Protein AF-A0A6A3B240-F1 (afdb_monomer)

Radius of gyration: 35.64 Å; Cα contacts (8 Å, |Δi|>4): 657; chains: 1; bounding box: 98×72×96 Å

Sequence (527 aa):
MLYPPFNYHYQYHILLKAARLKHVQNEPLLTSPSTPGPLNLHNKIFAMDNTDVDNVKPTEECHEVHNVDESDRLVGQLFCSRDQAWYFYKGFAREHGFSARKGTTRLDVEGNVKTQEFCCSKEGFRVSKVNTVDRQRAHTPVTRTGCKARVVVTATNTNNQWVISKSDQKHNHALCTPAMTPFMRSNRAVSKADIDEVTTLKEVGVGTSQVMNYLTQQAGGYHNVGFTHKDLYNALQRGKAKEIVDGDVNALIAYFDYKKHDDPEFFMTYSVDESGALYNLIWSDSTSRSDYTCFGDVITFDTTYKDNLYGRPIMPIVGVNHHHNTIVFATAIIADETSQSFEWVLQNFLEAMMNKSPISVVTDGDRAMQRAIKSVIPYAKHILCSWHLSRNAQANIGDPKFTAAFSKCMASWWTTKEFDIQWRSVVSEFNVQKHPWVIEKGNTRHLWAQAYLTGHFFANIRSTQRCESMNASLAIALKQKKTYLDVVRAIEDGISRMRMNELKADYLSSHTKPFQITKLVDLESHM

Secondary structure (DSSP, 8-state):
--PPP--HHHHHHHHHHHHHHHHHT-S--PPPP----PPPP----------------------------GGGSSTT-EESSHHHHHHHHHHHHHHTT--EEEEEEEE-TTS-EEEEEEEETTBS-PPP----S---SPPPPP----B--EEEEEE-TTTS-EEEEEEE---SSPPPPGGGGGG-TTT----HHHHHHHHHHHHTT--HHHHHHHHHHHTTSTTTS-S-HHHHHHHHHHHHHHHTTTHHHHHHHHHHHHHHHH-TT-EEEEEE-TTS-EEEEEEE-HHHHHHHHHHTTEEEE------STT-PPEEEEEEE-TTS-EEEEEEEE-S-S-HHHHHHHHHHHHHHTTT---SEEEE---HHHHHHHHHH-TTSEEEE-HHHHHHHHHHHH--HHHHHHHHHHHH----HHHHHHHHHHHHHHTT-TT-HHHHHHHHTGGGT-HHHHTT---TT--STHHHHHHHHHHHHHT-S---HHHHHHHHHHHHHHHHHHHHHHHHHHHHSPPPP-SS-HHHHTT-

Mean predicted aligned error: 17.96 Å

pLDDT: mean 77.8, std 21.38, range [23.55, 98.56]

Structure (mmCIF, N/CA/C/O backbone):
data_AF-A0A6A3B240-F1
#
_entry.id   AF-A0A6A3B240-F1
#
loop_
_atom_site.group_PDB
_atom_site.id
_atom_site.type_symbol
_atom_site.label_atom_id
_atom_site.label_alt_id
_atom_site.label_comp_id
_atom_site.label_asym_id
_atom_site.label_entity_id
_atom_site.label_seq_id
_atom_site.pdbx_PDB_ins_code
_atom_site.Cartn_x
_atom_site.Cartn_y
_atom_site.Cartn_z
_atom_site.occupancy
_atom_site.B_iso_or_equiv
_atom_site.auth_seq_id
_atom_site.auth_comp_id
_atom_site.auth_asym_id
_atom_site.auth_atom_id
_atom_site.pdbx_PDB_model_num
ATOM 1 N N . MET A 1 1 ? -22.091 -9.473 39.371 1.00 27.27 1 MET A N 1
ATOM 2 C CA . MET A 1 1 ? -22.867 -9.979 38.220 1.00 27.27 1 MET A CA 1
ATOM 3 C C . MET A 1 1 ? -22.125 -9.591 36.953 1.00 27.27 1 MET A C 1
ATOM 5 O O . MET A 1 1 ? -22.152 -8.427 36.582 1.00 27.27 1 MET A O 1
ATOM 9 N N . LEU A 1 2 ? -21.384 -10.531 36.368 1.00 26.84 2 LEU A N 1
ATOM 10 C CA . LEU A 1 2 ? -20.673 -10.372 35.099 1.00 26.84 2 LEU A CA 1
ATOM 11 C C . LEU A 1 2 ? -21.400 -11.255 34.080 1.00 26.84 2 LEU A C 1
ATOM 13 O O . LEU A 1 2 ? -21.400 -12.471 34.234 1.00 26.84 2 LEU A O 1
ATOM 17 N N . TYR A 1 3 ? -22.049 -10.650 33.090 1.00 24.14 3 TYR A N 1
ATOM 18 C CA . TYR A 1 3 ? -22.490 -11.350 31.882 1.00 24.14 3 TYR A CA 1
ATOM 19 C C . TYR A 1 3 ? -21.404 -11.158 30.813 1.00 24.14 3 TYR A C 1
ATOM 21 O O . TYR A 1 3 ? -21.113 -10.006 30.485 1.00 24.14 3 TYR A O 1
ATOM 29 N N . PRO A 1 4 ? -20.805 -12.221 30.251 1.00 31.23 4 PRO A N 1
ATOM 30 C CA . PRO A 1 4 ? -20.067 -12.120 29.000 1.00 31.23 4 PRO A CA 1
ATOM 31 C C . PRO A 1 4 ? -21.036 -12.284 27.810 1.00 31.23 4 PRO A C 1
ATOM 33 O O . PRO A 1 4 ? -21.970 -13.087 27.892 1.00 31.23 4 PRO A O 1
ATOM 36 N N . PRO A 1 5 ? -20.854 -11.555 26.693 1.00 37.38 5 PRO A N 1
ATOM 37 C CA . PRO A 1 5 ? -21.649 -11.778 25.497 1.00 37.38 5 PRO A CA 1
ATOM 38 C C . PRO A 1 5 ? -21.128 -13.009 24.735 1.00 37.38 5 PRO A C 1
ATOM 40 O O . PRO A 1 5 ? -19.963 -13.084 24.364 1.00 37.38 5 PRO A O 1
ATOM 43 N N . PHE A 1 6 ? -22.031 -13.974 24.559 1.00 32.56 6 PHE A N 1
ATOM 44 C CA . PHE A 1 6 ? -22.170 -14.960 23.480 1.00 32.56 6 PHE A CA 1
ATOM 45 C C . PHE A 1 6 ? -20.933 -15.320 22.625 1.00 32.56 6 PHE A C 1
ATOM 47 O O . PHE A 1 6 ? -20.550 -14.599 21.709 1.00 32.56 6 PHE A O 1
ATOM 54 N N . ASN A 1 7 ? -20.430 -16.543 22.838 1.00 36.38 7 ASN A N 1
ATOM 55 C CA . ASN A 1 7 ? -19.325 -17.187 22.112 1.00 36.38 7 ASN A CA 1
ATOM 56 C C . ASN A 1 7 ? -19.795 -18.158 20.994 1.00 36.38 7 ASN A C 1
ATOM 58 O O . ASN A 1 7 ? -19.055 -19.033 20.559 1.00 36.38 7 ASN A O 1
ATOM 62 N N . TYR A 1 8 ? -21.043 -18.043 20.522 1.00 30.16 8 TYR A N 1
ATOM 63 C CA . TYR A 1 8 ? -21.620 -18.995 19.553 1.00 30.16 8 TYR A CA 1
ATOM 64 C C . TYR A 1 8 ? -21.180 -18.762 18.096 1.00 30.16 8 TYR A C 1
ATOM 66 O O . TYR A 1 8 ? -21.314 -19.658 17.267 1.00 30.16 8 TYR A O 1
ATOM 74 N N . HIS A 1 9 ? -20.625 -17.591 17.763 1.00 38.31 9 HIS A N 1
ATOM 75 C CA . HIS A 1 9 ? -20.162 -17.297 16.398 1.00 38.31 9 HIS A CA 1
ATOM 76 C C . HIS A 1 9 ? -18.826 -17.987 16.063 1.00 38.31 9 HIS A C 1
ATOM 78 O O . HIS A 1 9 ? -18.600 -18.380 14.923 1.00 38.31 9 HIS A O 1
ATOM 84 N N . TYR A 1 10 ? -17.962 -18.216 17.058 1.00 39.19 10 TYR A N 1
ATOM 85 C CA . TYR A 1 10 ? -16.587 -18.680 16.841 1.00 39.19 10 TYR A CA 1
ATOM 86 C C . TYR A 1 10 ? -16.507 -20.135 16.333 1.00 39.19 10 TYR A C 1
ATOM 88 O O . TYR A 1 10 ? -15.757 -20.433 15.405 1.00 39.19 10 TYR A O 1
ATOM 96 N N . GLN A 1 11 ? -17.348 -21.037 16.857 1.00 33.97 11 GLN A N 1
ATOM 97 C CA . GLN A 1 11 ? -17.412 -22.435 16.398 1.00 33.97 11 GLN A CA 1
ATOM 98 C C . GLN A 1 11 ? -18.051 -22.587 15.006 1.00 33.97 11 GLN A C 1
ATOM 100 O O . GLN A 1 11 ? -17.671 -23.482 14.253 1.00 33.97 11 GLN A O 1
ATOM 105 N N . TYR A 1 12 ? -18.979 -21.702 14.626 1.00 34.56 12 TYR A N 1
ATOM 106 C CA . TYR A 1 12 ? -19.683 -21.784 13.341 1.00 34.56 12 TYR A CA 1
ATOM 107 C C . TYR A 1 12 ? -18.756 -21.492 12.145 1.00 34.56 12 TYR A C 1
ATOM 109 O O . TYR A 1 12 ? -18.836 -22.158 11.113 1.00 34.56 12 TYR A O 1
ATOM 117 N N . HIS A 1 13 ? -17.809 -20.559 12.295 1.00 44.19 13 HIS A N 1
ATOM 118 C CA . HIS A 1 13 ? -16.885 -20.176 11.218 1.00 44.19 13 HIS A CA 1
ATOM 119 C C . HIS A 1 13 ? -15.760 -21.193 10.971 1.00 44.19 13 HIS A C 1
ATOM 121 O O . HIS A 1 13 ? -15.394 -21.427 9.817 1.00 44.19 13 HIS A O 1
ATOM 127 N N . ILE A 1 14 ? -15.268 -21.865 12.019 1.00 41.34 14 ILE A N 1
ATOM 128 C CA . ILE A 1 14 ? -14.308 -22.977 11.883 1.00 41.34 14 ILE A CA 1
ATOM 129 C C . ILE A 1 14 ? -14.961 -24.151 11.133 1.00 41.34 14 ILE A C 1
ATOM 131 O O . ILE A 1 14 ? -14.352 -24.739 10.237 1.00 41.34 14 ILE A O 1
ATOM 135 N N . LEU A 1 15 ? -16.231 -24.448 11.433 1.00 34.47 15 LEU A N 1
ATOM 136 C CA . LEU A 1 15 ? -16.996 -25.503 10.762 1.00 34.47 15 LEU A CA 1
ATOM 137 C C . LEU A 1 15 ? -17.264 -25.193 9.279 1.00 34.47 15 LEU A C 1
ATOM 139 O O . LEU A 1 15 ? -17.179 -26.100 8.452 1.00 34.47 15 LEU A O 1
ATOM 143 N N . LEU A 1 16 ? -17.511 -23.929 8.914 1.00 39.34 16 LEU A N 1
ATOM 144 C CA . LEU A 1 16 ? -17.700 -23.508 7.517 1.00 39.34 16 LEU A CA 1
ATOM 145 C C . LEU A 1 16 ? -16.421 -23.650 6.669 1.00 39.34 16 LEU A C 1
ATOM 147 O O . LEU A 1 16 ? -16.496 -24.121 5.532 1.00 39.34 16 LEU A O 1
ATOM 151 N N . LYS A 1 17 ? -15.238 -23.320 7.216 1.00 42.62 17 LYS A N 1
ATOM 152 C CA . LYS A 1 17 ? -13.947 -23.509 6.514 1.00 42.62 17 LYS A CA 1
ATOM 153 C C . LYS A 1 17 ? -13.591 -25.004 6.403 1.00 42.62 17 LYS A C 1
ATOM 155 O O . LYS A 1 17 ? -13.169 -25.460 5.339 1.00 42.62 17 LYS A O 1
ATOM 160 N N . ALA A 1 18 ? -13.872 -25.798 7.442 1.00 38.81 18 ALA A N 1
ATOM 161 C CA . ALA A 1 18 ? -13.684 -27.254 7.432 1.00 38.81 18 ALA A CA 1
ATOM 162 C C . ALA A 1 18 ? -14.624 -27.990 6.453 1.00 38.81 18 ALA A C 1
ATOM 164 O O . ALA A 1 18 ? -14.215 -28.966 5.821 1.00 38.81 18 ALA A O 1
ATOM 165 N N . ALA A 1 19 ? -15.865 -27.521 6.281 1.00 34.19 19 ALA A N 1
ATOM 166 C CA . ALA A 1 19 ? -16.81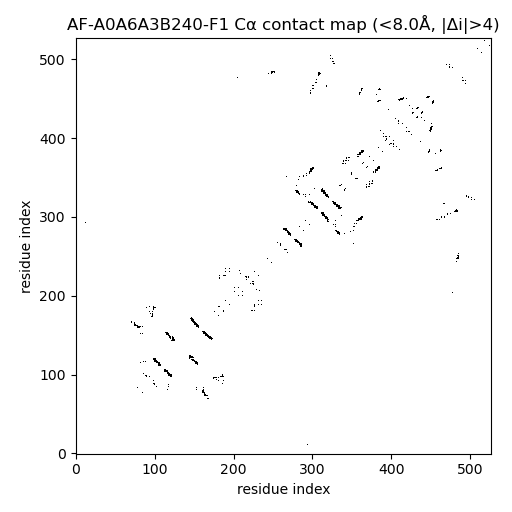0 -28.083 5.315 1.00 34.19 19 ALA A CA 1
ATOM 167 C C . ALA A 1 19 ? -16.356 -27.878 3.857 1.00 34.19 19 ALA A C 1
ATOM 169 O O . ALA A 1 19 ? -16.583 -28.748 3.016 1.00 34.19 19 ALA A O 1
ATOM 170 N N . ARG A 1 20 ? -15.657 -26.773 3.560 1.00 42.34 20 ARG A N 1
ATOM 171 C CA . ARG A 1 20 ? -15.162 -26.457 2.208 1.00 42.34 20 ARG A CA 1
ATOM 172 C C . ARG A 1 20 ? -13.882 -27.227 1.852 1.00 42.34 20 ARG A C 1
ATOM 174 O O . ARG A 1 20 ? -13.761 -27.695 0.725 1.00 42.34 20 ARG A O 1
ATOM 181 N N . LEU A 1 21 ? -12.992 -27.475 2.821 1.00 38.88 21 LEU A N 1
ATOM 182 C CA . LEU A 1 21 ? -11.810 -28.340 2.638 1.00 38.88 21 LEU A CA 1
ATOM 183 C C . LEU A 1 21 ? -12.182 -29.784 2.255 1.00 38.88 21 LEU A C 1
ATOM 185 O O . LEU A 1 21 ? -11.476 -30.408 1.467 1.00 38.88 21 LEU A O 1
ATOM 189 N N . LYS A 1 22 ? -13.324 -30.297 2.732 1.00 36.47 22 LYS A N 1
ATOM 190 C CA . LYS A 1 22 ? -13.840 -31.619 2.331 1.00 36.47 22 LYS A CA 1
ATOM 191 C C . LYS A 1 22 ? -14.356 -31.671 0.889 1.00 36.47 22 LYS A C 1
ATOM 193 O O . LYS A 1 22 ? -14.354 -32.744 0.298 1.00 36.47 22 LYS A O 1
ATOM 198 N N . HIS A 1 23 ? -14.775 -30.542 0.316 1.00 34.97 23 HIS A N 1
ATOM 199 C CA . HIS A 1 23 ? -15.243 -30.485 -1.072 1.00 34.97 23 HIS A CA 1
ATOM 200 C C . HIS A 1 23 ? -14.093 -30.450 -2.089 1.00 34.97 23 HIS A C 1
ATOM 202 O O . HIS A 1 23 ? -14.262 -30.948 -3.195 1.00 34.97 23 HIS A O 1
ATOM 208 N N . VAL A 1 24 ? -12.921 -29.930 -1.705 1.00 37.78 24 VAL A N 1
ATOM 209 C CA . VAL A 1 24 ? -11.717 -29.881 -2.562 1.00 37.78 24 VAL A CA 1
ATOM 210 C C . VAL A 1 24 ? -10.959 -31.220 -2.574 1.00 37.78 24 VAL A C 1
ATOM 212 O O . VAL A 1 24 ? -10.243 -31.518 -3.520 1.00 37.78 24 VAL A O 1
ATOM 215 N N . GLN A 1 25 ? -11.143 -32.073 -1.560 1.00 33.06 25 GLN A N 1
ATOM 216 C CA . GLN A 1 25 ? -10.477 -33.382 -1.468 1.00 33.06 25 GLN A CA 1
ATOM 217 C C . GLN A 1 25 ? -11.165 -34.519 -2.251 1.00 33.06 25 GLN A C 1
ATOM 219 O O . GLN A 1 25 ? -10.658 -35.638 -2.243 1.00 33.06 25 GLN A O 1
ATOM 224 N N . ASN A 1 26 ? -12.285 -34.256 -2.933 1.00 30.16 26 ASN A N 1
ATOM 225 C CA . ASN A 1 26 ? -13.072 -35.268 -3.652 1.00 30.16 26 ASN A CA 1
ATOM 226 C C . ASN A 1 26 ? -12.975 -35.156 -5.189 1.00 30.16 26 ASN A C 1
ATOM 228 O O . ASN A 1 26 ? -13.955 -35.410 -5.887 1.00 30.16 26 ASN A O 1
ATOM 232 N N . GLU A 1 27 ? -11.798 -34.833 -5.730 1.00 30.12 27 GLU A N 1
ATOM 233 C CA . GLU A 1 27 ? -11.477 -35.136 -7.134 1.00 30.12 27 GLU A CA 1
ATOM 234 C C . GLU A 1 27 ? -10.552 -36.366 -7.229 1.00 30.12 27 GLU A C 1
ATOM 236 O O . GLU A 1 27 ? -9.610 -36.495 -6.442 1.00 30.12 27 GLU A O 1
ATOM 241 N N . PRO A 1 28 ? -10.805 -37.312 -8.155 1.00 28.12 28 PRO A N 1
ATOM 242 C CA . PRO A 1 28 ? -10.040 -38.549 -8.239 1.00 28.12 28 PRO A CA 1
ATOM 243 C C . PRO A 1 28 ? -8.623 -38.309 -8.786 1.00 28.12 28 PRO A C 1
ATOM 245 O O . PRO A 1 28 ? -8.434 -37.819 -9.897 1.00 28.12 28 PRO A O 1
ATOM 248 N N . LEU A 1 29 ? -7.624 -38.723 -7.999 1.00 27.12 29 LEU A N 1
ATOM 249 C CA . LEU A 1 29 ? -6.199 -38.764 -8.342 1.00 27.12 29 LEU A CA 1
ATOM 250 C C . LEU A 1 29 ? -5.947 -39.561 -9.636 1.00 27.12 29 LEU A C 1
ATOM 252 O O . LEU A 1 29 ? -6.043 -40.789 -9.648 1.00 27.12 29 LEU A O 1
ATOM 256 N N . LEU A 1 30 ? -5.543 -38.868 -10.702 1.00 27.91 30 LEU A N 1
ATOM 257 C CA . LEU A 1 30 ? -4.874 -39.473 -11.855 1.00 27.91 30 LEU A CA 1
ATOM 258 C C . LEU A 1 30 ? -3.380 -39.650 -11.540 1.00 27.91 30 LEU A C 1
ATOM 260 O O . LEU A 1 30 ? -2.673 -38.715 -11.174 1.00 27.91 30 LEU A O 1
ATOM 264 N N . THR A 1 31 ? -2.919 -40.891 -11.658 1.00 27.28 31 THR A N 1
ATOM 265 C CA . THR A 1 31 ? -1.575 -41.391 -11.339 1.00 27.28 31 THR A CA 1
ATOM 266 C C . THR A 1 31 ? -0.474 -40.805 -12.233 1.00 27.28 31 THR A C 1
ATOM 268 O O . THR A 1 31 ? -0.589 -40.857 -13.457 1.00 27.28 31 THR A O 1
ATOM 271 N N . SER A 1 32 ? 0.634 -40.349 -11.637 1.00 27.06 32 SER A N 1
ATOM 272 C CA . SER A 1 32 ? 1.885 -39.979 -12.320 1.00 27.06 32 SER A CA 1
ATOM 273 C C . SER A 1 32 ? 2.956 -41.084 -12.195 1.00 27.06 32 SER A C 1
ATOM 275 O O . SER A 1 32 ? 3.011 -41.750 -11.157 1.00 27.06 32 SER A O 1
ATOM 277 N N . PRO A 1 33 ? 3.842 -41.300 -13.194 1.00 28.55 33 PRO A N 1
ATOM 278 C CA . PRO A 1 33 ? 4.972 -42.219 -13.060 1.00 28.55 33 PRO A CA 1
ATOM 279 C C . PRO A 1 33 ? 6.286 -41.512 -12.666 1.00 28.55 33 PRO A C 1
ATOM 281 O O . PRO A 1 33 ? 6.762 -40.617 -13.356 1.00 28.55 33 PRO A O 1
ATOM 284 N N . SER A 1 34 ? 6.865 -41.996 -11.561 1.00 28.77 34 SER A N 1
ATOM 285 C CA . SER A 1 34 ? 8.295 -42.235 -11.259 1.00 28.77 34 SER A CA 1
ATOM 286 C C . SER A 1 34 ? 9.393 -41.234 -11.681 1.00 28.77 34 SER A C 1
ATOM 288 O O . SER A 1 34 ? 9.754 -41.111 -12.849 1.00 28.77 34 SER A O 1
ATOM 290 N N . THR A 1 35 ? 10.055 -40.677 -10.662 1.00 30.17 35 THR A N 1
ATOM 291 C CA . THR A 1 35 ? 11.391 -40.047 -10.643 1.00 30.17 35 THR A CA 1
ATOM 292 C C . THR A 1 35 ? 12.550 -41.053 -10.776 1.00 30.17 35 THR A C 1
ATOM 294 O O . THR A 1 35 ? 12.440 -42.178 -10.285 1.00 30.17 35 THR A O 1
ATOM 297 N N . PRO A 1 36 ? 13.722 -40.621 -11.289 1.00 28.94 36 PRO A N 1
ATOM 298 C CA . PRO A 1 36 ? 15.017 -41.200 -10.914 1.00 28.94 36 PRO A CA 1
ATOM 299 C C . PRO A 1 36 ? 15.914 -40.205 -10.146 1.00 28.94 36 PRO A C 1
ATOM 301 O O . PRO A 1 36 ? 15.901 -39.003 -10.397 1.00 28.94 36 PRO A O 1
ATOM 304 N N . GLY A 1 37 ? 16.674 -40.746 -9.187 1.00 27.00 37 GLY A N 1
ATOM 305 C CA . GLY A 1 37 ? 17.491 -40.039 -8.191 1.00 27.00 37 GLY A CA 1
ATOM 306 C C . GLY A 1 37 ? 18.872 -39.512 -8.647 1.00 27.00 37 GLY A C 1
ATOM 307 O O . GLY A 1 37 ? 19.158 -39.449 -9.841 1.00 27.00 37 GLY A O 1
ATOM 308 N N . PRO A 1 38 ? 19.726 -39.095 -7.686 1.00 27.48 38 PRO A N 1
ATOM 309 C CA . PRO A 1 38 ? 20.833 -38.160 -7.909 1.00 27.48 38 PRO A CA 1
ATOM 310 C C . PRO A 1 38 ? 22.138 -38.837 -8.359 1.00 27.48 38 PRO A C 1
ATOM 312 O O . PRO A 1 38 ? 22.502 -39.906 -7.869 1.00 27.48 38 PRO A O 1
ATOM 315 N N . LEU A 1 39 ? 22.884 -38.171 -9.250 1.00 25.64 39 LEU A N 1
ATOM 316 C CA . LEU A 1 39 ? 24.209 -38.594 -9.715 1.00 25.64 39 LEU A CA 1
ATOM 317 C C . LEU A 1 39 ? 25.336 -37.873 -8.959 1.00 25.64 39 LEU A C 1
ATOM 319 O O . LEU A 1 39 ? 25.382 -36.648 -8.874 1.00 25.64 39 LEU A O 1
ATOM 323 N N . ASN A 1 40 ? 26.239 -38.696 -8.426 1.00 26.86 40 ASN A N 1
ATOM 324 C CA . ASN A 1 40 ? 27.448 -38.358 -7.683 1.00 26.86 40 ASN A CA 1
ATOM 325 C C . ASN A 1 40 ? 28.511 -37.651 -8.540 1.00 26.86 40 ASN A C 1
ATOM 327 O O . ASN A 1 40 ? 28.790 -38.044 -9.672 1.00 26.86 40 ASN A O 1
ATOM 331 N N . LEU A 1 41 ? 29.171 -36.671 -7.923 1.00 25.72 41 LEU A N 1
ATOM 332 C CA . LEU A 1 41 ? 30.340 -35.952 -8.420 1.00 25.72 41 LEU A CA 1
ATOM 333 C C . LEU A 1 41 ? 31.616 -36.626 -7.880 1.00 25.72 41 LEU A C 1
ATOM 335 O O . LEU A 1 41 ? 31.770 -36.754 -6.664 1.00 25.72 41 LEU A O 1
ATOM 339 N N . HIS A 1 42 ? 32.547 -37.028 -8.752 1.00 28.48 42 HIS A N 1
ATOM 340 C CA . HIS A 1 42 ? 33.905 -37.419 -8.354 1.00 28.48 42 HIS A CA 1
ATOM 341 C C . HIS A 1 42 ? 34.973 -36.949 -9.355 1.00 28.48 42 HIS A C 1
ATOM 343 O O . HIS A 1 42 ? 34.940 -37.291 -10.532 1.00 28.48 42 HIS A O 1
ATOM 349 N N . ASN A 1 43 ? 35.936 -36.218 -8.783 1.00 27.23 43 ASN A N 1
ATOM 350 C CA . ASN A 1 43 ? 37.382 -36.187 -9.025 1.00 27.23 43 ASN A CA 1
ATOM 351 C C . ASN A 1 43 ? 37.944 -35.828 -10.409 1.00 27.23 43 ASN A C 1
ATOM 353 O O . ASN A 1 43 ? 37.869 -36.605 -11.354 1.00 27.23 43 ASN A O 1
ATOM 357 N N . LYS A 1 44 ? 38.748 -34.753 -10.423 1.00 27.58 44 LYS A N 1
ATOM 358 C CA . LYS A 1 44 ? 40.130 -34.791 -10.938 1.00 27.58 44 LYS A CA 1
ATOM 359 C C . LYS A 1 44 ? 41.006 -33.741 -10.238 1.00 27.58 44 LYS A C 1
ATOM 361 O O . LYS A 1 44 ? 40.799 -32.542 -10.376 1.00 27.58 44 LYS A O 1
ATOM 366 N N . ILE A 1 45 ? 41.965 -34.256 -9.473 1.00 25.58 45 ILE A N 1
ATOM 367 C CA . ILE A 1 45 ? 43.125 -33.591 -8.867 1.00 25.58 45 ILE A CA 1
ATOM 368 C C . ILE A 1 45 ? 44.307 -33.804 -9.822 1.00 25.58 45 ILE A C 1
ATOM 370 O O . ILE A 1 45 ? 44.493 -34.939 -10.245 1.00 25.58 45 ILE A O 1
ATOM 374 N N . PHE A 1 46 ? 45.099 -32.767 -10.110 1.00 27.73 46 PHE A N 1
ATOM 375 C CA . PHE A 1 46 ? 46.542 -32.821 -10.431 1.00 27.73 46 PHE A CA 1
ATOM 376 C C . PHE A 1 46 ? 47.104 -31.417 -10.118 1.00 27.73 46 PHE A C 1
ATOM 378 O O . PHE A 1 46 ? 46.667 -30.439 -10.712 1.00 27.73 46 PHE A O 1
ATOM 385 N N . ALA A 1 47 ? 47.744 -31.237 -8.960 1.00 26.34 47 ALA A N 1
ATOM 386 C CA . ALA A 1 47 ? 49.185 -31.387 -8.704 1.00 26.34 47 ALA A CA 1
ATOM 387 C C . ALA A 1 47 ? 49.997 -30.170 -9.194 1.00 26.34 47 ALA A C 1
ATOM 389 O O . ALA A 1 47 ? 50.242 -29.997 -10.384 1.00 26.34 47 ALA A O 1
ATOM 390 N N . MET A 1 48 ? 50.369 -29.326 -8.227 1.00 23.55 48 MET A N 1
ATOM 391 C CA . MET A 1 48 ? 51.425 -28.319 -8.318 1.00 23.55 48 MET A CA 1
ATOM 392 C C . MET A 1 48 ? 52.766 -29.021 -8.096 1.00 23.55 48 MET A C 1
ATOM 394 O O . MET A 1 48 ? 52.857 -29.817 -7.166 1.00 23.55 48 MET A O 1
ATOM 398 N N . ASP A 1 49 ? 53.787 -28.668 -8.872 1.00 25.20 49 ASP A N 1
ATOM 399 C CA . ASP A 1 49 ? 55.181 -28.865 -8.476 1.00 25.20 49 ASP A CA 1
ATOM 400 C C . ASP A 1 49 ? 55.978 -27.600 -8.811 1.00 25.20 49 ASP A C 1
ATOM 402 O O . ASP A 1 49 ? 55.899 -27.063 -9.918 1.00 25.20 49 ASP A O 1
ATOM 406 N N . ASN A 1 50 ? 56.691 -27.108 -7.800 1.00 26.20 50 ASN A N 1
ATOM 407 C CA . ASN A 1 50 ? 57.656 -26.018 -7.861 1.00 26.20 50 ASN A CA 1
ATOM 408 C C . ASN A 1 50 ? 59.056 -26.627 -7.969 1.00 26.20 50 ASN A C 1
ATOM 410 O O . ASN A 1 50 ? 59.375 -27.515 -7.183 1.00 26.20 50 ASN A O 1
ATOM 414 N N . THR A 1 51 ? 59.919 -26.064 -8.814 1.00 28.00 51 THR A N 1
ATOM 415 C CA . THR A 1 51 ? 61.375 -26.114 -8.608 1.00 28.00 51 THR A CA 1
ATOM 416 C C . THR A 1 51 ? 62.031 -24.820 -9.080 1.00 28.00 51 THR A C 1
ATOM 418 O O . THR A 1 51 ? 61.686 -24.271 -10.125 1.00 28.00 51 THR A O 1
ATOM 421 N N . ASP A 1 52 ? 62.961 -24.375 -8.245 1.00 26.92 52 ASP A N 1
ATOM 422 C CA . ASP A 1 52 ? 63.683 -23.111 -8.193 1.00 26.92 52 ASP A CA 1
ATOM 423 C C . ASP A 1 52 ? 64.713 -22.841 -9.311 1.00 26.92 52 ASP A C 1
ATOM 425 O O . ASP A 1 52 ? 65.456 -23.720 -9.726 1.00 26.92 52 ASP A O 1
ATOM 429 N N . VAL A 1 53 ? 64.756 -21.560 -9.708 1.00 27.39 53 VAL A N 1
ATOM 430 C CA . VAL A 1 53 ? 65.917 -20.638 -9.757 1.00 27.39 53 VAL A CA 1
ATOM 431 C C . VAL A 1 53 ? 67.181 -21.063 -10.519 1.00 27.39 53 VAL A C 1
ATOM 433 O O . VAL A 1 53 ? 67.934 -21.909 -10.059 1.00 27.39 53 VAL A O 1
ATOM 436 N N . ASP A 1 54 ? 67.531 -20.284 -11.556 1.00 27.25 54 ASP A N 1
ATOM 437 C CA . ASP A 1 54 ? 68.896 -19.750 -11.651 1.00 27.25 54 ASP A CA 1
ATOM 438 C C . ASP A 1 54 ? 69.020 -18.425 -12.428 1.00 27.25 54 ASP A C 1
ATOM 440 O O . ASP A 1 54 ? 68.295 -18.130 -13.379 1.00 27.25 54 ASP A O 1
ATOM 444 N N . ASN A 1 55 ? 69.945 -17.608 -11.922 1.00 26.77 55 ASN A N 1
ATOM 445 C CA . ASN A 1 55 ? 70.269 -16.225 -12.265 1.00 26.77 55 ASN A CA 1
ATOM 446 C C . ASN A 1 55 ? 71.018 -16.070 -13.597 1.00 26.77 55 ASN A C 1
ATOM 448 O O . ASN A 1 55 ? 72.070 -16.679 -13.741 1.00 26.77 55 ASN A O 1
ATOM 452 N N . VAL A 1 56 ? 70.634 -15.090 -14.434 1.00 26.61 56 VAL A N 1
ATOM 453 C CA . VAL A 1 56 ? 71.582 -14.223 -15.177 1.00 26.61 56 VAL A CA 1
ATOM 454 C C . VAL A 1 56 ? 70.963 -12.828 -15.408 1.00 26.61 56 VAL A C 1
ATOM 456 O O . VAL A 1 56 ? 69.861 -12.690 -15.933 1.00 26.61 56 VAL A O 1
ATOM 459 N N . LYS A 1 57 ? 71.706 -11.778 -15.046 1.00 26.36 57 LYS A N 1
ATOM 460 C CA . LYS A 1 57 ? 71.594 -10.367 -15.480 1.00 26.36 57 LYS A CA 1
ATOM 461 C C . LYS A 1 57 ? 73.022 -9.919 -15.870 1.00 26.36 57 LYS A C 1
ATOM 463 O O . LYS A 1 57 ? 73.964 -10.512 -15.350 1.00 26.36 57 LYS A O 1
ATOM 468 N N . PRO A 1 58 ? 73.231 -8.770 -16.532 1.00 33.81 58 PRO A N 1
ATOM 469 C CA . PRO A 1 58 ? 72.707 -8.321 -17.822 1.00 33.81 58 PRO A CA 1
ATOM 470 C C . PRO A 1 58 ? 73.874 -7.895 -18.754 1.00 33.81 58 PRO A C 1
ATOM 472 O O . PRO A 1 58 ? 74.946 -7.529 -18.281 1.00 33.81 58 PRO A O 1
ATOM 475 N N . THR A 1 59 ? 73.674 -7.844 -20.068 1.00 25.91 59 THR A N 1
ATOM 476 C CA . THR A 1 59 ? 74.580 -7.091 -20.953 1.00 25.91 59 THR A CA 1
ATOM 477 C C . THR A 1 59 ? 73.767 -6.131 -21.801 1.00 25.91 59 THR A C 1
ATOM 479 O O . THR A 1 59 ? 72.887 -6.528 -22.562 1.00 25.91 59 THR A O 1
ATOM 482 N N . GLU A 1 60 ? 74.032 -4.846 -21.578 1.00 30.78 60 GLU A N 1
ATOM 483 C CA . GLU A 1 60 ? 73.616 -3.739 -22.424 1.00 30.78 60 GLU A CA 1
ATOM 484 C C . GLU A 1 60 ? 74.319 -3.859 -23.775 1.00 30.78 60 GLU A C 1
ATOM 486 O O . GLU A 1 60 ? 75.545 -3.892 -23.829 1.00 30.78 60 GLU A O 1
ATOM 491 N N . GLU A 1 61 ? 73.553 -3.849 -24.861 1.00 25.56 61 GLU A N 1
ATOM 492 C CA . GLU A 1 61 ? 74.026 -3.297 -26.124 1.00 25.56 61 GLU A CA 1
ATOM 493 C C . GLU A 1 61 ? 72.879 -2.520 -26.773 1.00 25.56 61 GLU A C 1
ATOM 495 O O . GLU A 1 61 ? 71.820 -3.050 -27.117 1.00 25.56 61 GLU A O 1
ATOM 500 N N . CYS A 1 62 ? 73.086 -1.207 -26.849 1.00 31.97 62 CYS A N 1
ATOM 501 C CA . CYS A 1 62 ? 72.249 -0.259 -27.556 1.00 31.97 62 CYS A CA 1
ATOM 502 C C . CYS A 1 62 ? 72.165 -0.630 -29.037 1.00 31.97 62 CYS A C 1
ATOM 504 O O . CYS A 1 62 ? 73.170 -0.567 -29.737 1.00 31.97 62 CYS A O 1
ATOM 506 N N . HIS A 1 63 ? 70.956 -0.870 -29.543 1.00 29.02 63 HIS A N 1
ATOM 507 C CA . HIS A 1 63 ? 70.664 -0.662 -30.956 1.00 29.02 63 HIS A CA 1
ATOM 508 C C . HIS A 1 63 ? 69.393 0.171 -31.107 1.00 29.02 63 HIS A C 1
ATOM 510 O O . HIS A 1 63 ? 68.275 -0.265 -30.833 1.00 29.02 63 HIS A O 1
ATOM 516 N N . GLU A 1 64 ? 69.609 1.415 -31.523 1.00 29.89 64 GLU A N 1
ATOM 517 C CA . GLU A 1 64 ? 68.586 2.322 -32.009 1.00 29.89 64 GLU A CA 1
ATOM 518 C C . GLU A 1 64 ? 67.877 1.743 -33.243 1.00 29.89 64 GLU A C 1
ATOM 520 O O . GLU A 1 64 ? 68.499 1.360 -34.228 1.00 29.89 64 GLU A O 1
ATOM 525 N N . VAL A 1 65 ? 66.546 1.757 -33.154 1.00 36.59 65 VAL A N 1
ATOM 526 C CA . VAL A 1 65 ? 65.574 2.086 -34.206 1.00 36.59 65 VAL A CA 1
ATOM 527 C C . VAL A 1 65 ? 65.699 1.355 -35.551 1.00 36.59 65 VAL A C 1
ATOM 529 O O . VAL A 1 65 ? 66.375 1.799 -36.472 1.00 36.59 65 VAL A O 1
ATOM 532 N N . HIS A 1 66 ? 64.771 0.420 -35.763 1.00 28.33 66 HIS A N 1
ATOM 533 C CA . HIS A 1 66 ? 63.998 0.410 -37.004 1.00 28.33 66 HIS A CA 1
ATOM 534 C C . HIS A 1 66 ? 62.502 0.504 -36.688 1.00 28.33 66 HIS A C 1
ATOM 536 O O . HIS A 1 66 ? 61.835 -0.483 -36.389 1.00 28.33 66 HIS A O 1
ATOM 542 N N . ASN A 1 67 ? 61.978 1.732 -36.770 1.00 38.97 67 ASN A N 1
ATOM 543 C CA . ASN A 1 67 ? 60.568 1.974 -37.054 1.00 38.97 67 ASN A CA 1
ATOM 544 C C . ASN A 1 67 ? 60.254 1.328 -38.409 1.00 38.97 67 ASN A C 1
ATOM 546 O O . ASN A 1 67 ? 60.618 1.878 -39.449 1.00 38.97 67 ASN A O 1
ATOM 550 N N . VAL A 1 68 ? 59.598 0.170 -38.400 1.00 34.88 68 VAL A N 1
ATOM 551 C CA . VAL A 1 68 ? 58.918 -0.341 -39.590 1.00 34.88 68 VAL A CA 1
ATOM 552 C C . VAL A 1 68 ? 57.527 0.282 -39.596 1.00 34.88 68 VAL A C 1
ATOM 554 O O . VAL A 1 68 ? 56.770 0.148 -38.640 1.00 34.88 68 VAL A O 1
ATOM 557 N N . ASP A 1 69 ? 57.236 1.024 -40.656 1.00 42.44 69 ASP A N 1
ATOM 558 C CA . ASP A 1 69 ? 55.969 1.704 -40.898 1.00 42.44 69 ASP A CA 1
ATOM 559 C C . ASP A 1 69 ? 54.804 0.689 -40.951 1.00 42.44 69 ASP A C 1
ATOM 561 O O . ASP A 1 69 ? 54.614 -0.018 -41.937 1.00 42.44 69 ASP A O 1
ATOM 565 N N . GLU A 1 70 ? 54.017 0.589 -39.872 1.00 46.16 70 GLU A N 1
ATOM 566 C CA . GLU A 1 70 ? 52.810 -0.257 -39.770 1.00 46.16 70 GLU A CA 1
ATOM 567 C C . GLU A 1 70 ? 51.629 0.233 -40.638 1.00 46.16 70 GLU A C 1
ATOM 569 O O . GLU A 1 70 ? 50.555 -0.381 -40.639 1.00 46.16 70 GLU A O 1
ATOM 574 N N . SER A 1 71 ? 51.805 1.317 -41.408 1.00 47.41 71 SER A N 1
ATOM 575 C CA . SER A 1 71 ? 50.754 1.945 -42.219 1.00 47.41 71 SER A CA 1
ATOM 576 C C . SER A 1 71 ? 50.119 1.022 -43.277 1.00 47.41 71 SER A C 1
ATOM 578 O O . SER A 1 71 ? 49.033 1.343 -43.767 1.00 47.41 71 SER A O 1
ATOM 580 N N . ASP A 1 72 ? 50.724 -0.122 -43.611 1.00 55.09 72 ASP A N 1
ATOM 581 C CA . ASP A 1 72 ? 50.345 -0.904 -44.800 1.00 55.09 72 ASP A CA 1
ATOM 582 C C . ASP A 1 72 ? 49.505 -2.175 -44.537 1.00 55.09 72 ASP A C 1
ATOM 584 O O . ASP A 1 72 ? 48.993 -2.784 -45.470 1.00 55.09 72 ASP A O 1
ATOM 588 N N . ARG A 1 73 ? 49.292 -2.599 -43.278 1.00 68.25 73 ARG A N 1
ATOM 589 C CA . ARG A 1 73 ? 48.612 -3.891 -42.987 1.00 68.25 73 ARG A CA 1
ATOM 590 C C . ARG A 1 73 ? 47.082 -3.849 -42.893 1.00 68.25 73 ARG A C 1
ATOM 592 O O . ARG A 1 73 ? 46.435 -4.894 -42.979 1.00 68.25 73 ARG A O 1
ATOM 599 N N . LEU A 1 74 ? 46.487 -2.674 -42.671 1.00 83.56 74 LEU A N 1
ATOM 600 C CA . LEU A 1 74 ? 45.026 -2.540 -42.546 1.00 83.56 74 LEU A CA 1
ATOM 601 C C . LEU A 1 74 ? 44.338 -2.261 -43.884 1.00 83.56 74 LEU A C 1
ATOM 603 O O . LEU A 1 74 ? 43.190 -2.662 -44.071 1.00 83.56 74 LEU A O 1
ATOM 607 N N . VAL A 1 75 ? 45.007 -1.543 -44.789 1.00 89.12 75 VAL A N 1
ATOM 608 C CA . VAL A 1 75 ? 44.447 -1.176 -46.095 1.00 89.12 75 VAL A CA 1
ATOM 609 C C . VAL A 1 75 ? 44.311 -2.433 -46.954 1.00 89.12 75 VAL A C 1
ATOM 611 O O . VAL A 1 75 ? 45.184 -3.290 -46.960 1.00 89.12 75 VAL A O 1
ATOM 614 N N 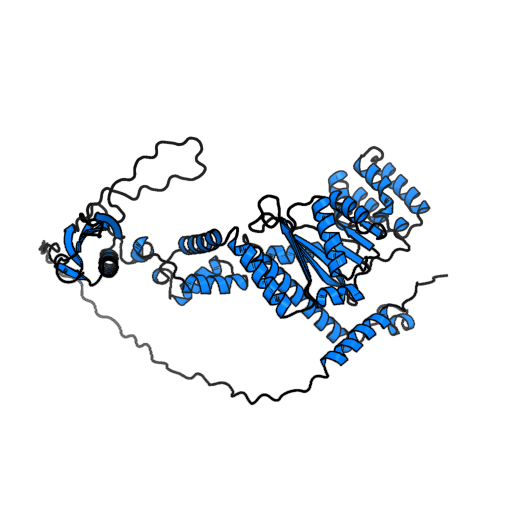. GLY A 1 76 ? 43.183 -2.571 -47.649 1.00 85.88 76 GLY A N 1
ATOM 615 C CA . GLY A 1 76 ? 42.905 -3.736 -48.496 1.00 85.88 76 GLY A CA 1
ATOM 616 C C . GLY A 1 76 ? 42.211 -4.910 -47.794 1.00 85.88 76 GLY A C 1
ATOM 617 O O . GLY A 1 76 ? 41.752 -5.819 -48.478 1.00 85.88 76 GLY A O 1
ATOM 618 N N . GLN A 1 77 ? 42.043 -4.882 -46.466 1.00 90.38 77 GLN A N 1
ATOM 619 C CA . GLN A 1 77 ? 41.234 -5.877 -45.745 1.00 90.38 77 GLN A CA 1
ATOM 620 C C . GLN A 1 77 ? 39.769 -5.833 -46.211 1.00 90.38 77 GLN A C 1
ATOM 622 O O . GLN A 1 77 ? 39.156 -4.760 -46.213 1.00 90.38 77 GLN A O 1
ATOM 627 N N . LEU A 1 78 ? 39.221 -6.997 -46.578 1.00 90.69 78 LEU A N 1
ATOM 628 C CA . LEU A 1 78 ? 37.867 -7.176 -47.109 1.00 90.69 78 LEU A CA 1
ATOM 629 C C . LEU A 1 78 ? 36.925 -7.779 -46.063 1.00 90.69 78 LEU A C 1
ATOM 631 O O . LEU A 1 78 ? 37.277 -8.709 -45.342 1.00 90.69 78 LEU A O 1
ATOM 635 N N . PHE A 1 79 ? 35.691 -7.286 -46.029 1.00 91.38 79 PHE A N 1
ATOM 636 C CA . PHE A 1 79 ? 34.652 -7.725 -45.105 1.00 91.38 79 PHE A CA 1
ATOM 637 C C . PHE A 1 79 ? 33.335 -7.941 -45.843 1.00 91.38 79 PHE A C 1
ATOM 639 O O . PHE A 1 79 ? 32.972 -7.171 -46.731 1.00 91.38 79 PHE A O 1
ATOM 646 N N . CYS A 1 80 ? 32.568 -8.945 -45.429 1.00 89.31 80 CYS A N 1
ATOM 647 C CA . CYS A 1 80 ? 31.252 -9.223 -46.002 1.00 89.31 80 CYS A CA 1
ATOM 648 C C . CYS A 1 80 ? 30.196 -8.195 -45.560 1.00 89.31 80 CYS A C 1
ATOM 650 O O . CYS A 1 80 ? 29.122 -8.120 -46.146 1.00 89.31 80 CYS A O 1
ATOM 652 N N . SER A 1 81 ? 30.473 -7.401 -44.518 1.00 88.88 81 SER A N 1
ATOM 653 C CA . SER A 1 81 ? 29.578 -6.340 -44.053 1.00 88.88 81 SER A CA 1
ATOM 654 C C . SER A 1 81 ? 30.312 -5.207 -43.334 1.00 88.88 81 SER A C 1
ATOM 656 O O . SER A 1 81 ? 31.400 -5.378 -42.775 1.00 88.88 81 SER A O 1
ATOM 658 N N . ARG A 1 82 ? 29.651 -4.046 -43.259 1.00 87.94 82 ARG A N 1
ATOM 659 C CA . ARG A 1 82 ? 30.095 -2.898 -42.456 1.00 87.94 82 ARG A CA 1
ATOM 660 C C . ARG A 1 82 ? 30.246 -3.244 -40.973 1.00 87.94 82 ARG A C 1
ATOM 662 O O . ARG A 1 82 ? 31.133 -2.707 -40.313 1.00 87.94 82 ARG A O 1
ATOM 669 N N . ASP A 1 83 ? 29.377 -4.097 -40.433 1.00 88.25 83 ASP A N 1
ATOM 670 C CA . ASP A 1 83 ? 29.442 -4.457 -39.017 1.00 88.25 83 ASP A CA 1
ATOM 671 C C . ASP A 1 83 ? 30.601 -5.411 -38.732 1.00 88.25 83 ASP A C 1
ATOM 673 O O . ASP A 1 83 ? 31.290 -5.224 -37.734 1.00 88.25 83 ASP A O 1
ATOM 677 N N . GLN A 1 84 ? 30.918 -6.332 -39.645 1.00 91.00 84 GLN A N 1
ATOM 678 C CA . GLN A 1 84 ? 32.133 -7.144 -39.542 1.00 91.00 84 GLN A CA 1
ATOM 679 C C . GLN A 1 84 ? 33.397 -6.268 -39.563 1.00 91.00 84 GLN A C 1
ATOM 681 O O . GLN A 1 84 ? 34.261 -6.425 -38.700 1.00 91.00 84 GLN A O 1
ATOM 686 N N . ALA A 1 85 ? 33.463 -5.282 -40.465 1.00 90.50 85 ALA A N 1
ATOM 687 C CA . ALA A 1 85 ? 34.555 -4.305 -40.493 1.00 90.50 85 ALA A CA 1
ATOM 688 C C . ALA A 1 85 ? 34.637 -3.485 -39.189 1.00 90.50 85 ALA A C 1
ATOM 690 O O . ALA A 1 85 ? 35.724 -3.181 -38.695 1.00 90.50 85 ALA A O 1
ATOM 691 N N . TRP A 1 86 ? 33.486 -3.146 -38.595 1.00 90.94 86 TRP A N 1
ATOM 692 C CA . TRP A 1 86 ? 33.421 -2.469 -37.300 1.00 90.94 86 TRP A CA 1
ATOM 693 C C . TRP A 1 86 ? 33.953 -3.344 -36.162 1.00 90.94 86 TRP A C 1
ATOM 695 O O . TRP A 1 86 ? 34.732 -2.851 -35.349 1.00 90.94 86 TRP A O 1
ATOM 705 N N . TYR A 1 87 ? 33.566 -4.621 -36.089 1.00 89.88 87 TYR A N 1
ATOM 706 C CA . TYR A 1 87 ? 34.065 -5.540 -35.063 1.00 89.88 87 TYR A CA 1
ATOM 707 C C . TYR A 1 87 ? 35.569 -5.775 -35.191 1.00 89.88 87 TYR A C 1
ATOM 709 O O . TYR A 1 87 ? 36.263 -5.746 -34.176 1.00 89.88 87 TYR A O 1
ATOM 717 N N . PHE A 1 88 ? 36.074 -5.912 -36.420 1.00 91.69 88 PHE A N 1
ATOM 718 C CA . PHE A 1 88 ? 37.506 -5.999 -36.688 1.00 91.69 88 PHE A CA 1
ATOM 719 C C . PHE A 1 88 ? 38.248 -4.758 -36.176 1.00 91.69 88 PHE A C 1
ATOM 721 O O . PHE A 1 88 ? 39.141 -4.873 -35.340 1.00 91.69 88 PHE A O 1
ATOM 728 N N . TYR A 1 89 ? 37.827 -3.557 -36.586 1.00 91.25 89 TYR A N 1
ATOM 729 C CA . TYR A 1 89 ? 38.487 -2.323 -36.154 1.00 91.25 89 TYR A CA 1
ATOM 730 C C . TYR A 1 89 ? 38.352 -2.074 -34.645 1.00 91.25 89 TYR A C 1
ATOM 732 O O . TYR A 1 89 ? 39.254 -1.536 -34.007 1.00 91.25 89 TYR A O 1
ATOM 740 N N . LYS A 1 90 ? 37.234 -2.488 -34.043 1.00 88.56 90 LYS A N 1
ATOM 741 C CA . LYS A 1 90 ? 37.034 -2.447 -32.593 1.00 88.56 90 LYS A CA 1
ATOM 742 C C . LYS A 1 90 ? 38.007 -3.381 -31.860 1.00 88.56 90 LYS A C 1
ATOM 744 O O . LYS A 1 90 ? 38.517 -2.995 -30.811 1.00 88.56 90 LYS A O 1
ATOM 749 N N . GLY A 1 91 ? 38.261 -4.576 -32.399 1.00 86.88 91 GLY A N 1
ATOM 750 C CA . GLY A 1 91 ? 39.266 -5.515 -31.894 1.00 86.88 91 GLY A CA 1
ATOM 751 C C . GLY A 1 91 ? 40.677 -4.945 -32.000 1.00 86.88 91 GLY A C 1
ATOM 752 O O . GLY A 1 91 ? 41.369 -4.857 -30.989 1.00 86.88 91 GLY A O 1
ATOM 753 N N . PHE A 1 92 ? 41.028 -4.425 -33.178 1.00 89.88 92 PHE A N 1
ATOM 754 C CA . PHE A 1 92 ? 42.288 -3.720 -33.414 1.00 89.88 92 PHE A CA 1
ATOM 755 C C . PHE A 1 92 ? 42.497 -2.586 -32.399 1.00 89.88 92 PHE A C 1
ATOM 757 O O . PHE A 1 92 ? 43.512 -2.537 -31.713 1.00 89.88 92 PHE A O 1
ATOM 764 N N . ALA A 1 93 ? 41.499 -1.717 -32.221 1.00 89.06 93 ALA A N 1
ATOM 765 C CA . ALA A 1 93 ? 41.567 -0.608 -31.273 1.00 89.06 93 ALA A CA 1
ATOM 766 C C . ALA A 1 93 ? 41.788 -1.072 -29.825 1.00 89.06 93 ALA A C 1
ATOM 768 O O . ALA A 1 93 ? 42.561 -0.462 -29.086 1.00 89.06 93 ALA A O 1
ATOM 769 N N . ARG A 1 94 ? 41.137 -2.173 -29.426 1.00 85.75 94 ARG A N 1
ATOM 770 C CA . ARG A 1 94 ? 41.304 -2.782 -28.103 1.00 85.75 94 ARG A CA 1
ATOM 771 C C . ARG A 1 94 ? 42.736 -3.266 -27.881 1.00 85.75 94 ARG A C 1
ATOM 773 O O . ARG A 1 94 ? 43.289 -2.984 -26.824 1.00 85.75 94 ARG A O 1
ATOM 780 N N . GLU A 1 95 ? 43.311 -3.968 -28.853 1.00 85.56 95 GLU A N 1
ATOM 781 C CA . GLU A 1 95 ? 44.691 -4.477 -28.792 1.00 85.56 95 GLU A CA 1
ATOM 782 C C . GLU A 1 95 ? 45.718 -3.342 -28.770 1.00 85.56 95 GLU A C 1
ATOM 784 O O . GLU A 1 95 ? 46.692 -3.400 -28.027 1.00 85.56 95 GLU A O 1
ATOM 789 N N . HIS A 1 96 ? 45.439 -2.261 -29.497 1.00 87.94 96 HIS A N 1
ATOM 790 C CA . HIS A 1 96 ? 46.321 -1.101 -29.619 1.00 87.94 96 HIS A CA 1
ATOM 791 C C . HIS A 1 96 ? 45.995 0.002 -28.599 1.00 87.94 96 HIS A C 1
ATOM 793 O O . HIS A 1 96 ? 46.419 1.145 -28.744 1.00 87.94 96 HIS A O 1
ATOM 799 N N . GLY A 1 97 ? 45.230 -0.293 -27.544 1.00 87.56 97 GLY A N 1
ATOM 800 C CA . GLY A 1 97 ? 45.111 0.617 -26.406 1.00 87.56 97 GLY A CA 1
ATOM 801 C C . GLY A 1 97 ? 44.257 1.874 -26.637 1.00 87.56 97 GLY A C 1
ATOM 802 O O . GLY A 1 97 ? 44.420 2.857 -25.909 1.00 87.56 97 GLY A O 1
ATOM 803 N N . PHE A 1 98 ? 43.317 1.895 -27.587 1.00 89.81 98 PHE A N 1
ATOM 804 C CA . PHE A 1 98 ? 42.395 3.026 -27.768 1.00 89.81 98 PHE A CA 1
ATOM 805 C C . PHE A 1 98 ? 40.928 2.611 -27.919 1.00 89.81 98 PHE A C 1
ATOM 807 O O . PHE A 1 98 ? 40.580 1.504 -28.307 1.00 89.81 98 PHE A O 1
ATOM 814 N N . SER A 1 99 ? 40.013 3.535 -27.613 1.00 88.50 99 SER A N 1
ATOM 815 C CA . SER A 1 99 ? 38.585 3.313 -27.862 1.00 88.50 99 SER A CA 1
ATOM 816 C C . SER A 1 99 ? 38.204 3.745 -29.275 1.00 88.50 99 SER A C 1
ATOM 818 O O . SER A 1 99 ? 38.529 4.860 -29.682 1.00 88.50 99 SER A O 1
ATOM 820 N N . ALA A 1 100 ? 37.463 2.908 -29.999 1.00 90.12 100 ALA A N 1
ATOM 821 C CA . ALA A 1 100 ? 36.946 3.223 -31.332 1.00 90.12 100 ALA A CA 1
ATOM 822 C C . ALA A 1 100 ? 35.528 3.825 -31.293 1.00 90.12 100 ALA A C 1
ATOM 824 O O . ALA A 1 100 ? 34.742 3.577 -30.373 1.00 90.12 100 ALA A O 1
ATOM 825 N N . ARG A 1 101 ? 35.173 4.593 -32.326 1.00 89.25 101 ARG A N 1
ATOM 826 C CA . ARG A 1 101 ? 33.853 5.200 -32.550 1.00 89.25 101 ARG A CA 1
ATOM 827 C C . ARG A 1 101 ? 33.485 5.124 -34.035 1.00 89.25 101 ARG A C 1
ATOM 829 O O . ARG A 1 101 ? 34.350 5.304 -34.887 1.00 89.25 101 ARG A O 1
ATOM 836 N N . LYS A 1 102 ? 32.200 4.930 -34.354 1.00 90.06 102 LYS A N 1
ATOM 837 C CA . LYS A 1 102 ? 31.691 5.137 -35.722 1.00 90.06 102 LYS A CA 1
ATOM 838 C C . LYS A 1 102 ? 31.679 6.643 -36.037 1.00 90.06 102 LYS A C 1
ATOM 840 O O . LYS A 1 102 ? 31.074 7.434 -35.309 1.00 90.06 102 LYS A O 1
ATOM 845 N N . GLY A 1 103 ? 32.430 7.028 -37.061 1.00 86.44 103 GLY A N 1
ATOM 846 C CA . GLY A 1 103 ? 32.580 8.390 -37.560 1.00 86.44 103 GLY A CA 1
ATOM 847 C C . GLY A 1 103 ? 31.600 8.699 -38.691 1.00 86.44 103 GLY A C 1
ATOM 848 O O . GLY A 1 103 ? 30.475 8.197 -38.717 1.00 86.44 103 GLY A O 1
ATOM 849 N N . THR A 1 104 ? 32.030 9.549 -39.619 1.00 88.50 104 THR A N 1
ATOM 850 C CA . THR A 1 104 ? 31.202 10.041 -40.724 1.00 88.50 104 THR A CA 1
ATOM 851 C C . THR A 1 104 ? 30.740 8.904 -41.634 1.00 88.50 104 THR A C 1
ATOM 853 O O . THR A 1 104 ? 31.518 8.017 -41.984 1.00 88.50 104 THR A O 1
ATOM 856 N N . THR A 1 105 ? 29.476 8.957 -42.047 1.00 92.25 105 THR A N 1
ATOM 857 C CA . THR A 1 105 ? 28.907 8.086 -43.083 1.00 92.25 105 THR A CA 1
ATOM 858 C C . THR A 1 105 ? 28.695 8.927 -44.335 1.00 92.25 105 THR A C 1
ATOM 860 O O . THR A 1 105 ? 28.164 10.031 -44.227 1.00 92.25 105 THR A O 1
ATOM 863 N N . ARG A 1 106 ? 29.113 8.443 -45.508 1.00 89.25 106 ARG A N 1
ATOM 864 C CA . ARG A 1 106 ? 28.824 9.097 -46.794 1.00 89.25 106 ARG A CA 1
ATOM 865 C C . ARG A 1 106 ? 28.003 8.164 -47.663 1.00 89.25 106 ARG A C 1
ATOM 867 O O . ARG A 1 106 ? 28.315 6.974 -47.740 1.00 89.25 106 ARG A O 1
ATOM 874 N N . LEU A 1 107 ? 26.986 8.727 -48.298 1.00 89.62 107 LEU A N 1
ATOM 875 C CA . LEU A 1 107 ? 26.091 8.024 -49.205 1.00 89.62 107 LEU A CA 1
ATOM 876 C C . LEU A 1 107 ? 26.529 8.257 -50.659 1.00 89.62 107 LEU A C 1
ATOM 878 O O . LEU A 1 107 ? 27.237 9.227 -50.942 1.00 89.62 107 LEU A O 1
ATOM 882 N N . ASP A 1 108 ? 26.160 7.353 -51.557 1.00 82.69 108 ASP A N 1
ATOM 883 C CA . ASP A 1 108 ? 26.210 7.589 -52.997 1.00 82.69 108 ASP A CA 1
ATOM 884 C C . ASP A 1 108 ? 24.975 8.366 -53.485 1.00 82.69 108 ASP A C 1
ATOM 886 O O . ASP A 1 108 ? 24.153 8.833 -52.695 1.00 82.69 108 ASP A O 1
ATOM 890 N N . VAL A 1 109 ? 24.890 8.553 -54.804 1.00 80.56 109 VAL A N 1
ATOM 891 C CA . VAL A 1 109 ? 23.818 9.310 -55.469 1.00 80.56 109 VAL A CA 1
ATOM 892 C C . VAL A 1 109 ? 22.457 8.616 -55.322 1.00 80.56 109 VAL A C 1
ATOM 894 O O . VAL A 1 109 ? 21.427 9.280 -55.343 1.00 80.56 109 VAL A O 1
ATOM 897 N N . GLU A 1 110 ? 22.452 7.300 -55.117 1.00 80.56 110 GLU A N 1
ATOM 898 C CA . GLU A 1 110 ? 21.258 6.463 -54.959 1.00 80.56 110 GLU A CA 1
ATOM 899 C C . GLU A 1 110 ? 20.816 6.359 -53.487 1.00 80.56 110 GLU A C 1
ATOM 901 O O . GLU A 1 110 ? 19.798 5.745 -53.178 1.00 80.56 110 GLU A O 1
ATOM 906 N N . GLY A 1 111 ? 21.558 6.985 -52.564 1.00 78.38 111 GLY A N 1
ATOM 907 C CA . GLY A 1 111 ? 21.279 6.970 -51.129 1.00 78.38 111 GLY A CA 1
ATOM 908 C C . GLY A 1 111 ? 21.849 5.756 -50.390 1.00 78.38 111 GLY A C 1
ATOM 909 O O . GLY A 1 111 ? 21.653 5.640 -49.177 1.00 78.38 111 GLY A O 1
ATOM 910 N N . ASN A 1 112 ? 22.599 4.882 -51.065 1.00 82.75 112 ASN A N 1
ATOM 911 C CA . ASN A 1 112 ? 23.256 3.743 -50.436 1.00 82.75 112 ASN A CA 1
ATOM 912 C C . ASN A 1 112 ? 24.540 4.183 -49.729 1.00 82.75 112 ASN A C 1
ATOM 914 O O . ASN A 1 112 ? 25.212 5.140 -50.115 1.00 82.75 112 ASN A O 1
ATOM 918 N N . VAL A 1 113 ? 24.913 3.490 -48.651 1.00 83.12 113 VAL A N 1
ATOM 919 C CA . VAL A 1 113 ? 26.128 3.838 -47.905 1.00 83.12 113 VAL A CA 1
ATOM 920 C C . VAL A 1 113 ? 27.362 3.475 -48.725 1.00 83.12 113 VAL A C 1
ATOM 922 O O . VAL A 1 113 ? 27.709 2.306 -48.848 1.00 83.12 113 VAL A O 1
ATOM 925 N N . LYS A 1 114 ? 28.079 4.492 -49.204 1.00 87.62 114 LYS A N 1
ATOM 926 C CA . LYS A 1 114 ? 29.312 4.330 -49.979 1.00 87.62 114 LYS A CA 1
ATOM 927 C C . LYS A 1 114 ? 30.546 4.187 -49.096 1.00 87.62 114 LYS A C 1
ATOM 929 O O . LYS A 1 114 ? 31.425 3.376 -49.379 1.00 87.62 114 LYS A O 1
ATOM 934 N N . THR A 1 115 ? 30.639 4.985 -48.029 1.00 89.94 115 THR A N 1
ATOM 935 C CA . THR A 1 115 ? 31.787 4.947 -47.108 1.00 89.94 115 THR A CA 1
ATOM 936 C C . THR A 1 115 ? 31.376 5.138 -45.658 1.00 89.94 115 THR A C 1
ATOM 938 O O . THR A 1 115 ? 30.490 5.941 -45.360 1.00 89.94 115 THR A O 1
ATOM 941 N N . GLN A 1 116 ? 32.098 4.492 -44.751 1.00 93.50 116 GLN A N 1
ATOM 942 C CA . GLN A 1 116 ? 31.964 4.644 -43.309 1.00 93.50 116 GLN A CA 1
ATOM 943 C C . GLN A 1 116 ? 33.344 4.871 -42.687 1.00 93.50 116 GLN A C 1
ATOM 945 O O . GLN A 1 116 ? 34.257 4.074 -42.879 1.00 93.50 116 GLN A O 1
ATOM 950 N N . GLU A 1 117 ? 33.493 5.932 -41.898 1.00 93.44 117 GLU A N 1
ATOM 951 C CA . GLU A 1 117 ? 34.692 6.141 -41.085 1.00 93.44 117 GLU A CA 1
ATOM 952 C C . GLU A 1 117 ? 34.552 5.434 -39.732 1.00 93.44 117 GLU A C 1
ATOM 954 O O . GLU A 1 117 ? 33.488 5.491 -39.104 1.00 93.44 117 GLU A O 1
ATOM 959 N N . PHE A 1 118 ? 35.636 4.842 -39.239 1.00 93.81 118 PHE A N 1
ATOM 960 C CA . PHE A 1 118 ? 35.785 4.434 -37.844 1.00 93.81 118 PHE A CA 1
ATOM 961 C C . PHE A 1 118 ? 36.999 5.150 -37.252 1.00 93.81 118 PHE A C 1
ATOM 963 O O . PHE A 1 118 ? 38.099 5.035 -37.776 1.00 93.81 118 PHE A O 1
ATOM 970 N N . CYS A 1 119 ? 36.818 5.917 -36.181 1.00 92.81 119 CYS A N 1
ATOM 971 C CA . CYS A 1 119 ? 37.845 6.808 -35.638 1.00 92.81 119 CYS A CA 1
ATOM 972 C C . CYS A 1 119 ? 38.137 6.541 -34.160 1.00 92.81 119 CYS A C 1
ATOM 974 O O . CYS A 1 119 ? 37.374 5.865 -33.466 1.00 92.81 119 CYS A O 1
ATOM 976 N N . CYS A 1 120 ? 39.245 7.090 -33.665 1.00 92.56 120 CYS A N 1
ATOM 977 C CA . CYS A 1 120 ? 39.528 7.136 -32.236 1.00 92.56 120 CYS A CA 1
ATOM 978 C C . CYS A 1 120 ? 38.431 7.913 -31.483 1.00 92.56 120 CYS A C 1
ATOM 980 O O . CYS A 1 120 ? 37.919 8.930 -31.947 1.00 92.56 120 CYS A O 1
ATOM 982 N N . SER A 1 121 ? 38.089 7.503 -30.262 1.00 87.88 121 SER A N 1
ATOM 983 C CA . SER A 1 121 ? 37.092 8.186 -29.431 1.00 87.88 121 SER A CA 1
ATOM 984 C C . SER A 1 121 ? 37.478 9.623 -29.069 1.00 87.88 121 SER A C 1
ATOM 986 O O . SER A 1 121 ? 36.599 10.413 -28.720 1.00 87.88 121 SER A O 1
ATOM 988 N N . LYS A 1 122 ? 38.778 9.952 -29.115 1.00 88.75 122 LYS A N 1
ATOM 989 C CA . LYS A 1 122 ? 39.301 11.305 -28.874 1.00 88.75 122 LYS A CA 1
ATOM 990 C C . LYS A 1 122 ? 39.335 12.176 -30.140 1.00 88.75 122 LYS A C 1
ATOM 992 O O . LYS A 1 122 ? 39.843 13.295 -30.085 1.00 88.75 122 LYS A O 1
ATOM 997 N N . GLU A 1 123 ? 38.798 11.684 -31.258 1.00 89.56 123 GLU A N 1
ATOM 998 C CA . GLU A 1 123 ? 38.694 12.424 -32.517 1.00 89.56 123 GLU A CA 1
ATOM 999 C C . GLU A 1 123 ? 37.794 13.656 -32.400 1.00 89.56 123 GLU A C 1
ATOM 1001 O O . GLU A 1 123 ? 36.777 13.645 -31.695 1.00 89.56 123 GLU A O 1
ATOM 1006 N N . GLY A 1 124 ? 38.188 14.713 -33.114 1.00 86.50 124 GLY A N 1
ATOM 1007 C CA . GLY A 1 124 ? 37.515 16.008 -33.144 1.00 86.50 124 GLY A CA 1
ATOM 1008 C C . GLY A 1 124 ? 37.689 16.814 -31.856 1.00 86.50 124 GLY A C 1
ATOM 1009 O O . GLY A 1 124 ? 38.443 16.441 -30.961 1.00 86.50 124 GLY A O 1
ATOM 1010 N N . PHE A 1 125 ? 36.959 17.921 -31.750 1.00 83.88 125 PHE A N 1
ATOM 1011 C CA . PHE A 1 125 ? 36.895 18.750 -30.546 1.00 83.88 125 PHE A CA 1
ATOM 1012 C C . PHE A 1 125 ? 35.449 18.851 -30.066 1.00 83.88 125 PHE A C 1
ATOM 1014 O O . PHE A 1 125 ? 34.496 18.717 -30.838 1.00 83.88 125 PHE A O 1
ATOM 1021 N N . ARG A 1 126 ? 35.257 19.026 -28.758 1.00 73.19 126 ARG A N 1
ATOM 1022 C CA . ARG A 1 126 ? 33.923 19.267 -28.205 1.00 73.19 126 ARG A CA 1
ATOM 1023 C C . ARG A 1 126 ? 33.561 20.733 -28.439 1.00 73.19 126 ARG A C 1
ATOM 1025 O O . ARG A 1 126 ? 34.324 21.605 -28.046 1.00 73.19 126 ARG A O 1
ATOM 1032 N N . VAL A 1 127 ? 32.388 20.993 -29.018 1.00 68.56 127 VAL A N 1
ATOM 1033 C CA . VAL A 1 127 ? 31.844 22.356 -29.136 1.00 68.56 127 VAL A CA 1
ATOM 1034 C C . VAL A 1 127 ? 31.708 22.955 -27.733 1.00 68.56 127 VAL A C 1
ATOM 1036 O O . VAL A 1 127 ? 31.110 22.328 -26.849 1.00 68.56 127 VAL A O 1
ATOM 1039 N N . SER A 1 128 ? 32.296 24.134 -27.519 1.00 60.62 128 SER A N 1
ATOM 1040 C CA . SER A 1 128 ? 32.227 24.841 -26.240 1.00 60.62 128 SER A CA 1
ATOM 1041 C C . SER A 1 128 ? 30.769 25.164 -25.913 1.00 60.62 128 SER A C 1
ATOM 1043 O O . SER A 1 128 ? 30.083 25.823 -26.688 1.00 60.62 128 SER A O 1
ATOM 1045 N N . LYS A 1 129 ? 30.281 24.679 -24.768 1.00 60.22 129 LYS A N 1
ATOM 1046 C CA . LYS A 1 129 ? 29.030 25.161 -24.174 1.00 60.22 129 LYS A CA 1
ATOM 1047 C C . LYS A 1 129 ? 29.427 26.152 -23.089 1.00 60.22 129 LYS A C 1
ATOM 1049 O O . LYS A 1 129 ? 29.758 25.724 -21.983 1.00 60.22 129 LYS A O 1
ATOM 1054 N N . VAL A 1 130 ? 29.473 27.435 -23.441 1.00 52.78 130 VAL A N 1
ATOM 1055 C CA . VAL A 1 130 ? 29.739 28.526 -22.497 1.00 52.78 130 VAL A CA 1
ATOM 1056 C C . VAL A 1 130 ? 28.603 28.576 -21.465 1.00 52.78 130 VAL A C 1
ATOM 1058 O O . VAL A 1 130 ? 27.436 28.411 -21.811 1.00 52.78 130 VAL A O 1
ATOM 1061 N N . ASN A 1 131 ? 29.006 28.697 -20.200 1.00 51.69 131 ASN A N 1
ATOM 1062 C CA . ASN A 1 131 ? 28.251 28.896 -18.959 1.00 51.69 131 ASN A CA 1
ATOM 1063 C C . ASN A 1 131 ? 26.733 29.109 -19.086 1.00 51.69 131 ASN A C 1
ATOM 1065 O O . ASN A 1 131 ? 26.268 30.183 -19.451 1.00 51.69 131 ASN A O 1
ATOM 1069 N N . THR A 1 132 ? 25.962 28.103 -18.673 1.00 54.50 132 THR A N 1
ATOM 1070 C CA . THR A 1 132 ? 24.554 28.278 -18.289 1.00 54.50 132 THR A CA 1
ATOM 1071 C C . THR A 1 132 ? 24.526 28.452 -16.773 1.00 54.50 132 THR A C 1
ATOM 1073 O O . THR A 1 132 ? 25.043 27.587 -16.066 1.00 54.50 132 THR A O 1
ATOM 1076 N N . VAL A 1 133 ? 23.991 29.576 -16.295 1.00 53.19 133 VAL A N 1
ATOM 1077 C CA . VAL A 1 133 ? 24.112 30.048 -14.900 1.00 53.19 133 VAL A CA 1
ATOM 1078 C C . VAL A 1 133 ? 23.367 29.142 -13.894 1.00 53.19 133 VAL A C 1
ATOM 1080 O O . VAL A 1 133 ? 23.743 29.093 -12.731 1.00 53.19 133 VAL A O 1
ATOM 1083 N N . ASP A 1 134 ? 22.435 28.297 -14.359 1.00 55.22 134 ASP A N 1
ATOM 1084 C CA . ASP A 1 134 ? 21.605 27.400 -13.529 1.00 55.22 134 ASP A CA 1
ATOM 1085 C C . ASP A 1 134 ? 21.967 25.907 -13.651 1.00 55.22 134 ASP A C 1
ATOM 1087 O O . ASP A 1 134 ? 21.127 25.045 -13.938 1.00 55.22 134 ASP A O 1
ATOM 1091 N N . ARG A 1 135 ? 23.245 25.546 -13.491 1.00 56.28 135 ARG A N 1
ATOM 1092 C CA . ARG A 1 135 ? 23.685 24.157 -13.708 1.00 56.28 135 ARG A CA 1
ATOM 1093 C C . ARG A 1 135 ? 23.772 23.338 -12.418 1.00 56.28 135 ARG A C 1
ATOM 1095 O O . ARG A 1 135 ? 24.718 23.457 -11.654 1.00 56.28 135 ARG A O 1
ATOM 1102 N N . GLN A 1 136 ? 22.854 22.384 -12.251 1.00 56.19 136 GLN A N 1
ATOM 1103 C CA . GLN A 1 136 ? 22.826 21.451 -11.108 1.00 56.19 136 GLN A CA 1
ATOM 1104 C C . GLN A 1 136 ? 23.817 20.266 -11.198 1.00 56.19 136 GLN A C 1
ATOM 1106 O O . GLN A 1 136 ? 23.878 19.437 -10.293 1.00 56.19 136 GLN A O 1
ATOM 1111 N N . ARG A 1 137 ? 24.579 20.113 -12.294 1.00 54.50 137 ARG A N 1
ATOM 1112 C CA . ARG A 1 137 ? 25.531 18.996 -12.483 1.00 54.50 137 ARG A CA 1
ATOM 1113 C C . ARG A 1 137 ? 26.912 19.493 -12.892 1.00 54.50 137 ARG A C 1
ATOM 1115 O O . ARG A 1 137 ? 27.028 20.372 -13.746 1.00 54.50 137 ARG A O 1
ATOM 1122 N N . ALA A 1 138 ? 27.944 18.845 -12.347 1.00 57.94 138 ALA A N 1
ATOM 1123 C CA . ALA A 1 138 ? 29.343 19.104 -12.671 1.00 57.94 138 ALA A CA 1
ATOM 1124 C C . ALA A 1 138 ? 29.628 18.996 -14.181 1.00 57.94 138 ALA A C 1
ATOM 1126 O O . ALA A 1 138 ? 29.015 18.205 -14.909 1.00 57.94 138 ALA A O 1
ATOM 1127 N N . HIS A 1 139 ? 30.597 19.784 -14.652 1.00 61.75 139 HIS A N 1
ATOM 1128 C CA . HIS A 1 139 ? 31.020 19.762 -16.047 1.00 61.75 139 HIS A CA 1
ATOM 1129 C C . HIS A 1 139 ? 31.573 18.383 -16.424 1.00 61.75 139 HIS A C 1
ATOM 1131 O O . HIS A 1 139 ? 32.437 17.828 -15.753 1.00 61.75 139 HIS A O 1
ATOM 1137 N N . THR A 1 140 ? 31.086 17.821 -17.535 1.00 62.28 140 THR A N 1
ATOM 1138 C CA . THR A 1 140 ? 31.663 16.588 -18.085 1.00 62.28 140 THR A CA 1
ATOM 1139 C C . THR A 1 140 ? 33.090 16.876 -18.560 1.00 62.28 140 THR A C 1
ATOM 1141 O O . THR A 1 140 ? 33.232 17.793 -19.379 1.00 62.28 140 THR A O 1
ATOM 1144 N N . PRO A 1 141 ? 34.105 16.099 -18.137 1.00 69.56 141 PRO A N 1
ATOM 1145 C CA . PRO A 1 141 ? 35.481 16.265 -18.595 1.00 69.56 141 PRO A CA 1
ATOM 1146 C C . PRO A 1 141 ? 35.593 16.261 -20.124 1.00 69.56 141 PRO A C 1
ATOM 1148 O O . PRO A 1 141 ? 34.848 15.556 -20.815 1.00 69.56 141 PRO A O 1
ATOM 1151 N N . VAL A 1 142 ? 36.511 17.062 -20.666 1.00 75.69 142 VAL A N 1
ATOM 1152 C CA . VAL A 1 142 ? 36.794 17.090 -22.106 1.00 75.69 142 VAL A CA 1
ATOM 1153 C C . VAL A 1 142 ? 37.673 15.893 -22.454 1.00 75.69 142 VAL A C 1
ATOM 1155 O O . VAL A 1 142 ? 38.785 15.764 -21.963 1.00 75.69 142 VAL A O 1
ATOM 1158 N N . THR A 1 143 ? 37.160 15.001 -23.299 1.00 79.00 143 THR A N 1
ATOM 1159 C CA . THR A 1 143 ? 37.849 13.762 -23.700 1.00 79.00 143 THR A CA 1
ATOM 1160 C C . THR A 1 143 ? 38.363 13.786 -25.139 1.00 79.00 143 THR A C 1
ATOM 1162 O O . THR A 1 143 ? 39.096 12.888 -25.540 1.00 79.00 143 THR A O 1
ATOM 1165 N N . ARG A 1 144 ? 37.973 14.797 -25.921 1.00 84.44 144 ARG A N 1
ATOM 1166 C CA . ARG A 1 144 ? 38.286 14.954 -27.344 1.00 84.44 144 ARG A CA 1
ATOM 1167 C C . ARG A 1 144 ? 39.472 15.900 -27.524 1.00 84.44 144 ARG A C 1
ATOM 1169 O O . ARG A 1 144 ? 39.395 17.040 -27.075 1.00 84.44 144 ARG A O 1
ATOM 1176 N N . THR A 1 145 ? 40.537 15.415 -28.156 1.00 87.19 145 THR A N 1
ATOM 1177 C CA . THR A 1 145 ? 41.836 16.102 -28.296 1.00 87.19 145 THR A CA 1
ATOM 1178 C C . THR A 1 145 ? 42.168 16.444 -29.747 1.00 87.19 145 THR A C 1
ATOM 1180 O O . THR A 1 145 ? 43.287 16.855 -30.036 1.00 87.19 145 THR A O 1
ATOM 1183 N N . GLY A 1 146 ? 41.242 16.232 -30.685 1.00 87.19 146 GLY A N 1
ATOM 1184 C CA . GLY A 1 146 ? 41.500 16.399 -32.114 1.00 87.19 146 GLY A CA 1
ATOM 1185 C C . GLY A 1 146 ? 42.292 15.251 -32.736 1.00 87.19 146 GLY A C 1
ATOM 1186 O O . GLY A 1 146 ? 42.949 15.460 -33.752 1.00 87.19 146 GLY 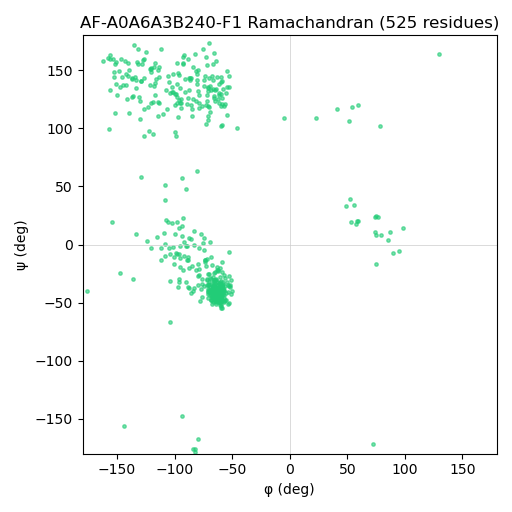A O 1
ATOM 1187 N N . CYS A 1 147 ? 42.259 14.054 -32.138 1.00 90.56 147 CYS A N 1
ATOM 1188 C CA . CYS A 1 147 ? 42.958 12.886 -32.680 1.00 90.56 147 CYS A CA 1
ATOM 1189 C C . CYS A 1 147 ? 42.481 12.577 -34.111 1.00 90.56 147 CYS A C 1
ATOM 1191 O O . CYS A 1 147 ? 41.279 12.578 -34.373 1.00 90.56 147 CYS A O 1
ATOM 1193 N N . LYS A 1 148 ? 43.414 12.318 -35.034 1.00 90.81 148 LYS A N 1
ATOM 1194 C CA . LYS A 1 148 ? 43.103 12.041 -36.447 1.00 90.81 148 LYS A CA 1
ATOM 1195 C C . LYS A 1 148 ? 43.081 10.552 -36.796 1.00 90.81 148 LYS A C 1
ATOM 1197 O O . LYS A 1 148 ? 42.622 10.217 -37.884 1.00 90.81 148 LYS A O 1
ATOM 1202 N N . ALA A 1 149 ? 43.479 9.684 -35.861 1.00 92.12 149 ALA A N 1
ATOM 1203 C CA . ALA A 1 149 ? 43.505 8.244 -36.069 1.00 92.12 149 ALA A CA 1
ATOM 1204 C C . ALA A 1 149 ? 42.121 7.704 -36.473 1.00 92.12 149 ALA A C 1
ATOM 1206 O O . ALA A 1 149 ? 41.131 7.853 -35.735 1.00 92.12 149 ALA A O 1
ATOM 1207 N N . ARG A 1 150 ? 42.049 7.105 -37.664 1.00 93.25 150 ARG A N 1
ATOM 1208 C CA . ARG A 1 150 ? 40.830 6.564 -38.269 1.00 93.25 150 ARG A CA 1
ATOM 1209 C C . ARG A 1 150 ? 41.129 5.581 -39.395 1.00 93.25 150 ARG A C 1
ATOM 1211 O O . ARG A 1 150 ? 42.131 5.702 -40.089 1.00 93.25 150 ARG A O 1
ATOM 1218 N N . VAL A 1 151 ? 40.161 4.720 -39.674 1.00 93.75 151 VAL A N 1
ATOM 1219 C CA . VAL A 1 151 ? 40.061 3.973 -40.930 1.00 93.75 151 VAL A CA 1
ATOM 1220 C C . VAL A 1 151 ? 38.821 4.401 -41.705 1.00 93.75 151 VAL A C 1
ATOM 1222 O O . VAL A 1 151 ? 37.811 4.805 -41.121 1.00 93.75 151 VAL A O 1
ATOM 1225 N N . VAL A 1 152 ? 38.892 4.313 -43.030 1.00 93.19 152 VAL A N 1
ATOM 1226 C CA . VAL A 1 152 ? 37.753 4.524 -43.928 1.00 93.19 152 VAL A CA 1
ATOM 1227 C C . VAL A 1 152 ? 37.446 3.209 -44.613 1.00 93.19 152 VAL A C 1
ATOM 1229 O O . VAL A 1 152 ? 38.305 2.653 -45.291 1.00 93.19 152 VAL A O 1
ATOM 1232 N N . VAL A 1 153 ? 36.217 2.731 -44.454 1.00 93.38 153 VAL A N 1
ATOM 1233 C CA . VAL A 1 153 ? 35.734 1.522 -45.117 1.00 93.38 153 VAL A CA 1
ATOM 1234 C C . VAL A 1 153 ? 34.815 1.924 -46.261 1.00 93.38 153 VAL A C 1
ATOM 1236 O O . VAL A 1 153 ? 33.934 2.763 -46.079 1.00 93.38 153 VAL A O 1
ATOM 1239 N N . THR A 1 154 ? 35.048 1.376 -47.448 1.00 91.75 154 THR A N 1
ATOM 1240 C CA . THR A 1 154 ? 34.351 1.724 -48.696 1.00 91.75 154 THR A CA 1
ATOM 1241 C C . THR A 1 154 ? 33.669 0.491 -49.272 1.00 91.75 154 THR A C 1
ATOM 1243 O O . THR A 1 154 ? 34.257 -0.590 -49.264 1.00 91.75 154 THR A O 1
ATOM 1246 N N . ALA A 1 155 ? 32.439 0.650 -49.754 1.00 88.50 155 ALA A N 1
ATOM 1247 C CA . ALA A 1 155 ? 31.734 -0.404 -50.469 1.00 88.50 155 ALA A CA 1
ATOM 1248 C C . ALA A 1 155 ? 32.434 -0.691 -51.809 1.00 88.50 155 ALA A C 1
ATOM 1250 O O . ALA A 1 155 ? 32.820 0.225 -52.536 1.00 88.50 155 ALA A O 1
ATOM 1251 N N . THR A 1 156 ? 32.628 -1.970 -52.111 1.00 83.12 156 THR A N 1
ATOM 1252 C CA . THR A 1 156 ? 33.198 -2.445 -53.376 1.00 83.12 156 THR A CA 1
ATOM 1253 C C . THR A 1 156 ? 32.099 -2.573 -54.427 1.00 83.12 156 THR A C 1
ATOM 1255 O O . THR A 1 156 ? 30.986 -2.994 -54.120 1.00 83.12 156 THR A O 1
ATOM 1258 N N . ASN A 1 157 ? 32.418 -2.244 -55.679 1.00 72.38 157 ASN A N 1
ATOM 1259 C CA . ASN A 1 157 ? 31.438 -2.249 -56.771 1.00 72.38 157 ASN A CA 1
ATOM 1260 C C . ASN A 1 157 ? 31.043 -3.659 -57.237 1.00 72.38 157 ASN A C 1
ATOM 1262 O O . ASN A 1 157 ? 30.094 -3.794 -58.000 1.00 72.38 157 ASN A O 1
ATOM 1266 N N . THR A 1 158 ? 31.781 -4.698 -56.840 1.00 60.78 158 THR A N 1
ATOM 1267 C CA . THR A 1 158 ? 31.688 -6.011 -57.489 1.00 60.78 158 THR A CA 1
ATOM 1268 C C . THR A 1 158 ? 31.078 -7.121 -56.644 1.00 60.78 158 THR A C 1
ATOM 1270 O O . THR A 1 158 ? 30.721 -8.119 -57.244 1.00 60.78 158 THR A O 1
ATOM 1273 N N . ASN A 1 159 ? 30.891 -6.987 -55.320 1.00 61.41 159 ASN A N 1
ATOM 1274 C CA . ASN A 1 159 ? 30.423 -8.113 -54.481 1.00 61.41 159 ASN A CA 1
ATOM 1275 C C . ASN A 1 159 ? 29.686 -7.720 -53.176 1.00 61.41 159 ASN A C 1
ATOM 1277 O O . ASN A 1 159 ? 29.644 -8.520 -52.243 1.00 61.41 159 ASN A O 1
ATOM 1281 N N . ASN A 1 160 ? 29.155 -6.495 -53.032 1.00 72.62 160 ASN A N 1
ATOM 1282 C CA . ASN A 1 160 ? 28.610 -5.982 -51.751 1.00 72.62 160 ASN A CA 1
ATOM 1283 C C . ASN A 1 160 ? 29.587 -6.083 -50.553 1.00 72.62 160 ASN A C 1
ATOM 1285 O O . ASN A 1 160 ? 29.187 -6.015 -49.389 1.00 72.62 160 ASN A O 1
ATOM 1289 N N . GLN A 1 161 ? 30.884 -6.226 -50.828 1.00 86.69 161 GLN A N 1
ATOM 1290 C CA . GLN A 1 161 ? 31.936 -6.314 -49.822 1.00 86.69 161 GLN A CA 1
ATOM 1291 C C . GLN A 1 161 ? 32.441 -4.924 -49.445 1.00 86.69 161 GLN A C 1
ATOM 1293 O O . GLN A 1 161 ? 32.293 -3.957 -50.192 1.00 86.69 161 GLN A O 1
ATOM 1298 N N . TRP A 1 162 ? 33.073 -4.835 -48.285 1.00 91.31 162 TRP A N 1
ATOM 1299 C CA . TRP A 1 162 ? 33.588 -3.610 -47.696 1.00 91.31 162 TRP A CA 1
ATOM 1300 C C . TRP A 1 162 ? 35.101 -3.703 -47.566 1.00 91.31 162 TRP A C 1
ATOM 1302 O O . TRP A 1 162 ? 35.597 -4.665 -46.992 1.00 91.31 162 TRP A O 1
ATOM 1312 N N . VAL A 1 163 ? 35.830 -2.705 -48.063 1.00 92.81 163 VAL A N 1
ATOM 1313 C CA . VAL A 1 163 ? 37.298 -2.663 -48.000 1.00 92.81 163 VAL A CA 1
ATOM 1314 C C . VAL A 1 163 ? 37.780 -1.483 -47.168 1.00 92.81 163 VAL A C 1
ATOM 1316 O O . VAL A 1 163 ? 37.239 -0.382 -47.293 1.00 92.81 163 VAL A O 1
ATOM 1319 N N . ILE A 1 164 ? 38.808 -1.670 -46.338 1.00 93.12 164 ILE A N 1
ATOM 1320 C CA . ILE A 1 164 ? 39.516 -0.532 -45.731 1.00 93.12 164 ILE A CA 1
ATOM 1321 C C . ILE A 1 164 ? 40.315 0.166 -46.834 1.00 93.12 164 ILE A C 1
ATOM 1323 O O . ILE A 1 164 ? 41.319 -0.353 -47.310 1.00 93.12 164 ILE A O 1
ATOM 1327 N N . SER A 1 165 ? 39.857 1.344 -47.254 1.00 91.19 165 SER A N 1
ATOM 1328 C CA . SER A 1 165 ? 40.468 2.119 -48.337 1.00 91.19 165 SER A CA 1
ATOM 1329 C C . SER A 1 165 ? 41.500 3.129 -47.846 1.00 91.19 165 SER A C 1
ATOM 1331 O O . SER A 1 165 ? 42.348 3.563 -48.621 1.00 91.19 165 SER A O 1
ATOM 1333 N N . LYS A 1 166 ? 41.426 3.534 -46.571 1.00 91.56 166 LYS A N 1
ATOM 1334 C CA . LYS A 1 166 ? 42.377 4.461 -45.940 1.00 91.56 166 LYS A CA 1
ATOM 1335 C C . LYS A 1 166 ? 42.575 4.110 -44.473 1.00 91.56 166 LYS A C 1
ATOM 1337 O O . LYS A 1 166 ? 41.607 3.766 -43.795 1.00 91.56 166 LYS A O 1
ATOM 1342 N N . SER A 1 167 ? 43.798 4.285 -43.986 1.00 91.94 167 SER A N 1
ATOM 1343 C CA . SER A 1 167 ? 44.180 4.103 -42.587 1.00 91.94 167 SER A CA 1
ATOM 1344 C C . SER A 1 167 ? 45.102 5.244 -42.152 1.00 91.94 167 SER A C 1
ATOM 1346 O O . SER A 1 167 ? 46.091 5.523 -42.817 1.00 91.94 167 SER A O 1
ATOM 1348 N N . ASP A 1 168 ? 44.763 5.913 -41.054 1.00 90.94 168 ASP A N 1
ATOM 1349 C CA . ASP A 1 168 ? 45.626 6.838 -40.316 1.00 90.94 168 ASP A CA 1
ATOM 1350 C C . ASP A 1 168 ? 45.696 6.324 -38.877 1.00 90.94 168 ASP A C 1
ATOM 1352 O O . ASP A 1 168 ? 44.669 6.221 -38.203 1.00 90.94 168 ASP A O 1
ATOM 1356 N N . GLN A 1 169 ? 46.891 5.964 -38.419 1.00 87.62 169 GLN A N 1
ATOM 1357 C CA . GLN A 1 169 ? 47.102 5.354 -37.104 1.00 87.62 169 GLN A CA 1
ATOM 1358 C C . GLN A 1 169 ? 47.778 6.304 -36.105 1.00 87.62 169 GLN A C 1
ATOM 1360 O O . GLN A 1 169 ? 48.015 5.931 -34.958 1.00 87.62 169 GLN A O 1
ATOM 1365 N N . LYS A 1 170 ? 48.091 7.551 -36.488 1.00 90.25 170 LYS A N 1
ATOM 1366 C CA . LYS A 1 170 ? 48.815 8.467 -35.597 1.00 90.25 170 LYS A CA 1
ATOM 1367 C C . LYS A 1 170 ? 47.890 9.034 -34.518 1.00 90.25 170 LYS A C 1
ATOM 1369 O O . LYS A 1 170 ? 46.931 9.763 -34.787 1.00 90.25 170 LYS A O 1
ATOM 1374 N N . HIS A 1 171 ? 48.223 8.749 -33.261 1.00 90.19 171 HIS A N 1
ATOM 1375 C CA . HIS A 1 171 ? 47.538 9.291 -32.090 1.00 90.19 171 HIS A CA 1
ATOM 1376 C C . HIS A 1 171 ? 48.257 10.526 -31.539 1.00 90.19 171 HIS A C 1
ATOM 1378 O O . HIS A 1 171 ? 49.478 10.617 -31.563 1.00 90.19 171 HIS A O 1
ATOM 1384 N N . ASN A 1 172 ? 47.492 11.481 -31.003 1.00 90.56 172 ASN A N 1
ATOM 1385 C CA . ASN A 1 172 ? 48.023 12.689 -30.356 1.00 90.56 172 ASN A CA 1
ATOM 1386 C C . ASN A 1 172 ? 47.868 12.656 -28.825 1.00 90.56 172 ASN A C 1
ATOM 1388 O O . ASN A 1 172 ? 47.806 13.691 -28.167 1.00 90.56 172 ASN A O 1
ATOM 1392 N N . HIS A 1 173 ? 47.716 11.460 -28.267 1.00 87.44 173 HIS A N 1
ATOM 1393 C CA . HIS A 1 173 ? 47.508 11.219 -26.848 1.00 87.44 173 HIS A CA 1
ATOM 1394 C C . HIS A 1 173 ? 48.083 9.854 -26.475 1.00 87.44 173 HIS A C 1
ATOM 1396 O O . HIS A 1 173 ? 48.146 8.963 -27.320 1.00 87.44 173 HIS A O 1
ATOM 1402 N N . ALA A 1 174 ? 48.402 9.663 -25.194 1.00 86.25 174 ALA A N 1
ATOM 1403 C CA . ALA A 1 174 ? 48.800 8.356 -24.684 1.00 86.25 174 ALA A CA 1
ATOM 1404 C C . ALA A 1 174 ? 47.702 7.301 -24.918 1.00 86.25 174 ALA A C 1
ATOM 1406 O O . ALA A 1 174 ? 46.499 7.594 -24.796 1.00 86.25 174 ALA A O 1
ATOM 1407 N N . LEU A 1 175 ? 48.143 6.096 -25.268 1.00 88.50 175 LEU A N 1
ATOM 1408 C CA . LEU A 1 175 ? 47.326 4.892 -25.373 1.00 88.50 175 LEU A CA 1
ATOM 1409 C C . LEU A 1 175 ? 47.198 4.243 -23.989 1.00 88.50 175 LEU A C 1
ATOM 1411 O O . LEU A 1 175 ? 48.029 4.439 -23.104 1.00 88.50 175 LEU A O 1
ATOM 1415 N N . CYS A 1 176 ? 46.106 3.524 -23.776 1.00 85.75 176 CYS A N 1
ATOM 1416 C CA . CYS A 1 176 ? 45.847 2.811 -22.536 1.00 85.75 176 CYS A CA 1
ATOM 1417 C C . CYS A 1 176 ? 46.728 1.564 -22.434 1.00 85.75 176 CYS A C 1
ATOM 1419 O O . CYS A 1 176 ? 46.951 0.869 -23.422 1.00 85.75 176 CYS A O 1
ATOM 1421 N N . THR A 1 177 ? 47.146 1.235 -21.214 1.00 82.19 177 THR A N 1
ATOM 1422 C CA . THR A 1 177 ? 47.806 -0.043 -20.931 1.00 82.19 177 THR A CA 1
ATOM 1423 C C . THR A 1 177 ? 46.796 -1.199 -20.966 1.00 82.19 177 THR A C 1
ATOM 1425 O O . THR A 1 177 ? 45.594 -0.963 -20.787 1.00 82.19 177 THR A O 1
ATOM 1428 N N . PRO A 1 178 ? 47.248 -2.461 -21.109 1.00 77.25 178 PRO A N 1
ATOM 1429 C CA . PRO A 1 178 ? 46.368 -3.629 -21.063 1.00 77.25 178 PRO A CA 1
ATOM 1430 C C . PRO A 1 178 ? 45.438 -3.654 -19.838 1.00 77.25 178 PRO A C 1
ATOM 1432 O O . PRO A 1 178 ? 44.245 -3.913 -19.985 1.00 77.25 178 PRO A O 1
ATOM 1435 N N . ALA A 1 179 ? 45.934 -3.256 -18.660 1.00 75.12 179 ALA A N 1
ATOM 1436 C CA . ALA A 1 179 ? 45.149 -3.165 -17.424 1.00 75.12 179 ALA A CA 1
ATOM 1437 C C . ALA A 1 179 ? 44.018 -2.114 -17.469 1.00 75.12 179 ALA A C 1
ATOM 1439 O O . ALA A 1 179 ? 43.033 -2.220 -16.741 1.00 75.12 179 ALA A O 1
ATOM 1440 N N . MET A 1 180 ? 44.130 -1.097 -18.330 1.00 80.19 180 MET A N 1
ATOM 1441 C CA . MET A 1 180 ? 43.120 -0.045 -18.502 1.00 80.19 180 MET A CA 1
ATOM 1442 C C . MET A 1 180 ? 42.050 -0.405 -19.549 1.00 80.19 180 MET A C 1
ATOM 1444 O O . MET A 1 180 ? 41.003 0.247 -19.617 1.00 80.19 180 MET A O 1
ATOM 1448 N N . THR A 1 181 ? 42.283 -1.449 -20.350 1.00 76.31 181 THR A N 1
ATOM 1449 C CA . THR A 1 181 ? 41.410 -1.904 -21.446 1.00 76.31 181 THR A CA 1
ATOM 1450 C C . THR A 1 181 ? 39.953 -2.163 -21.046 1.00 76.31 181 THR A C 1
ATOM 1452 O O . THR A 1 181 ? 39.070 -1.735 -21.798 1.00 76.31 181 THR A O 1
ATOM 1455 N N . PRO A 1 182 ? 39.643 -2.763 -19.875 1.00 74.12 182 PRO A N 1
ATOM 1456 C CA . PRO A 1 182 ? 38.256 -2.977 -19.442 1.00 74.12 182 PRO A CA 1
ATOM 1457 C C . PRO A 1 182 ? 37.471 -1.675 -19.219 1.00 74.12 182 PRO A C 1
ATOM 1459 O O . PRO A 1 182 ? 36.243 -1.653 -19.287 1.00 74.12 182 PRO A O 1
ATOM 1462 N N . PHE A 1 183 ? 38.158 -0.553 -18.982 1.00 78.94 183 PHE A N 1
ATOM 1463 C CA . PHE A 1 183 ? 37.514 0.737 -18.724 1.00 78.94 183 PHE A CA 1
ATOM 1464 C C . PHE A 1 183 ? 37.220 1.537 -19.999 1.00 78.94 183 PHE A C 1
ATOM 1466 O O . PHE A 1 183 ? 36.471 2.521 -19.941 1.00 78.94 183 PHE A O 1
ATOM 1473 N N . MET A 1 184 ? 37.761 1.111 -21.144 1.00 81.12 184 MET A N 1
ATOM 1474 C CA . MET A 1 184 ? 37.544 1.732 -22.449 1.00 81.12 184 MET A CA 1
ATOM 1475 C C . MET A 1 184 ? 36.080 1.671 -22.861 1.00 81.12 184 MET A C 1
ATOM 1477 O O . MET A 1 184 ? 35.489 0.603 -22.982 1.00 81.12 184 MET A O 1
ATOM 1481 N N . ARG A 1 185 ? 35.491 2.826 -23.171 1.00 75.12 185 ARG A N 1
ATOM 1482 C CA . ARG A 1 185 ? 34.052 2.932 -23.439 1.00 75.12 185 ARG A CA 1
ATOM 1483 C C . ARG A 1 185 ? 33.575 2.052 -24.595 1.00 75.12 185 ARG A C 1
ATOM 1485 O O . ARG A 1 185 ? 32.455 1.565 -24.539 1.00 75.12 185 ARG A O 1
ATOM 1492 N N . SER A 1 186 ? 34.394 1.865 -25.630 1.00 76.25 186 SER A N 1
ATOM 1493 C CA . SER A 1 186 ? 34.052 0.992 -26.760 1.00 76.25 186 SER A CA 1
ATOM 1494 C C . SER A 1 186 ? 33.952 -0.474 -26.343 1.00 76.25 186 SER A C 1
ATOM 1496 O O . SER A 1 186 ? 33.166 -1.216 -26.924 1.00 76.25 186 SER A O 1
ATOM 1498 N N . ASN A 1 187 ? 34.715 -0.883 -25.333 1.00 75.00 187 ASN A N 1
ATOM 1499 C CA . ASN A 1 187 ? 34.821 -2.270 -24.891 1.00 75.00 187 ASN A CA 1
ATOM 1500 C C . ASN A 1 187 ? 33.812 -2.605 -23.795 1.00 75.00 187 ASN A C 1
ATOM 1502 O O . ASN A 1 187 ? 33.634 -3.778 -23.496 1.00 75.00 187 ASN A O 1
ATOM 1506 N N . ARG A 1 188 ? 33.123 -1.592 -23.251 1.00 83.94 188 ARG A N 1
ATOM 1507 C CA . ARG A 1 188 ? 32.099 -1.784 -22.230 1.00 83.94 188 ARG A CA 1
ATOM 1508 C C . ARG A 1 188 ? 30.725 -2.005 -22.835 1.00 83.94 188 ARG A C 1
ATOM 1510 O O . ARG A 1 188 ? 30.206 -1.126 -23.524 1.00 83.94 188 ARG A O 1
ATOM 1517 N N . ALA A 1 189 ? 30.123 -3.145 -22.536 1.00 83.44 189 ALA A N 1
ATOM 1518 C CA . ALA A 1 189 ? 28.758 -3.463 -22.926 1.00 83.44 189 ALA A CA 1
ATOM 1519 C C . ALA A 1 189 ? 28.122 -4.349 -21.859 1.00 83.44 189 ALA A C 1
ATOM 1521 O O . ALA A 1 189 ? 28.754 -5.287 -21.401 1.00 83.44 189 ALA A O 1
ATOM 1522 N N . VAL A 1 190 ? 26.881 -4.039 -21.493 1.00 84.62 190 VAL A N 1
ATOM 1523 C CA . VAL A 1 190 ? 26.046 -4.924 -20.676 1.00 84.62 190 VAL A CA 1
ATOM 1524 C C . VAL A 1 190 ? 25.210 -5.727 -21.663 1.00 84.62 190 VAL A C 1
ATOM 1526 O O . VAL A 1 190 ? 24.488 -5.126 -22.467 1.00 84.62 190 VAL A O 1
ATOM 1529 N N . SER A 1 191 ? 25.374 -7.046 -21.680 1.00 83.94 191 SER A N 1
ATOM 1530 C CA . SER A 1 191 ? 24.631 -7.922 -22.582 1.00 83.94 191 SER A CA 1
ATOM 1531 C C . SER A 1 191 ? 23.187 -8.100 -22.109 1.00 83.94 191 SER A C 1
ATOM 1533 O O . SER A 1 191 ? 22.823 -7.722 -20.996 1.00 83.94 191 SER A O 1
ATOM 1535 N N . LYS A 1 192 ? 22.337 -8.671 -22.967 1.00 78.06 192 LYS A N 1
ATOM 1536 C CA . LYS A 1 192 ? 20.967 -9.013 -22.573 1.00 78.06 192 LYS A CA 1
ATOM 1537 C C . LYS A 1 192 ? 20.954 -10.092 -21.482 1.00 78.06 192 LYS A C 1
ATOM 1539 O O . LYS A 1 192 ? 20.218 -9.941 -20.520 1.00 78.06 192 LYS A O 1
ATOM 1544 N N . ALA A 1 193 ? 21.820 -11.100 -21.595 1.00 83.94 193 ALA A N 1
ATOM 1545 C CA . ALA A 1 193 ? 21.954 -12.148 -20.585 1.00 83.94 193 ALA A CA 1
ATOM 1546 C C . ALA A 1 193 ? 22.326 -11.566 -19.209 1.00 83.94 193 ALA A C 1
ATOM 1548 O O . ALA A 1 193 ? 21.680 -11.900 -18.223 1.00 83.94 193 ALA A O 1
ATOM 1549 N N . ASP A 1 194 ? 23.267 -10.610 -19.166 1.00 84.50 194 ASP A N 1
ATOM 1550 C CA . ASP A 1 194 ? 23.624 -9.915 -17.919 1.00 84.50 194 ASP A CA 1
ATOM 1551 C C . ASP A 1 194 ? 22.416 -9.174 -17.322 1.00 84.50 194 ASP A C 1
ATOM 1553 O O . ASP A 1 194 ? 22.237 -9.137 -16.109 1.00 84.50 194 ASP A O 1
ATOM 1557 N N . ILE A 1 195 ? 21.576 -8.556 -18.162 1.00 79.81 195 ILE A N 1
ATOM 1558 C CA . ILE A 1 195 ? 20.369 -7.850 -17.708 1.00 79.81 195 ILE A CA 1
ATOM 1559 C C . ILE A 1 195 ? 19.342 -8.836 -17.146 1.00 79.81 195 ILE A C 1
ATOM 1561 O O . ILE A 1 195 ? 18.782 -8.566 -16.083 1.00 79.81 195 ILE A O 1
ATOM 1565 N N . ASP A 1 196 ? 19.099 -9.953 -17.826 1.00 78.50 196 ASP A N 1
ATOM 1566 C CA . ASP A 1 196 ? 18.108 -10.957 -17.425 1.00 78.50 196 ASP A CA 1
ATOM 1567 C C . ASP A 1 196 ? 18.513 -11.624 -16.091 1.00 78.50 196 ASP A C 1
ATOM 1569 O O . ASP A 1 196 ? 17.711 -11.734 -15.158 1.00 78.50 196 ASP A O 1
ATOM 1573 N N . GLU A 1 197 ? 19.796 -11.960 -15.938 1.00 83.69 197 GLU A N 1
ATOM 1574 C CA . GLU A 1 197 ? 20.357 -12.513 -14.702 1.00 83.69 197 GLU A CA 1
ATOM 1575 C C . GLU A 1 197 ? 20.293 -11.515 -13.536 1.00 83.69 197 GLU A C 1
ATOM 1577 O O . GLU A 1 197 ? 19.831 -11.839 -12.437 1.00 83.69 197 GLU A O 1
ATOM 1582 N N . VAL A 1 198 ? 20.679 -10.257 -13.778 1.00 81.19 198 VAL A N 1
ATOM 1583 C CA . VAL A 1 198 ? 20.569 -9.187 -12.775 1.00 81.19 198 VAL A CA 1
ATOM 1584 C C . VAL A 1 198 ? 19.116 -8.956 -12.374 1.00 81.19 198 VAL A C 1
ATOM 1586 O O . VAL A 1 198 ? 18.849 -8.668 -11.208 1.00 81.19 198 VAL A O 1
ATOM 1589 N N . THR A 1 199 ? 18.177 -9.057 -13.312 1.00 71.44 199 THR A N 1
ATOM 1590 C CA . THR A 1 199 ? 16.748 -8.873 -13.038 1.00 71.44 199 THR A CA 1
ATOM 1591 C C . THR A 1 199 ? 16.250 -9.965 -12.099 1.00 71.44 199 THR A C 1
ATOM 1593 O O . THR A 1 199 ? 15.715 -9.637 -11.042 1.00 71.44 199 THR A O 1
ATOM 1596 N N . THR A 1 200 ? 16.574 -11.225 -12.392 1.00 77.00 200 THR A N 1
ATOM 1597 C CA . THR A 1 200 ? 16.236 -12.388 -11.554 1.00 77.00 200 THR A CA 1
ATOM 1598 C C . THR A 1 200 ? 16.774 -12.239 -10.124 1.00 77.00 200 THR A C 1
ATOM 1600 O O . THR A 1 200 ? 16.046 -12.384 -9.142 1.00 77.00 200 THR A O 1
ATOM 1603 N N . LEU A 1 201 ? 18.049 -11.861 -9.969 1.00 74.94 201 LEU A N 1
ATOM 1604 C CA . LEU A 1 201 ? 18.651 -11.658 -8.644 1.00 74.94 201 LEU A CA 1
ATOM 1605 C C . LEU A 1 201 ? 18.014 -10.486 -7.880 1.00 74.94 201 LEU A C 1
ATOM 1607 O O . LEU A 1 201 ? 17.934 -10.491 -6.650 1.00 74.94 201 LEU A O 1
ATOM 1611 N N . LYS A 1 202 ? 17.538 -9.464 -8.592 1.00 64.56 202 LYS A N 1
ATOM 1612 C CA . LYS A 1 202 ? 16.864 -8.314 -7.981 1.00 64.56 202 LYS A CA 1
ATOM 1613 C C . LYS A 1 202 ? 15.412 -8.596 -7.606 1.00 64.56 202 LYS A C 1
ATOM 1615 O O . LYS A 1 202 ? 14.924 -7.944 -6.682 1.00 64.56 202 LYS A O 1
ATOM 1620 N N . GLU A 1 203 ? 14.736 -9.527 -8.275 1.00 60.62 203 GLU A N 1
ATOM 1621 C CA . GLU A 1 203 ? 13.395 -9.999 -7.897 1.00 60.62 203 GLU A CA 1
ATOM 1622 C C . GLU A 1 203 ? 13.412 -10.657 -6.516 1.00 60.62 203 GLU A C 1
ATOM 1624 O O . GLU A 1 203 ? 12.554 -10.371 -5.687 1.00 60.62 203 GLU A O 1
ATOM 1629 N N . VAL A 1 204 ? 14.471 -11.406 -6.200 1.00 66.12 204 VAL A N 1
ATOM 1630 C CA . VAL A 1 204 ? 14.673 -12.008 -4.870 1.00 66.12 204 VAL A CA 1
ATOM 1631 C C . VAL A 1 204 ? 15.303 -11.051 -3.842 1.00 66.12 204 VAL A C 1
ATOM 1633 O O . VAL A 1 204 ? 15.705 -11.461 -2.755 1.00 66.12 204 VAL A O 1
ATOM 1636 N N . GLY A 1 205 ? 15.386 -9.753 -4.158 1.00 53.41 205 GLY A N 1
ATOM 1637 C CA . GLY A 1 205 ? 15.776 -8.701 -3.214 1.00 53.41 205 GLY A CA 1
ATOM 1638 C C . GLY A 1 205 ? 17.281 -8.439 -3.081 1.00 53.41 205 GLY A C 1
ATOM 1639 O O . GLY A 1 205 ? 17.682 -7.678 -2.196 1.00 53.41 205 GLY A O 1
ATOM 1640 N N . VAL A 1 206 ? 18.129 -9.003 -3.949 1.00 68.75 206 VAL A N 1
ATOM 1641 C CA . VAL A 1 206 ? 19.581 -8.763 -3.901 1.00 68.75 206 VAL A CA 1
ATOM 1642 C C . VAL A 1 206 ? 19.899 -7.335 -4.356 1.00 68.75 206 VAL A C 1
ATOM 1644 O O . VAL A 1 206 ? 19.429 -6.841 -5.386 1.00 68.75 206 VAL A O 1
ATOM 1647 N N . GLY A 1 207 ? 20.721 -6.631 -3.577 1.00 65.31 207 GLY A N 1
ATOM 1648 C CA . GLY A 1 207 ? 21.133 -5.268 -3.901 1.00 65.31 207 GLY A CA 1
ATOM 1649 C C . GLY A 1 207 ? 22.024 -5.221 -5.146 1.00 65.31 207 GLY A C 1
ATOM 1650 O O . GLY A 1 207 ? 22.873 -6.083 -5.341 1.00 65.31 207 GLY A O 1
ATOM 1651 N N . THR A 1 208 ? 21.909 -4.170 -5.967 1.00 68.81 208 THR A N 1
ATOM 1652 C CA . THR A 1 208 ? 22.700 -4.025 -7.214 1.00 68.81 208 THR A CA 1
ATOM 1653 C C . THR A 1 208 ? 24.215 -4.175 -6.985 1.00 68.81 208 THR A C 1
ATOM 1655 O O . THR A 1 208 ? 24.902 -4.759 -7.816 1.00 68.81 208 THR A O 1
ATOM 1658 N N . SER A 1 209 ? 24.737 -3.709 -5.844 1.00 71.00 209 SER A N 1
ATOM 1659 C CA . SER A 1 209 ? 26.153 -3.872 -5.482 1.00 71.00 209 SER A CA 1
ATOM 1660 C C . SER A 1 209 ? 26.536 -5.332 -5.217 1.00 71.00 209 SER A C 1
ATOM 1662 O O . SER A 1 209 ? 27.622 -5.759 -5.592 1.00 71.00 209 SER A O 1
ATOM 1664 N N . GLN A 1 210 ? 25.640 -6.108 -4.602 1.00 77.25 210 GLN A N 1
ATOM 1665 C CA . GLN A 1 210 ? 25.841 -7.541 -4.366 1.00 77.25 210 GLN A CA 1
ATOM 1666 C C . GLN A 1 210 ? 25.772 -8.320 -5.683 1.00 77.25 210 GLN A C 1
ATOM 1668 O O . GLN A 1 210 ? 26.610 -9.184 -5.915 1.00 77.25 210 GLN A O 1
ATOM 1673 N N . VAL A 1 211 ? 24.854 -7.949 -6.582 1.00 81.56 211 VAL A N 1
ATOM 1674 C CA . VAL A 1 211 ? 24.791 -8.525 -7.934 1.00 81.56 211 VAL A CA 1
ATOM 1675 C C . VAL A 1 211 ? 26.070 -8.230 -8.724 1.00 81.56 211 VAL A C 1
ATOM 1677 O O . VAL A 1 211 ? 26.627 -9.123 -9.350 1.00 81.56 211 VAL A O 1
ATOM 1680 N N . MET A 1 212 ? 26.602 -7.004 -8.654 1.00 81.44 212 MET A N 1
ATOM 1681 C CA . MET A 1 212 ? 27.883 -6.683 -9.298 1.00 81.44 212 MET A CA 1
ATOM 1682 C C . MET A 1 212 ? 29.046 -7.505 -8.739 1.00 81.44 212 MET A C 1
ATOM 1684 O O . MET A 1 212 ? 29.893 -7.945 -9.514 1.00 81.44 212 MET A O 1
ATOM 1688 N N . ASN A 1 213 ? 29.095 -7.735 -7.424 1.00 82.12 213 ASN A N 1
ATOM 1689 C CA . ASN A 1 213 ? 30.113 -8.597 -6.819 1.00 82.12 213 ASN A CA 1
ATOM 1690 C C . ASN A 1 213 ? 29.984 -10.046 -7.308 1.00 82.12 213 ASN A C 1
ATOM 1692 O O . ASN A 1 213 ? 30.994 -10.665 -7.625 1.00 82.12 213 ASN A O 1
ATOM 1696 N N . TYR A 1 214 ? 28.755 -10.551 -7.425 1.00 86.44 214 TYR A N 1
ATOM 1697 C CA . TYR A 1 214 ? 28.468 -11.883 -7.954 1.00 86.44 214 TYR A CA 1
ATOM 1698 C C . TYR A 1 214 ? 28.949 -12.046 -9.404 1.00 86.44 214 TYR A C 1
ATOM 1700 O O . TYR A 1 214 ? 29.744 -12.941 -9.683 1.00 86.44 214 TYR A O 1
ATOM 1708 N N . LEU A 1 215 ? 28.571 -11.128 -10.300 1.00 85.62 215 LEU A N 1
ATOM 1709 C CA . LEU A 1 215 ? 29.016 -11.146 -11.702 1.00 85.62 215 LEU A CA 1
ATOM 1710 C C . LEU A 1 215 ? 30.540 -11.019 -11.815 1.00 85.62 215 LEU A C 1
ATOM 1712 O O . LEU A 1 215 ? 31.178 -11.666 -12.641 1.00 85.62 215 LEU A O 1
ATOM 1716 N N . THR A 1 216 ? 31.144 -10.217 -10.936 1.00 84.19 216 THR A N 1
ATOM 1717 C CA . THR A 1 216 ? 32.602 -10.082 -10.842 1.00 84.19 216 THR A CA 1
ATOM 1718 C C . THR A 1 216 ? 33.275 -11.385 -10.447 1.00 84.19 216 THR A C 1
ATOM 1720 O O . THR A 1 216 ? 34.300 -11.741 -11.025 1.00 84.19 216 THR A O 1
ATOM 1723 N N . GLN A 1 217 ? 32.712 -12.098 -9.475 1.00 86.88 217 GLN A N 1
ATOM 1724 C CA . GLN A 1 217 ? 33.237 -13.379 -9.031 1.00 86.88 217 GLN A CA 1
ATOM 1725 C C . GLN A 1 217 ? 33.095 -14.444 -10.121 1.00 86.88 217 GLN A C 1
ATOM 1727 O O . GLN A 1 217 ? 34.058 -15.160 -10.381 1.00 86.88 217 GLN A O 1
ATOM 1732 N N . GLN A 1 218 ? 31.947 -14.505 -10.801 1.00 86.12 218 GLN A N 1
ATOM 1733 C CA . GLN A 1 218 ? 31.733 -15.434 -11.912 1.00 86.12 218 GLN A CA 1
ATOM 1734 C C . GLN A 1 218 ? 32.688 -15.196 -13.082 1.00 86.12 218 GLN A C 1
ATOM 1736 O O . GLN A 1 218 ? 33.232 -16.147 -13.636 1.00 86.12 218 GLN A O 1
ATOM 1741 N N . ALA A 1 219 ? 32.947 -13.934 -13.424 1.00 82.56 219 ALA A N 1
ATOM 1742 C CA . ALA A 1 219 ? 33.886 -13.583 -14.483 1.00 82.56 219 ALA A CA 1
ATOM 1743 C C . ALA A 1 219 ? 35.367 -13.772 -14.079 1.00 82.56 219 ALA A C 1
ATOM 1745 O O . ALA A 1 219 ? 36.261 -13.572 -14.899 1.00 82.56 219 ALA A O 1
ATOM 1746 N N . GLY A 1 220 ? 35.670 -14.123 -12.823 1.00 84.12 220 GLY A N 1
ATOM 1747 C CA . GLY A 1 220 ? 37.049 -14.261 -12.340 1.00 84.12 220 GLY A CA 1
ATOM 1748 C C . GLY A 1 220 ? 37.766 -12.924 -12.105 1.00 84.12 220 GLY A C 1
ATOM 1749 O O . GLY A 1 220 ? 38.991 -12.857 -12.154 1.00 84.12 220 GLY A O 1
ATOM 1750 N N . GLY A 1 221 ? 37.017 -11.846 -11.858 1.00 79.44 221 GLY A N 1
ATOM 1751 C CA . GLY A 1 221 ? 37.547 -10.534 -11.489 1.00 79.44 221 GLY A CA 1
ATOM 1752 C C . GLY A 1 221 ? 36.997 -9.372 -12.318 1.00 79.44 221 GLY A C 1
ATOM 1753 O O . GLY A 1 221 ? 36.448 -9.535 -13.405 1.00 79.44 221 GLY A O 1
ATOM 1754 N N . TYR A 1 222 ? 37.185 -8.149 -11.809 1.00 76.69 222 TYR A N 1
ATOM 1755 C CA . TYR A 1 222 ? 36.592 -6.927 -12.381 1.00 76.69 222 TYR A CA 1
ATOM 1756 C C . TYR A 1 222 ? 37.013 -6.642 -13.827 1.00 76.69 222 TYR A C 1
ATOM 1758 O O . TYR A 1 222 ? 36.274 -6.007 -14.577 1.00 76.69 222 TYR A O 1
ATOM 1766 N N . HIS A 1 223 ? 38.200 -7.099 -14.221 1.00 75.31 223 HIS A N 1
ATOM 1767 C CA . HIS A 1 223 ? 38.732 -6.899 -15.564 1.00 75.31 223 HIS A CA 1
ATOM 1768 C C . HIS A 1 223 ? 38.028 -7.769 -16.622 1.00 75.31 223 HIS A C 1
ATOM 1770 O O . HIS A 1 223 ? 38.062 -7.412 -17.798 1.00 75.31 223 HIS A O 1
ATOM 1776 N N . ASN A 1 224 ? 37.333 -8.835 -16.206 1.00 78.81 224 ASN A N 1
ATOM 1777 C CA . ASN A 1 224 ? 36.685 -9.804 -17.094 1.00 78.81 224 ASN A CA 1
ATOM 1778 C C . ASN A 1 224 ? 35.174 -9.589 -17.253 1.00 78.81 224 ASN A C 1
ATOM 1780 O O . ASN A 1 224 ? 34.593 -10.081 -18.212 1.00 78.81 224 ASN A O 1
ATOM 1784 N N . VAL A 1 225 ? 34.540 -8.817 -16.361 1.00 82.44 225 VAL A N 1
ATOM 1785 C CA . VAL A 1 225 ? 33.091 -8.519 -16.418 1.00 82.44 225 VAL A CA 1
ATOM 1786 C C . VAL A 1 225 ? 32.721 -7.720 -17.670 1.00 82.44 225 VAL A C 1
ATOM 1788 O O . VAL A 1 225 ? 31.612 -7.811 -18.178 1.00 82.44 225 VAL A O 1
ATOM 1791 N N . GLY A 1 226 ? 33.642 -6.896 -18.176 1.00 82.50 226 GLY A N 1
ATOM 1792 C CA . GLY A 1 226 ? 33.414 -6.130 -19.403 1.00 82.50 226 GLY A CA 1
ATOM 1793 C C . GLY A 1 226 ? 32.481 -4.923 -19.250 1.00 82.50 226 GLY A C 1
ATOM 1794 O O . GLY A 1 226 ? 32.156 -4.285 -20.245 1.00 82.50 226 GLY A O 1
ATOM 1795 N N . PHE A 1 227 ? 32.067 -4.538 -18.040 1.00 85.81 227 PHE A N 1
ATOM 1796 C CA . PHE A 1 227 ? 31.330 -3.294 -17.784 1.00 85.81 227 PHE A CA 1
ATOM 1797 C C . PHE A 1 227 ? 31.494 -2.817 -16.337 1.00 85.81 227 PHE A C 1
ATOM 1799 O O . PHE A 1 227 ? 31.860 -3.575 -15.444 1.00 85.81 227 PHE A O 1
ATOM 1806 N N . THR A 1 228 ? 31.238 -1.529 -16.087 1.00 84.12 228 THR A N 1
ATOM 1807 C CA . THR A 1 228 ? 31.305 -0.968 -14.727 1.00 84.12 228 THR A CA 1
ATOM 1808 C C . THR A 1 228 ? 29.951 -1.009 -14.024 1.00 84.12 228 THR A C 1
ATOM 1810 O O . THR A 1 228 ? 28.899 -1.031 -14.663 1.00 84.12 228 THR A O 1
ATOM 1813 N N . HIS A 1 229 ? 29.962 -0.860 -12.696 1.00 79.50 229 HIS A N 1
ATOM 1814 C CA . HIS A 1 229 ? 28.749 -0.693 -11.885 1.00 79.50 229 HIS A CA 1
ATOM 1815 C C . HIS A 1 229 ? 27.831 0.431 -12.410 1.00 79.50 229 HIS A C 1
ATOM 1817 O O . HIS A 1 229 ? 26.604 0.343 -12.357 1.00 79.50 229 HIS A O 1
ATOM 1823 N N . LYS A 1 230 ? 28.420 1.507 -12.949 1.00 78.75 230 LYS A N 1
ATOM 1824 C CA . LYS A 1 230 ? 27.674 2.621 -13.545 1.00 78.75 230 LYS A CA 1
ATOM 1825 C C . LYS A 1 230 ? 27.028 2.238 -14.875 1.00 78.75 230 LYS A C 1
ATOM 1827 O O . LYS A 1 230 ? 25.948 2.737 -15.184 1.00 78.75 230 LYS A O 1
ATOM 1832 N N . ASP A 1 231 ? 27.677 1.395 -15.671 1.00 81.88 231 ASP A N 1
ATOM 1833 C CA . ASP A 1 231 ? 27.126 0.928 -16.943 1.00 81.88 231 ASP A CA 1
ATOM 1834 C C . ASP A 1 231 ? 25.936 -0.011 -16.701 1.00 81.88 231 ASP A C 1
ATOM 1836 O O . ASP A 1 231 ? 24.894 0.211 -17.317 1.00 81.88 231 ASP A O 1
ATOM 1840 N N . LEU A 1 232 ? 26.037 -0.942 -15.738 1.00 81.38 232 LEU A N 1
ATOM 1841 C CA . LEU A 1 232 ? 24.907 -1.785 -15.325 1.00 81.38 232 LEU A CA 1
ATOM 1842 C C . LEU A 1 232 ? 23.736 -0.939 -14.816 1.00 81.38 232 LEU A C 1
ATOM 1844 O O . LEU A 1 232 ? 22.609 -1.090 -15.282 1.00 81.38 232 LEU A O 1
ATOM 1848 N N . TYR A 1 233 ? 24.003 0.016 -13.919 1.00 73.88 233 TYR A N 1
ATOM 1849 C CA . TYR A 1 233 ? 22.968 0.926 -13.424 1.00 73.88 233 TYR A CA 1
ATOM 1850 C C . TYR A 1 233 ? 22.265 1.666 -14.572 1.00 73.88 233 TYR A C 1
ATOM 1852 O O . TYR A 1 233 ? 21.040 1.688 -14.637 1.00 73.88 233 TYR A O 1
ATOM 1860 N N . ASN A 1 234 ? 23.023 2.235 -15.515 1.00 73.69 234 ASN A N 1
ATOM 1861 C CA . ASN A 1 234 ? 22.448 2.941 -16.660 1.00 73.69 234 ASN A CA 1
ATOM 1862 C C . ASN A 1 234 ? 21.660 2.014 -17.597 1.00 73.69 234 ASN A C 1
ATOM 1864 O O . ASN A 1 234 ? 20.660 2.453 -18.158 1.00 73.69 234 ASN A O 1
ATOM 1868 N N . ALA A 1 235 ? 22.107 0.771 -17.798 1.00 73.25 235 ALA A N 1
ATOM 1869 C CA . ALA A 1 235 ? 21.406 -0.211 -18.622 1.00 73.25 235 ALA A CA 1
ATOM 1870 C C . ALA A 1 235 ? 20.041 -0.563 -18.014 1.00 73.25 235 ALA A C 1
ATOM 1872 O O . ALA A 1 235 ? 19.027 -0.453 -18.700 1.00 73.25 235 ALA A O 1
ATOM 1873 N N . LEU A 1 236 ? 20.002 -0.840 -16.706 1.00 68.38 236 LEU A N 1
ATOM 1874 C CA . LEU A 1 236 ? 18.761 -1.094 -15.969 1.00 68.38 236 LEU A CA 1
ATOM 1875 C C . LEU A 1 236 ? 17.810 0.110 -16.006 1.00 68.38 236 LEU A C 1
ATOM 1877 O O . LEU A 1 236 ? 16.612 -0.053 -16.205 1.00 68.38 236 LEU A O 1
ATOM 1881 N N . GLN A 1 237 ? 18.333 1.333 -15.857 1.00 62.59 237 GLN A N 1
ATOM 1882 C CA . GLN A 1 237 ? 17.511 2.547 -15.944 1.00 62.59 237 GLN A CA 1
ATOM 1883 C C . GLN A 1 237 ? 16.945 2.778 -17.352 1.00 62.59 237 GLN A C 1
ATOM 1885 O O . GLN A 1 237 ? 15.824 3.256 -17.484 1.00 62.59 237 GLN A O 1
ATOM 1890 N N . ARG A 1 238 ? 17.690 2.435 -18.413 1.00 62.50 238 ARG A N 1
ATOM 1891 C CA . ARG A 1 238 ? 17.190 2.516 -19.797 1.00 62.50 238 ARG A CA 1
ATOM 1892 C C . ARG A 1 238 ? 16.134 1.459 -20.106 1.00 62.50 238 ARG A C 1
ATOM 1894 O O . ARG A 1 238 ? 15.240 1.764 -20.886 1.00 62.50 238 ARG A O 1
ATOM 1901 N N . GLY A 1 239 ? 16.258 0.256 -19.536 1.00 56.78 239 GLY A N 1
ATOM 1902 C CA . GLY A 1 239 ? 15.229 -0.785 -19.614 1.00 56.78 239 GLY A CA 1
ATOM 1903 C C . GLY A 1 239 ? 13.925 -0.282 -19.007 1.00 56.78 239 GLY A C 1
ATOM 1904 O O . GLY A 1 239 ? 12.935 -0.152 -19.716 1.00 56.78 239 GLY A O 1
ATOM 1905 N N . LYS A 1 240 ? 13.998 0.193 -17.756 1.00 53.84 240 LYS A N 1
ATOM 1906 C CA . LYS A 1 240 ? 12.865 0.818 -17.064 1.00 53.84 240 LYS A CA 1
ATOM 1907 C C . LYS A 1 240 ? 12.254 1.967 -17.869 1.00 53.84 240 LYS A C 1
ATOM 1909 O O . LYS A 1 240 ? 11.065 1.963 -18.125 1.00 53.84 240 LYS A O 1
ATOM 1914 N N . ALA A 1 241 ? 13.051 2.925 -18.346 1.00 47.88 241 ALA A N 1
ATOM 1915 C CA . ALA A 1 241 ? 12.540 4.095 -19.073 1.00 47.88 241 ALA A CA 1
ATOM 1916 C C . ALA A 1 241 ? 11.819 3.781 -20.402 1.00 47.88 241 ALA A C 1
ATOM 1918 O O . ALA A 1 241 ? 11.095 4.640 -20.894 1.00 47.88 241 ALA A O 1
ATOM 1919 N N . LYS A 1 242 ? 12.021 2.597 -21.000 1.00 47.12 242 LYS A N 1
ATOM 1920 C CA . LYS A 1 242 ? 11.309 2.169 -22.217 1.00 47.12 242 LYS A CA 1
ATOM 1921 C C . LYS A 1 242 ? 9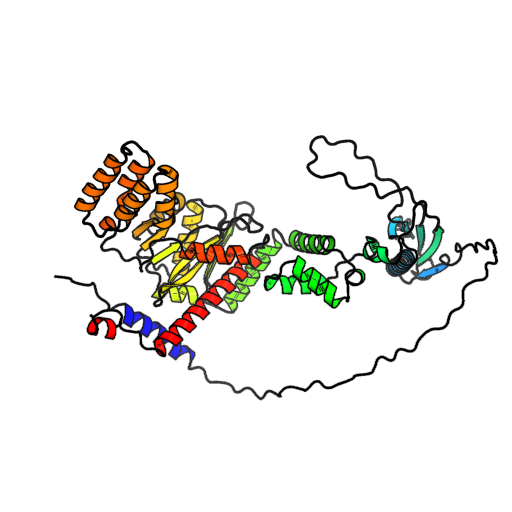.944 1.533 -21.936 1.00 47.12 242 LYS A C 1
ATOM 1923 O O . LYS A 1 242 ? 9.138 1.458 -22.854 1.00 47.12 242 LYS A O 1
ATOM 1928 N N . GLU A 1 243 ? 9.698 1.089 -20.707 1.00 50.88 243 GLU A N 1
ATOM 1929 C CA . GLU A 1 243 ? 8.462 0.403 -20.295 1.00 50.88 243 GLU A CA 1
ATOM 1930 C C . GLU A 1 243 ? 7.430 1.356 -19.672 1.00 50.88 243 GLU A C 1
ATOM 1932 O O . GLU A 1 243 ? 6.266 1.005 -19.493 1.00 50.88 243 GLU A O 1
ATOM 1937 N N . ILE A 1 244 ? 7.833 2.588 -19.362 1.00 48.38 244 ILE A N 1
ATOM 1938 C CA . ILE A 1 244 ? 7.045 3.503 -18.538 1.00 48.38 244 ILE A CA 1
ATOM 1939 C C . ILE A 1 244 ? 6.301 4.492 -19.434 1.00 48.38 244 ILE A C 1
ATOM 1941 O O . ILE A 1 244 ? 6.883 5.463 -19.912 1.00 48.38 244 ILE A O 1
ATOM 1945 N N . VAL A 1 245 ? 5.040 4.166 -19.714 1.00 52.81 245 VAL A N 1
ATOM 1946 C CA . VAL A 1 245 ? 3.804 4.860 -19.275 1.00 52.81 245 VAL A CA 1
ATOM 1947 C C . VAL A 1 245 ? 2.617 4.021 -19.785 1.00 52.81 245 VAL A C 1
ATOM 1949 O O . VAL A 1 245 ? 1.721 3.726 -19.005 1.00 52.81 245 VAL A O 1
ATOM 1952 N N . ASP A 1 246 ? 2.703 3.488 -21.012 1.00 55.81 246 ASP A N 1
ATOM 1953 C CA . ASP A 1 246 ? 1.688 2.578 -21.576 1.00 55.81 246 ASP A CA 1
ATOM 1954 C C . ASP A 1 246 ? 2.055 1.092 -21.416 1.00 55.81 246 ASP A C 1
ATOM 1956 O O . ASP A 1 246 ? 1.188 0.239 -21.245 1.00 55.81 246 ASP A O 1
ATOM 1960 N N . GLY A 1 247 ? 3.348 0.751 -21.455 1.00 69.00 247 GLY A N 1
ATOM 1961 C CA . GLY A 1 247 ? 3.814 -0.642 -21.405 1.00 69.00 247 GLY A CA 1
ATOM 1962 C C . GLY A 1 247 ? 3.557 -1.328 -20.062 1.00 69.00 247 GLY A C 1
ATOM 1963 O O . GLY A 1 247 ? 3.068 -2.452 -20.035 1.00 69.00 247 GLY A O 1
ATOM 1964 N N . ASP A 1 248 ? 3.847 -0.645 -18.953 1.00 77.00 248 ASP A N 1
ATOM 1965 C CA . ASP A 1 248 ? 3.662 -1.185 -17.601 1.00 77.00 248 ASP A CA 1
ATOM 1966 C C . ASP A 1 248 ? 2.187 -1.397 -17.235 1.00 77.00 248 ASP A C 1
ATOM 1968 O O . ASP A 1 248 ? 1.823 -2.455 -16.729 1.00 77.00 248 ASP A O 1
ATOM 1972 N N . VAL A 1 249 ? 1.309 -0.435 -17.543 1.00 79.94 249 VAL A N 1
ATOM 1973 C CA . VAL A 1 249 ? -0.134 -0.590 -17.289 1.00 79.94 249 VAL A CA 1
ATOM 1974 C C . VAL A 1 249 ? -0.703 -1.734 -18.134 1.00 79.94 249 VAL A C 1
ATOM 1976 O O . VAL A 1 249 ? -1.446 -2.560 -17.612 1.00 79.94 249 VAL A O 1
ATOM 1979 N N . ASN A 1 250 ? -0.294 -1.862 -19.400 1.00 76.69 250 ASN A N 1
ATOM 1980 C CA . ASN A 1 250 ? -0.695 -2.994 -20.240 1.00 76.69 250 ASN A CA 1
ATOM 1981 C C . ASN A 1 250 ? -0.155 -4.336 -19.720 1.00 76.69 250 ASN A C 1
ATOM 1983 O O . ASN A 1 250 ? -0.876 -5.331 -19.732 1.00 76.69 250 ASN A O 1
ATOM 1987 N N . ALA A 1 251 ? 1.087 -4.375 -19.230 1.00 83.94 251 ALA A N 1
ATOM 1988 C CA . ALA A 1 251 ? 1.661 -5.571 -18.616 1.00 83.94 251 ALA A CA 1
ATOM 1989 C C . ALA A 1 251 ? 0.917 -5.964 -17.331 1.00 83.94 251 ALA A C 1
ATOM 1991 O O . ALA A 1 251 ? 0.684 -7.148 -17.092 1.00 83.94 251 ALA A O 1
ATOM 1992 N N . LEU A 1 252 ? 0.509 -4.978 -16.529 1.00 87.88 252 LEU A N 1
ATOM 1993 C CA . LEU A 1 252 ? -0.321 -5.183 -15.350 1.00 87.88 252 LEU A CA 1
ATOM 1994 C C . LEU A 1 252 ? -1.709 -5.732 -15.716 1.00 87.88 252 LEU A C 1
ATOM 1996 O O . LEU A 1 252 ? -2.163 -6.684 -15.086 1.00 87.88 252 LEU A O 1
ATOM 2000 N N . ILE A 1 253 ? -2.372 -5.163 -16.726 1.00 82.00 253 ILE A N 1
ATOM 2001 C CA . ILE A 1 253 ? -3.685 -5.639 -17.187 1.00 82.00 253 ILE A CA 1
ATOM 2002 C C . ILE A 1 253 ? -3.573 -7.083 -17.684 1.00 82.00 253 ILE A C 1
ATOM 2004 O O . ILE A 1 253 ? -4.293 -7.944 -17.190 1.00 82.00 253 ILE A O 1
ATOM 2008 N N . ALA A 1 254 ? -2.603 -7.382 -18.555 1.00 78.88 254 ALA A N 1
ATOM 2009 C CA . ALA A 1 254 ? -2.370 -8.742 -19.045 1.00 78.88 254 ALA A CA 1
ATOM 2010 C C . ALA A 1 254 ? -2.062 -9.735 -17.909 1.00 78.88 254 ALA A C 1
ATOM 2012 O O . ALA A 1 254 ? -2.474 -10.895 -17.950 1.00 78.88 254 ALA A O 1
ATOM 2013 N N . TYR A 1 255 ? -1.353 -9.285 -16.871 1.00 85.56 255 TYR A N 1
ATOM 2014 C CA . TYR A 1 255 ? -1.106 -10.085 -15.677 1.00 85.56 255 TYR A CA 1
ATOM 2015 C C . TYR A 1 255 ? -2.395 -10.391 -14.906 1.00 85.56 255 TYR A C 1
ATOM 2017 O O . TYR A 1 255 ? -2.602 -11.531 -14.492 1.00 85.56 255 TYR A O 1
ATOM 2025 N N . PHE A 1 256 ? -3.278 -9.408 -14.732 1.00 87.94 256 PHE A N 1
ATOM 2026 C CA . PHE A 1 256 ? -4.567 -9.634 -14.082 1.00 87.94 256 PHE A CA 1
ATOM 2027 C C . PHE A 1 256 ? -5.535 -10.458 -14.930 1.00 87.94 256 PHE A C 1
ATOM 2029 O O . PHE A 1 256 ? -6.283 -11.249 -14.363 1.00 87.94 256 PHE A O 1
ATOM 2036 N N . ASP A 1 257 ? -5.489 -10.352 -16.258 1.00 78.25 257 ASP A N 1
ATOM 2037 C CA . ASP A 1 257 ? -6.249 -11.233 -17.149 1.00 78.25 257 ASP A CA 1
ATOM 2038 C C . ASP A 1 257 ? -5.817 -12.694 -16.968 1.00 78.25 257 ASP A C 1
ATOM 2040 O O . ASP A 1 257 ? -6.660 -13.582 -16.831 1.00 78.25 257 ASP A O 1
ATOM 2044 N N . TYR A 1 258 ? -4.505 -12.941 -16.870 1.00 80.62 258 TYR A N 1
ATOM 2045 C CA . TYR A 1 258 ? -3.975 -14.257 -16.514 1.00 80.62 258 TYR A CA 1
ATOM 2046 C C . TYR A 1 258 ? -4.461 -14.716 -15.130 1.00 80.62 258 TYR A C 1
ATOM 2048 O O . TYR A 1 258 ? -4.919 -15.848 -14.986 1.00 80.62 258 TYR A O 1
ATOM 2056 N N . LYS A 1 259 ? -4.419 -13.842 -14.114 1.00 87.44 259 LYS A N 1
ATOM 2057 C CA . LYS A 1 259 ? -4.915 -14.165 -12.765 1.00 87.44 259 LYS A CA 1
ATOM 2058 C C . LYS A 1 259 ? -6.396 -14.506 -12.759 1.00 87.44 259 LYS A C 1
ATOM 2060 O O . LYS A 1 259 ? -6.777 -15.453 -12.096 1.00 87.44 259 LYS A O 1
ATOM 2065 N N . LYS A 1 260 ? -7.214 -13.776 -13.513 1.00 84.00 260 LYS A N 1
ATOM 2066 C CA . LYS A 1 260 ? -8.654 -14.023 -13.626 1.00 84.00 260 LYS A CA 1
ATOM 2067 C C . LYS A 1 260 ? -8.977 -15.313 -14.380 1.00 84.00 260 LYS A C 1
ATOM 2069 O O . LYS A 1 260 ? -10.010 -15.926 -14.133 1.00 84.00 260 LYS A O 1
ATOM 2074 N N . HIS A 1 261 ? -8.110 -15.722 -15.303 1.00 79.75 261 HIS A N 1
ATOM 2075 C CA . HIS A 1 261 ? -8.217 -17.023 -15.956 1.00 79.75 261 HIS A CA 1
ATOM 2076 C C . HIS A 1 261 ? -7.908 -18.178 -14.984 1.00 79.75 261 HIS A C 1
ATOM 2078 O O . HIS A 1 261 ? -8.594 -19.195 -15.021 1.00 79.75 261 HIS A O 1
ATOM 2084 N N . ASP A 1 262 ? -6.882 -18.034 -14.140 1.00 83.94 262 ASP A N 1
ATOM 2085 C CA . ASP A 1 262 ? -6.465 -19.050 -13.155 1.00 83.94 262 ASP A CA 1
ATOM 2086 C C . ASP A 1 262 ? -7.383 -19.098 -11.917 1.00 83.94 262 ASP A C 1
ATOM 2088 O O . ASP A 1 262 ? -7.731 -20.166 -11.421 1.00 83.94 262 ASP A O 1
ATOM 2092 N N . ASP A 1 263 ? -7.832 -17.931 -11.462 1.00 91.50 263 ASP A N 1
ATOM 2093 C CA . ASP A 1 263 ? -8.771 -17.726 -10.366 1.00 91.50 263 ASP A CA 1
ATOM 2094 C C . ASP A 1 263 ? -10.028 -17.005 -10.897 1.00 91.50 263 ASP A C 1
ATOM 2096 O O . ASP A 1 263 ? -10.055 -15.772 -10.973 1.00 91.50 263 ASP A O 1
ATOM 2100 N N . PRO A 1 264 ? -11.101 -17.743 -11.250 1.00 90.75 264 PRO A N 1
ATOM 2101 C CA . PRO A 1 264 ? -12.348 -17.156 -11.747 1.00 90.75 264 PRO A CA 1
ATOM 2102 C C . PRO A 1 264 ? -13.042 -16.209 -10.755 1.00 90.75 264 PRO A C 1
ATOM 2104 O O . PRO A 1 264 ? -13.869 -15.390 -11.158 1.00 90.75 264 PRO A O 1
ATOM 2107 N N . GLU A 1 265 ? -12.728 -16.320 -9.460 1.00 91.75 265 GLU A N 1
ATOM 2108 C CA . GLU A 1 265 ? -13.221 -15.444 -8.399 1.00 91.75 265 GLU A CA 1
ATOM 2109 C C . GLU A 1 265 ? -12.251 -14.276 -8.116 1.00 91.75 265 GLU A C 1
ATOM 2111 O O . GLU A 1 265 ? -12.487 -13.488 -7.197 1.00 91.75 265 GLU A O 1
ATOM 2116 N N . PHE A 1 266 ? -11.197 -14.094 -8.912 1.00 94.06 266 PHE A N 1
ATOM 2117 C CA . PHE A 1 266 ? -10.339 -12.919 -8.835 1.00 94.06 266 PHE A CA 1
ATOM 2118 C C . PHE A 1 266 ? -11.114 -11.654 -9.226 1.00 94.06 266 PHE A C 1
ATOM 2120 O O . PHE A 1 266 ? -11.675 -11.540 -10.321 1.00 94.06 266 PHE A O 1
ATOM 2127 N N . PHE A 1 267 ? -11.129 -10.672 -8.329 1.00 96.69 267 PHE A N 1
ATOM 2128 C CA . PHE A 1 267 ? -11.739 -9.370 -8.555 1.00 96.69 267 PHE A CA 1
ATOM 2129 C C . PHE A 1 267 ? -10.666 -8.336 -8.882 1.00 96.69 267 PHE A C 1
ATOM 2131 O O . PHE A 1 267 ? -9.692 -8.187 -8.145 1.00 96.69 267 PHE A O 1
ATOM 2138 N N . MET A 1 268 ? -10.877 -7.574 -9.953 1.00 95.00 268 MET A N 1
ATOM 2139 C CA . MET A 1 268 ? -10.058 -6.420 -10.303 1.00 95.00 268 MET A CA 1
ATOM 2140 C C . MET A 1 268 ? -10.897 -5.400 -11.062 1.00 95.00 268 MET A C 1
ATOM 2142 O O . MET A 1 268 ? -11.688 -5.760 -11.934 1.00 95.00 268 MET A O 1
ATOM 2146 N N . THR A 1 269 ? -10.707 -4.130 -10.721 1.00 94.00 269 THR A N 1
ATOM 2147 C CA . THR A 1 269 ? -11.294 -2.995 -11.433 1.00 94.00 269 THR A CA 1
ATOM 2148 C C . THR A 1 269 ? -10.399 -1.771 -11.287 1.00 94.00 269 THR A C 1
ATOM 2150 O O . THR A 1 269 ? -9.607 -1.661 -10.343 1.00 94.00 269 THR A O 1
ATOM 2153 N N . TYR A 1 270 ? -10.505 -0.852 -12.238 1.00 93.38 270 TYR A N 1
ATOM 2154 C CA . TYR A 1 270 ? -9.705 0.361 -12.287 1.00 93.38 270 TYR A CA 1
ATOM 2155 C C . TYR A 1 270 ? -10.494 1.528 -12.879 1.00 93.38 270 TYR A C 1
ATOM 2157 O O . TYR A 1 270 ? -11.484 1.345 -13.586 1.00 93.38 270 TYR A O 1
ATOM 2165 N N . SER A 1 271 ? -10.040 2.743 -12.591 1.00 87.81 271 SER A N 1
ATOM 2166 C CA . SER A 1 271 ? -10.498 3.967 -13.239 1.00 87.81 271 SER A CA 1
ATOM 2167 C C . SER A 1 271 ? -9.355 4.632 -13.994 1.00 87.81 271 SER A C 1
ATOM 2169 O O . SER A 1 271 ? -8.176 4.430 -13.686 1.00 87.81 271 SER A O 1
ATOM 2171 N N . VAL A 1 272 ? -9.714 5.438 -14.988 1.00 80.56 272 VAL A N 1
ATOM 2172 C CA . VAL A 1 272 ? -8.779 6.246 -15.772 1.00 80.56 272 VAL A CA 1
ATOM 2173 C C . VAL A 1 272 ? -9.125 7.723 -15.644 1.00 80.56 272 VAL A C 1
ATOM 2175 O O . VAL A 1 272 ? -10.281 8.069 -15.394 1.00 80.56 272 VAL A O 1
ATOM 2178 N N . ASP A 1 273 ? -8.122 8.583 -15.782 1.00 78.06 273 ASP A N 1
ATOM 2179 C CA . ASP A 1 273 ? -8.321 10.031 -15.824 1.00 78.06 273 ASP A CA 1
ATOM 2180 C C . ASP A 1 273 ? -8.721 10.523 -17.227 1.00 78.06 273 ASP A C 1
ATOM 2182 O O . ASP A 1 273 ? -8.872 9.743 -18.169 1.00 78.06 273 ASP A O 1
ATOM 2186 N N . GLU A 1 274 ? -8.888 11.840 -17.376 1.00 72.25 274 GLU A N 1
ATOM 2187 C CA . GLU A 1 274 ? -9.252 12.482 -18.648 1.00 72.25 274 GLU A CA 1
ATOM 2188 C C . GLU A 1 274 ? -8.243 12.216 -19.780 1.00 72.25 274 GLU A C 1
ATOM 2190 O O . GLU A 1 274 ? -8.599 12.292 -20.955 1.00 72.25 274 GLU A O 1
ATOM 2195 N N . SER A 1 275 ? -6.991 11.891 -19.442 1.00 67.75 275 SER A N 1
ATOM 2196 C CA . SER A 1 275 ? -5.938 11.550 -20.402 1.00 67.75 275 SER A CA 1
ATOM 2197 C C . SER A 1 275 ? -5.884 10.056 -20.741 1.00 67.75 275 SER A C 1
ATOM 2199 O O . SER A 1 275 ? -5.071 9.646 -21.568 1.00 67.75 275 SER A O 1
ATOM 2201 N N . GLY A 1 276 ? -6.752 9.243 -20.128 1.00 65.75 276 GLY A N 1
ATOM 2202 C CA . GLY A 1 276 ? -6.767 7.789 -20.268 1.00 65.75 276 GLY A CA 1
ATOM 2203 C C . GLY A 1 276 ? -5.717 7.073 -19.414 1.00 65.75 276 GLY A C 1
ATOM 2204 O O . GLY A 1 276 ? -5.547 5.864 -19.558 1.00 65.75 276 GLY A O 1
ATOM 2205 N N . ALA A 1 277 ? -5.018 7.780 -18.521 1.00 73.81 277 ALA A N 1
ATOM 2206 C CA . ALA A 1 277 ? -4.011 7.183 -17.652 1.00 73.81 277 ALA A CA 1
ATOM 2207 C C . ALA A 1 277 ? -4.656 6.515 -16.430 1.00 73.81 277 ALA A C 1
ATOM 2209 O O . ALA A 1 277 ? -5.685 6.970 -15.930 1.00 73.81 277 ALA A O 1
ATOM 2210 N N . LEU A 1 278 ? -4.027 5.450 -15.917 1.00 82.88 278 LEU A N 1
ATOM 2211 C CA . LEU A 1 278 ? -4.486 4.754 -14.712 1.00 82.88 278 LEU A CA 1
ATOM 2212 C C . LEU A 1 278 ? -4.588 5.729 -13.527 1.00 82.88 278 LEU A C 1
ATOM 2214 O O . LEU A 1 278 ? -3.590 6.337 -13.115 1.00 82.88 278 LEU A O 1
ATOM 2218 N N . TYR A 1 279 ? -5.794 5.836 -12.972 1.00 86.06 279 TYR A N 1
ATOM 2219 C CA . TYR A 1 279 ? -6.114 6.726 -11.864 1.00 86.06 279 TYR A CA 1
ATOM 2220 C C . TYR A 1 279 ? -6.228 5.931 -10.560 1.00 86.06 279 TYR A C 1
ATOM 2222 O O . TYR A 1 279 ? -5.342 6.035 -9.714 1.00 86.06 279 TYR A O 1
ATOM 2230 N N . ASN A 1 280 ? -7.233 5.061 -10.429 1.00 92.88 280 ASN A N 1
ATOM 2231 C CA . ASN A 1 280 ? -7.360 4.145 -9.293 1.00 92.88 280 ASN A CA 1
ATOM 2232 C C . ASN A 1 280 ? -7.376 2.688 -9.763 1.00 92.88 280 ASN A C 1
ATOM 2234 O O . ASN A 1 280 ? -7.833 2.387 -10.859 1.00 92.88 280 ASN A O 1
ATOM 2238 N N . LEU A 1 281 ? -6.909 1.782 -8.914 1.00 95.06 281 LEU A N 1
ATOM 2239 C CA . LEU A 1 281 ? -6.900 0.338 -9.128 1.00 95.06 281 LEU A CA 1
ATOM 2240 C C . LEU A 1 281 ? -7.216 -0.347 -7.803 1.00 95.06 281 LEU A C 1
ATOM 2242 O O . LEU A 1 281 ? -6.642 0.018 -6.780 1.00 95.06 281 LEU A O 1
ATOM 2246 N N . ILE A 1 282 ? -8.062 -1.371 -7.819 1.00 97.38 282 ILE A N 1
ATOM 2247 C CA . ILE A 1 282 ? -8.269 -2.277 -6.685 1.00 97.38 282 ILE A CA 1
ATOM 2248 C C . ILE A 1 282 ? -8.347 -3.716 -7.182 1.00 97.38 282 ILE A C 1
ATOM 2250 O O . ILE A 1 282 ? -8.921 -3.989 -8.236 1.00 97.38 282 ILE A O 1
ATOM 2254 N N . TRP A 1 283 ? -7.774 -4.636 -6.409 1.00 97.88 283 TRP A N 1
ATOM 2255 C CA . TRP A 1 283 ? -7.873 -6.066 -6.671 1.00 97.88 283 TRP A CA 1
ATOM 2256 C C . TRP A 1 283 ? -7.986 -6.886 -5.382 1.00 97.88 283 TRP A C 1
ATOM 2258 O O . TRP A 1 283 ? -7.612 -6.441 -4.289 1.00 97.88 283 TRP A O 1
ATOM 2268 N N . SER A 1 284 ? -8.522 -8.096 -5.524 1.00 97.94 284 SER A N 1
ATOM 2269 C CA . SER A 1 284 ? -8.663 -9.089 -4.462 1.00 97.94 284 SER A CA 1
ATOM 2270 C C . SER A 1 284 ? -8.758 -10.491 -5.065 1.00 97.94 284 SER A C 1
ATOM 2272 O O . SER A 1 284 ? -9.523 -10.704 -6.004 1.00 97.94 284 SER A O 1
ATOM 2274 N N . ASP A 1 285 ? -7.994 -11.442 -4.530 1.00 96.56 285 ASP A N 1
ATOM 2275 C CA . ASP A 1 285 ? -8.089 -12.847 -4.938 1.00 96.56 285 ASP A CA 1
ATOM 2276 C C . ASP A 1 285 ? -9.236 -13.581 -4.217 1.00 96.56 285 ASP A C 1
ATOM 2278 O O . ASP A 1 285 ? -9.764 -13.123 -3.198 1.00 96.56 285 ASP A O 1
ATOM 2282 N N . SER A 1 286 ? -9.631 -14.741 -4.739 1.00 95.81 286 SER A N 1
ATOM 2283 C CA . SER A 1 286 ? -10.713 -15.573 -4.188 1.00 95.81 286 SER A CA 1
ATOM 2284 C C . SER A 1 286 ? -10.550 -15.930 -2.713 1.00 95.81 286 SER A C 1
ATOM 2286 O O . SER A 1 286 ? -11.534 -16.011 -1.967 1.00 95.81 286 SER A O 1
ATOM 2288 N N . THR A 1 287 ? -9.309 -16.128 -2.267 1.00 95.75 287 THR A N 1
ATOM 2289 C CA . THR A 1 287 ? -9.003 -16.485 -0.882 1.00 95.75 287 THR A CA 1
ATOM 2290 C C . THR A 1 287 ? -9.246 -15.292 0.033 1.00 95.75 287 THR A C 1
ATOM 2292 O O . THR A 1 287 ? -9.948 -15.429 1.028 1.00 95.75 287 THR A O 1
ATOM 2295 N N . SER A 1 288 ? -8.773 -14.104 -0.337 1.00 97.56 288 SER A N 1
ATOM 2296 C CA . SER A 1 288 ? -9.014 -12.857 0.389 1.00 97.56 288 SER A CA 1
ATOM 2297 C C . SER A 1 288 ? -10.503 -12.496 0.453 1.00 97.56 288 SER A C 1
ATOM 2299 O O . SER A 1 288 ? -10.987 -12.074 1.507 1.00 97.56 288 SER A O 1
ATOM 2301 N N . ARG A 1 289 ? -11.257 -12.721 -0.631 1.00 97.50 289 ARG A N 1
ATOM 2302 C CA . ARG A 1 289 ? -12.725 -12.560 -0.655 1.00 97.50 289 ARG A CA 1
ATOM 2303 C C . ARG A 1 289 ? -13.429 -13.569 0.261 1.00 97.50 289 ARG A C 1
ATOM 2305 O O . ARG A 1 289 ? -14.351 -13.220 1.004 1.00 97.50 289 ARG A O 1
ATOM 2312 N N . SER A 1 290 ? -12.969 -14.819 0.258 1.00 96.25 290 SER A N 1
ATOM 2313 C CA . SER A 1 290 ? -13.477 -15.864 1.155 1.00 96.25 290 SER A CA 1
ATOM 2314 C C . SER A 1 290 ? -13.166 -15.554 2.622 1.00 96.25 290 SER A C 1
ATOM 2316 O O . SER A 1 290 ? -14.044 -15.678 3.475 1.00 96.25 290 SER A O 1
ATOM 2318 N N . ASP A 1 291 ? -11.959 -15.077 2.920 1.00 96.50 291 ASP A N 1
ATOM 2319 C CA . ASP A 1 291 ? -11.568 -14.667 4.266 1.00 96.50 291 ASP A CA 1
ATOM 2320 C C . ASP A 1 291 ? -12.428 -13.499 4.760 1.00 96.50 291 ASP A C 1
ATOM 2322 O O . ASP A 1 291 ? -12.846 -13.499 5.916 1.00 96.50 291 ASP A O 1
ATOM 2326 N N . TYR A 1 292 ? -12.781 -12.540 3.899 1.00 97.94 292 TYR A N 1
ATOM 2327 C CA . TYR A 1 292 ? -13.686 -11.446 4.268 1.00 97.94 292 TYR A CA 1
ATOM 2328 C C . TYR A 1 292 ? -15.091 -11.936 4.655 1.00 97.94 292 TYR A C 1
ATOM 2330 O O . TYR A 1 292 ? -15.726 -11.411 5.577 1.00 97.94 292 TYR A O 1
ATOM 2338 N N . THR A 1 293 ? -15.577 -12.996 4.007 1.00 96.50 293 THR A N 1
ATOM 2339 C CA . THR A 1 293 ? -16.870 -13.597 4.363 1.00 96.50 293 THR A CA 1
ATOM 2340 C C . THR A 1 293 ? -16.882 -14.048 5.830 1.00 96.50 293 THR A C 1
ATOM 2342 O O . THR A 1 293 ? -17.871 -13.820 6.531 1.00 96.50 293 THR A O 1
ATOM 2345 N N . CYS A 1 294 ? -15.762 -14.583 6.322 1.00 94.56 294 CYS A N 1
ATOM 2346 C CA . CYS A 1 294 ? -15.606 -15.061 7.698 1.00 94.56 294 CYS A CA 1
ATOM 2347 C C . CYS A 1 294 ? -15.153 -13.977 8.691 1.00 94.56 294 CYS A C 1
ATOM 2349 O O . CYS A 1 294 ? -15.592 -13.981 9.834 1.00 94.56 294 CYS A O 1
ATOM 2351 N N . PHE A 1 295 ? -14.275 -13.065 8.271 1.00 95.94 295 PHE A N 1
ATOM 2352 C CA . PHE A 1 295 ? -13.515 -12.180 9.166 1.00 95.94 295 PHE A CA 1
ATOM 2353 C C . PHE A 1 295 ? -13.689 -10.683 8.863 1.00 95.94 295 PHE A C 1
ATOM 2355 O O . PHE A 1 295 ? -13.077 -9.835 9.511 1.00 95.94 295 PHE A O 1
ATOM 2362 N N . GLY A 1 296 ? -14.528 -10.338 7.886 1.00 96.31 296 GLY A N 1
ATOM 2363 C CA . GLY A 1 296 ? -14.735 -8.978 7.380 1.00 96.31 296 GLY A CA 1
ATOM 2364 C C . GLY A 1 296 ? -15.539 -8.032 8.273 1.00 96.31 296 GLY A C 1
ATOM 2365 O O . GLY A 1 296 ? -15.838 -6.912 7.862 1.00 96.31 296 GLY A O 1
ATOM 2366 N N . ASP A 1 297 ? -15.901 -8.456 9.484 1.00 96.38 297 ASP A N 1
ATOM 2367 C CA . ASP A 1 297 ? -16.715 -7.660 10.407 1.00 96.38 297 ASP A CA 1
ATOM 2368 C C . ASP A 1 297 ? -15.973 -6.409 10.898 1.00 96.38 297 ASP A C 1
ATOM 2370 O O . ASP A 1 297 ? -16.595 -5.391 11.206 1.00 96.38 297 ASP A O 1
ATOM 2374 N N . VAL A 1 298 ? -14.641 -6.461 10.952 1.00 96.31 298 VAL A N 1
ATOM 2375 C CA . VAL A 1 298 ? -13.798 -5.328 11.339 1.00 96.31 298 VAL A CA 1
ATOM 2376 C C . VAL A 1 298 ? -12.700 -5.152 10.308 1.00 96.31 298 VAL A C 1
ATOM 2378 O O . VAL A 1 298 ? -11.907 -6.065 10.079 1.00 96.31 298 VAL A O 1
ATOM 2381 N N . ILE A 1 299 ? -12.630 -3.958 9.723 1.00 96.19 299 ILE A N 1
ATOM 2382 C CA . ILE A 1 299 ? -11.577 -3.602 8.772 1.00 96.19 299 ILE A CA 1
ATOM 2383 C C . ILE A 1 299 ? -10.726 -2.446 9.284 1.00 96.19 299 ILE A C 1
ATOM 2385 O O . ILE A 1 299 ? -11.173 -1.575 10.033 1.00 96.19 299 ILE A O 1
ATOM 2389 N N . THR A 1 300 ? -9.481 -2.414 8.838 1.00 94.44 300 THR A N 1
ATOM 2390 C CA . THR A 1 300 ? -8.596 -1.268 8.988 1.00 94.44 300 THR A CA 1
ATOM 2391 C C . THR A 1 300 ? -7.845 -1.042 7.688 1.00 94.44 300 THR A C 1
ATOM 2393 O O . THR A 1 300 ? -7.535 -1.985 6.963 1.00 94.44 300 THR A O 1
ATOM 2396 N N . PHE A 1 301 ? -7.618 0.220 7.352 1.00 92.31 301 PHE A N 1
ATOM 2397 C CA . PHE A 1 301 ? -6.861 0.606 6.172 1.00 92.31 301 PHE A CA 1
ATOM 2398 C C . PHE A 1 301 ? -6.133 1.916 6.438 1.00 92.31 301 PHE A C 1
ATOM 2400 O O . PHE A 1 301 ? -6.568 2.735 7.249 1.00 92.31 301 PHE A O 1
ATOM 2407 N N . ASP A 1 302 ? -4.988 2.053 5.780 1.00 87.38 302 ASP A N 1
ATOM 2408 C CA . ASP A 1 302 ? -4.113 3.217 5.851 1.00 87.38 302 ASP A CA 1
ATOM 2409 C C . ASP A 1 302 ? -3.325 3.339 4.538 1.00 87.38 302 ASP A C 1
ATOM 2411 O O . ASP A 1 302 ? -3.016 2.328 3.899 1.00 87.38 302 ASP A O 1
ATOM 2415 N N . THR A 1 303 ? -2.998 4.561 4.133 1.00 86.88 303 THR A N 1
ATOM 2416 C CA . THR A 1 303 ? -2.213 4.866 2.929 1.00 86.88 303 THR A CA 1
ATOM 2417 C C . THR A 1 303 ? -0.767 5.112 3.310 1.00 86.88 303 THR A C 1
ATOM 2419 O O . THR A 1 303 ? -0.494 5.910 4.198 1.00 86.88 303 THR A O 1
ATOM 2422 N N . THR A 1 304 ? 0.192 4.464 2.646 1.00 72.50 304 THR A N 1
ATOM 2423 C CA . THR A 1 304 ? 1.586 4.533 3.138 1.00 72.50 304 THR A CA 1
ATOM 2424 C C . THR A 1 304 ? 2.673 4.764 2.122 1.00 72.50 304 THR A C 1
ATOM 2426 O O . THR A 1 304 ? 3.699 5.344 2.473 1.00 72.50 304 THR A O 1
ATOM 2429 N N . TYR A 1 305 ? 2.503 4.320 0.881 1.00 66.25 305 TYR A N 1
ATOM 2430 C CA . TYR A 1 305 ? 3.625 4.276 -0.046 1.00 66.25 305 TYR A CA 1
ATOM 2431 C C . TYR A 1 305 ? 3.432 5.229 -1.216 1.00 66.25 305 TYR A C 1
ATOM 2433 O O . TYR A 1 305 ? 2.602 4.971 -2.071 1.00 66.25 305 TYR A O 1
ATOM 2441 N N . LYS A 1 306 ? 4.233 6.298 -1.272 1.00 68.88 306 LYS A N 1
ATOM 2442 C CA . LYS A 1 306 ? 4.326 7.215 -2.424 1.00 68.88 306 LYS A CA 1
ATOM 2443 C C . LYS A 1 306 ? 5.662 7.082 -3.171 1.00 68.88 306 LYS A C 1
ATOM 2445 O O . LYS A 1 306 ? 5.958 7.889 -4.037 1.00 68.88 306 LYS A O 1
ATOM 2450 N N . ASP A 1 307 ? 6.472 6.066 -2.867 1.00 63.19 307 ASP A N 1
ATOM 2451 C CA . ASP A 1 307 ? 7.818 5.900 -3.446 1.00 63.19 307 ASP A CA 1
ATOM 2452 C C . ASP A 1 307 ? 7.875 4.888 -4.607 1.00 63.19 307 ASP A C 1
ATOM 2454 O O . ASP A 1 307 ? 8.958 4.559 -5.111 1.00 63.19 307 ASP A O 1
ATOM 2458 N N . ASN A 1 308 ? 6.717 4.417 -5.094 1.00 75.62 308 ASN A N 1
ATOM 2459 C CA . ASN A 1 308 ? 6.689 3.719 -6.377 1.00 75.62 308 ASN A CA 1
ATOM 2460 C C . ASN A 1 308 ? 7.060 4.709 -7.480 1.00 75.62 308 ASN A C 1
ATOM 2462 O O . ASN A 1 308 ? 7.093 5.926 -7.289 1.00 75.62 308 ASN A O 1
ATOM 2466 N N . LEU A 1 309 ? 7.377 4.178 -8.654 1.00 75.75 309 LEU A N 1
ATOM 2467 C CA . LEU A 1 309 ? 7.805 4.989 -9.784 1.00 75.75 309 LEU A CA 1
ATOM 2468 C C . LEU A 1 309 ? 6.829 6.136 -10.122 1.00 75.75 309 LEU A C 1
ATOM 2470 O O . LEU A 1 309 ? 7.271 7.164 -10.636 1.00 75.75 309 LEU A O 1
ATOM 2474 N N . TYR A 1 310 ? 5.548 5.964 -9.792 1.00 79.81 310 TYR A N 1
ATOM 2475 C CA . TYR A 1 310 ? 4.439 6.849 -10.130 1.00 79.81 310 TYR A CA 1
ATOM 2476 C C . TYR A 1 310 ? 3.985 7.760 -8.986 1.00 79.81 310 TYR A C 1
ATOM 2478 O O . TYR A 1 310 ? 3.081 8.567 -9.181 1.00 79.81 310 TYR A O 1
ATOM 2486 N N . GLY A 1 311 ? 4.574 7.657 -7.792 1.00 82.06 311 GLY A N 1
ATOM 2487 C CA . GLY A 1 311 ? 4.165 8.494 -6.666 1.00 82.06 311 GLY A CA 1
ATOM 2488 C C . GLY A 1 311 ? 2.822 8.119 -6.025 1.00 82.06 311 GLY A C 1
ATOM 2489 O O . GLY A 1 311 ? 2.286 8.917 -5.258 1.00 82.06 311 GLY A O 1
ATOM 2490 N N . ARG A 1 312 ? 2.239 6.959 -6.364 1.00 87.62 312 ARG A N 1
ATOM 2491 C CA . ARG A 1 312 ? 0.836 6.630 -6.043 1.00 87.62 312 ARG A CA 1
ATOM 2492 C C . ARG A 1 312 ? 0.665 5.964 -4.676 1.00 87.62 312 ARG A C 1
ATOM 2494 O O . ARG A 1 312 ? 1.295 4.927 -4.486 1.00 87.62 312 ARG A O 1
ATOM 2501 N N . PRO A 1 313 ? -0.196 6.465 -3.770 1.00 90.06 313 PRO A N 1
ATOM 2502 C CA . PRO A 1 313 ? -0.499 5.783 -2.516 1.00 90.06 313 PRO A CA 1
ATOM 2503 C C . PRO A 1 313 ? -0.974 4.337 -2.715 1.00 90.06 313 PRO A C 1
ATOM 2505 O O . PRO A 1 313 ? -1.834 4.057 -3.550 1.00 90.06 313 PRO A O 1
ATOM 2508 N N . ILE A 1 314 ? -0.438 3.429 -1.900 1.00 90.88 314 ILE A N 1
ATOM 2509 C CA . ILE A 1 314 ? -0.930 2.053 -1.755 1.00 90.88 314 ILE A CA 1
ATOM 2510 C C . ILE A 1 314 ? -1.784 1.984 -0.491 1.00 90.88 314 ILE A C 1
ATOM 2512 O O . ILE A 1 314 ? -1.334 2.411 0.578 1.00 90.88 314 ILE A O 1
ATOM 2516 N N . MET A 1 315 ? -2.988 1.433 -0.623 1.00 92.38 315 MET A N 1
ATOM 2517 C CA . MET A 1 315 ? -3.962 1.282 0.450 1.00 92.38 315 MET A CA 1
ATOM 2518 C C . MET A 1 315 ? -4.419 -0.177 0.564 1.00 92.38 315 MET A C 1
ATOM 2520 O O . MET A 1 315 ? -5.347 -0.603 -0.128 1.00 92.38 315 MET A O 1
ATOM 2524 N N . PRO A 1 316 ? -3.782 -0.972 1.428 1.00 93.25 316 PRO A N 1
ATOM 2525 C CA . PRO A 1 316 ? -4.318 -2.268 1.794 1.00 93.25 316 PRO A CA 1
ATOM 2526 C C . PRO A 1 316 ? -5.513 -2.149 2.745 1.00 93.25 316 PRO A C 1
ATOM 2528 O O . PRO A 1 316 ? -5.494 -1.354 3.686 1.00 93.25 316 PRO A O 1
ATOM 2531 N N . ILE A 1 317 ? -6.513 -3.006 2.545 1.00 95.56 317 ILE A N 1
ATOM 2532 C CA . ILE A 1 317 ? -7.655 -3.179 3.446 1.00 95.56 317 ILE A CA 1
ATOM 2533 C C . ILE A 1 317 ? -7.477 -4.505 4.174 1.00 95.56 317 ILE A C 1
ATOM 2535 O O . ILE A 1 317 ? -7.449 -5.567 3.548 1.00 95.56 317 ILE A O 1
ATOM 2539 N N . VAL A 1 318 ? -7.330 -4.443 5.497 1.00 94.94 318 VAL A N 1
ATOM 2540 C CA . VAL A 1 318 ? -6.916 -5.587 6.314 1.00 94.94 318 VAL A CA 1
ATOM 2541 C C . VAL A 1 318 ? -7.864 -5.852 7.481 1.00 94.94 318 VAL A C 1
ATOM 2543 O O . VAL A 1 318 ? -8.580 -4.964 7.941 1.00 94.94 318 VAL A O 1
ATOM 2546 N N . GLY A 1 319 ? -7.830 -7.082 7.983 1.00 94.56 319 GLY A N 1
ATOM 2547 C CA . GLY A 1 319 ? -8.521 -7.526 9.193 1.00 94.56 319 GLY A CA 1
ATOM 2548 C C . GLY A 1 319 ? -7.688 -8.544 9.962 1.00 94.56 319 GLY A C 1
ATOM 2549 O O . GLY A 1 319 ? -6.459 -8.580 9.831 1.00 94.56 319 GLY A O 1
ATOM 2550 N N . VAL A 1 320 ? -8.348 -9.373 10.772 1.00 93.38 320 VAL A N 1
ATOM 2551 C CA . VAL A 1 320 ? -7.695 -10.444 11.537 1.00 93.38 320 VAL A CA 1
ATOM 2552 C C . VAL A 1 320 ? -8.448 -11.764 11.422 1.00 93.38 320 VAL A C 1
ATOM 2554 O O . VAL A 1 320 ? -9.674 -11.764 11.437 1.00 93.38 320 VAL A O 1
ATOM 2557 N N . ASN A 1 321 ? -7.724 -12.882 11.336 1.00 92.31 321 ASN A N 1
ATOM 2558 C CA . ASN A 1 321 ? -8.323 -14.221 11.382 1.00 92.31 321 ASN A CA 1
ATOM 2559 C C . ASN A 1 321 ? -8.539 -14.697 12.829 1.00 92.31 321 ASN A C 1
ATOM 2561 O O . ASN A 1 321 ? -8.263 -13.983 13.797 1.00 92.31 321 ASN A O 1
ATOM 2565 N N . HIS A 1 322 ? -8.997 -15.940 12.979 1.00 88.38 322 HIS A N 1
ATOM 2566 C CA . HIS A 1 322 ? -9.215 -16.612 14.264 1.00 88.38 322 HIS A CA 1
ATOM 2567 C C . HIS A 1 322 ? -7.957 -16.690 15.144 1.00 88.38 322 HIS A C 1
ATOM 2569 O O . HIS A 1 322 ? -8.084 -16.658 16.367 1.00 88.38 322 HIS A O 1
ATOM 2575 N N . HIS A 1 323 ? -6.756 -16.670 14.559 1.00 89.19 323 HIS A N 1
ATOM 2576 C CA . HIS A 1 323 ? -5.475 -16.613 15.282 1.00 89.19 323 HIS A CA 1
ATOM 2577 C C . HIS A 1 323 ? -5.015 -15.195 15.639 1.00 89.19 323 HIS A C 1
ATOM 2579 O O . HIS A 1 323 ? -3.907 -15.015 16.138 1.00 89.19 323 HIS A O 1
ATOM 2585 N N . HIS A 1 324 ? -5.827 -14.169 15.369 1.00 88.00 324 HIS A N 1
ATOM 2586 C CA . HIS A 1 324 ? -5.440 -12.755 15.464 1.00 88.00 324 HIS A CA 1
ATOM 2587 C C . HIS A 1 324 ? -4.257 -12.365 14.551 1.00 88.00 324 HIS A C 1
ATOM 2589 O O . HIS A 1 324 ? -3.612 -11.323 14.761 1.00 88.00 324 HIS A O 1
ATOM 2595 N N . ASN A 1 325 ? -3.985 -13.165 13.515 1.00 89.19 325 ASN A N 1
ATOM 2596 C CA . ASN A 1 325 ? -3.026 -12.838 12.464 1.00 89.19 325 ASN A CA 1
ATOM 2597 C C . ASN A 1 325 ? -3.674 -11.889 11.454 1.00 89.19 325 ASN A C 1
ATOM 2599 O O . ASN A 1 325 ? -4.876 -11.955 11.212 1.00 89.19 325 ASN A O 1
ATOM 2603 N N . THR A 1 326 ? -2.877 -10.993 10.877 1.00 90.69 326 THR A N 1
ATOM 2604 C CA . THR A 1 326 ? -3.352 -10.024 9.882 1.00 90.69 326 THR A CA 1
ATOM 2605 C C . THR A 1 326 ? -3.741 -10.729 8.579 1.00 90.69 326 THR A C 1
ATOM 2607 O O . THR A 1 326 ? -2.958 -11.526 8.065 1.00 90.69 326 THR A O 1
ATOM 2610 N N . ILE A 1 327 ? -4.907 -10.384 8.027 1.00 91.94 327 ILE A N 1
ATOM 2611 C CA . ILE A 1 327 ? -5.364 -10.805 6.692 1.00 91.94 327 ILE A CA 1
ATOM 2612 C C . ILE A 1 327 ? -5.502 -9.575 5.804 1.00 91.94 327 ILE A C 1
ATOM 2614 O O . ILE A 1 327 ? -5.976 -8.543 6.272 1.00 91.94 327 ILE A O 1
ATOM 2618 N N . VAL A 1 328 ? -5.158 -9.692 4.524 1.00 95.12 328 VAL A N 1
ATOM 2619 C CA . VAL A 1 328 ? -5.453 -8.670 3.510 1.00 95.12 328 VAL A CA 1
ATOM 2620 C C . VAL A 1 328 ? -6.690 -9.092 2.735 1.00 95.12 328 VAL A C 1
ATOM 2622 O O . VAL A 1 328 ? -6.684 -10.144 2.102 1.00 95.12 328 VAL A O 1
ATOM 2625 N N . PHE A 1 329 ? -7.740 -8.277 2.771 1.00 97.38 329 PHE A N 1
ATOM 2626 C CA . PHE A 1 329 ? -8.984 -8.535 2.042 1.00 97.38 329 PHE A CA 1
ATOM 2627 C C . PHE A 1 329 ? -8.948 -7.964 0.629 1.00 97.38 329 PHE A C 1
ATOM 2629 O O . PHE A 1 329 ? -9.479 -8.566 -0.294 1.00 97.38 329 PHE A O 1
ATOM 2636 N N . ALA A 1 330 ? -8.321 -6.810 0.441 1.00 97.56 330 ALA A N 1
ATOM 2637 C CA . ALA A 1 330 ? -8.100 -6.208 -0.867 1.00 97.56 330 ALA A CA 1
ATOM 2638 C C . ALA A 1 330 ? -6.923 -5.240 -0.783 1.00 97.56 330 ALA A C 1
ATOM 2640 O O . ALA A 1 330 ? -6.571 -4.774 0.304 1.00 97.56 330 ALA A O 1
ATOM 2641 N N . THR A 1 331 ? -6.338 -4.907 -1.928 1.00 95.62 331 THR A N 1
ATOM 2642 C CA . THR A 1 331 ? -5.361 -3.820 -2.007 1.00 95.62 331 THR A CA 1
ATOM 2643 C C . THR A 1 331 ? -5.741 -2.865 -3.118 1.00 95.62 331 THR A C 1
ATOM 2645 O O . THR A 1 331 ? -6.198 -3.291 -4.177 1.00 95.62 331 THR A O 1
ATOM 2648 N N . ALA A 1 332 ? -5.557 -1.574 -2.863 1.00 95.50 332 ALA A N 1
ATOM 2649 C CA . ALA A 1 332 ? -5.765 -0.528 -3.843 1.00 95.50 332 ALA A CA 1
ATOM 2650 C C . ALA A 1 332 ? -4.490 0.284 -4.085 1.00 95.50 332 ALA A C 1
ATOM 2652 O O . ALA A 1 332 ? -3.679 0.490 -3.180 1.00 95.50 332 ALA A O 1
ATOM 2653 N N . ILE A 1 333 ? -4.343 0.773 -5.311 1.00 93.00 333 ILE A N 1
ATOM 2654 C CA . ILE A 1 333 ? -3.425 1.848 -5.680 1.00 93.00 333 ILE A CA 1
ATOM 2655 C C . ILE A 1 333 ? -4.304 3.019 -6.100 1.00 93.00 333 ILE A C 1
ATOM 2657 O O . ILE A 1 333 ? -5.124 2.875 -7.004 1.00 93.00 333 ILE A O 1
ATOM 2661 N N . ILE A 1 334 ? -4.162 4.158 -5.431 1.00 92.00 334 ILE A N 1
ATOM 2662 C CA . ILE A 1 334 ? -5.003 5.335 -5.680 1.00 92.00 334 ILE A CA 1
ATOM 2663 C C . ILE A 1 334 ? -4.190 6.480 -6.263 1.00 92.00 334 ILE A C 1
ATOM 2665 O O . ILE A 1 334 ? -2.986 6.592 -6.023 1.00 92.00 334 ILE A O 1
ATOM 2669 N N . ALA A 1 335 ? -4.852 7.340 -7.031 1.00 86.44 335 ALA A N 1
ATOM 2670 C CA . ALA A 1 335 ? -4.218 8.498 -7.640 1.00 86.44 335 ALA A CA 1
ATOM 2671 C C . ALA A 1 335 ? -3.753 9.515 -6.594 1.00 86.44 335 ALA A C 1
ATOM 2673 O O . ALA A 1 335 ? -2.654 10.069 -6.708 1.00 86.44 335 ALA A O 1
ATOM 2674 N N . ASP A 1 336 ? -4.610 9.749 -5.601 1.00 88.25 336 ASP A N 1
ATOM 2675 C CA . ASP A 1 336 ? -4.496 10.773 -4.572 1.00 88.25 336 ASP A CA 1
ATOM 2676 C C . ASP A 1 336 ? -5.286 10.390 -3.306 1.00 88.25 336 ASP A C 1
ATOM 2678 O O . ASP A 1 336 ? -6.148 9.515 -3.318 1.00 88.25 336 ASP A O 1
ATOM 2682 N N . GLU A 1 337 ? -4.985 11.059 -2.192 1.00 91.38 337 GLU A N 1
ATOM 2683 C CA . GLU A 1 337 ? -5.647 10.867 -0.890 1.00 91.38 337 GLU A CA 1
ATOM 2684 C C . GLU A 1 337 ? -6.867 11.802 -0.753 1.00 91.38 337 GLU A C 1
ATOM 2686 O O . GLU A 1 337 ? -7.022 12.532 0.229 1.00 91.38 337 GLU A O 1
ATOM 2691 N N . THR A 1 338 ? -7.723 11.844 -1.780 1.00 93.81 338 THR A N 1
ATOM 2692 C CA . THR A 1 338 ? -8.975 12.621 -1.766 1.00 93.81 338 THR A CA 1
ATOM 2693 C C . THR A 1 338 ? -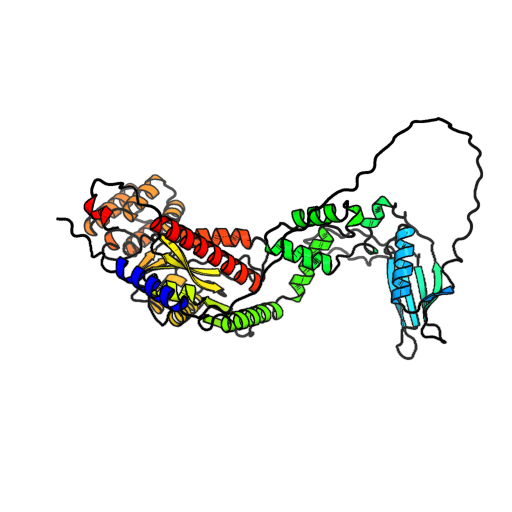10.159 11.780 -1.293 1.00 93.81 338 THR A C 1
ATOM 2695 O O . THR A 1 338 ? -10.133 10.550 -1.314 1.00 93.81 338 THR A O 1
ATOM 2698 N N . SER A 1 339 ? -11.244 12.444 -0.874 1.00 94.56 339 SER A N 1
ATOM 2699 C CA . SER A 1 339 ? -12.463 11.737 -0.456 1.00 94.56 339 SER A CA 1
ATOM 2700 C C . SER A 1 339 ? -13.053 10.925 -1.599 1.00 94.56 339 SER A C 1
ATOM 2702 O O . SER A 1 339 ? -13.478 9.804 -1.371 1.00 94.56 339 SER A O 1
ATOM 2704 N N . GLN A 1 340 ? -13.014 11.459 -2.818 1.00 94.94 340 GLN A N 1
ATOM 2705 C CA . GLN A 1 340 ? -13.516 10.805 -4.020 1.00 94.94 340 GLN A CA 1
ATOM 2706 C C . GLN A 1 340 ? -12.744 9.518 -4.323 1.00 94.94 340 GLN A C 1
ATOM 2708 O O . GLN A 1 340 ? -13.357 8.487 -4.588 1.00 94.94 340 GLN A O 1
ATOM 2713 N N . SER A 1 341 ? -11.412 9.550 -4.221 1.00 94.69 341 SER A N 1
ATOM 2714 C CA . SER A 1 341 ? -10.579 8.358 -4.406 1.00 94.69 341 SER A CA 1
ATOM 2715 C C . SER A 1 341 ? -10.862 7.295 -3.342 1.00 94.69 341 SER A C 1
ATOM 2717 O O . SER A 1 341 ? -11.033 6.123 -3.677 1.00 94.69 341 SER A O 1
ATOM 2719 N N . PHE A 1 342 ? -11.006 7.683 -2.070 1.00 96.44 342 PHE A N 1
ATOM 2720 C CA . PHE A 1 342 ? -11.383 6.740 -1.011 1.00 96.44 342 PHE A CA 1
ATOM 2721 C C . PHE A 1 342 ? -12.806 6.189 -1.172 1.00 96.44 342 PHE A C 1
ATOM 2723 O O . PHE A 1 342 ? -13.018 5.000 -0.945 1.00 96.44 342 PHE A O 1
ATOM 2730 N N . GLU A 1 343 ? -13.775 7.011 -1.579 1.00 97.38 343 GLU A N 1
ATOM 2731 C CA . GLU A 1 343 ? -15.146 6.569 -1.863 1.00 97.38 343 GLU A CA 1
ATOM 2732 C C . GLU A 1 343 ? -15.166 5.542 -2.990 1.00 97.38 343 GLU A C 1
ATOM 2734 O O . GLU A 1 343 ? -15.760 4.477 -2.828 1.00 97.38 343 GLU A O 1
ATOM 2739 N N . TRP A 1 344 ? -14.446 5.820 -4.081 1.00 97.62 344 TRP A N 1
ATOM 2740 C CA . TRP A 1 344 ? -14.301 4.890 -5.194 1.00 97.62 344 TRP A CA 1
ATOM 2741 C C . TRP A 1 344 ? -13.721 3.553 -4.723 1.00 97.62 344 TRP A C 1
ATOM 2743 O O . TRP A 1 344 ? -14.271 2.500 -5.044 1.00 97.62 344 TRP A O 1
ATOM 2753 N N . VAL A 1 345 ? -12.659 3.564 -3.907 1.00 97.75 345 VAL A N 1
ATOM 2754 C CA . VAL A 1 345 ? -12.087 2.311 -3.395 1.00 97.75 345 VAL A CA 1
ATOM 2755 C C . VAL A 1 345 ? -13.073 1.564 -2.500 1.00 97.75 345 VAL A C 1
ATOM 2757 O O . VAL A 1 345 ? -13.236 0.361 -2.671 1.00 97.75 345 VAL A O 1
ATOM 2760 N N . LEU A 1 346 ? -13.739 2.242 -1.562 1.00 98.12 346 LEU A N 1
ATOM 2761 C CA . LEU A 1 346 ? -14.673 1.587 -0.641 1.00 98.12 346 LEU A CA 1
ATOM 2762 C C . LEU A 1 346 ? -15.891 1.003 -1.370 1.00 98.12 346 LEU A C 1
ATOM 2764 O O . LEU A 1 346 ? -16.344 -0.078 -1.005 1.00 98.12 346 LEU A O 1
ATOM 2768 N N . GLN A 1 347 ? -16.397 1.672 -2.408 1.00 98.31 347 GLN A N 1
ATOM 2769 C CA . GLN A 1 347 ? -17.502 1.166 -3.229 1.00 98.31 347 GLN A CA 1
ATOM 2770 C C . GLN A 1 347 ? -17.105 -0.120 -3.960 1.00 98.31 347 GLN A C 1
ATOM 2772 O O . GLN A 1 347 ? -17.779 -1.140 -3.824 1.00 98.31 347 GLN A O 1
ATOM 2777 N N . ASN A 1 348 ? -15.971 -0.098 -4.664 1.00 98.31 348 ASN A N 1
ATOM 2778 C CA . ASN A 1 348 ? -15.479 -1.266 -5.396 1.00 98.31 348 ASN A CA 1
ATOM 2779 C C . ASN A 1 348 ? -15.020 -2.389 -4.448 1.00 98.31 348 ASN A C 1
ATOM 2781 O O . ASN A 1 348 ? -15.132 -3.567 -4.777 1.00 98.31 348 ASN A O 1
ATOM 2785 N N . PHE A 1 349 ? -14.547 -2.049 -3.246 1.00 98.56 349 PHE A N 1
ATOM 2786 C CA . PHE A 1 349 ? -14.279 -3.026 -2.194 1.00 98.56 349 PHE A CA 1
ATOM 2787 C C . PHE A 1 349 ? -15.558 -3.750 -1.769 1.00 98.56 349 PHE A C 1
ATOM 2789 O O . PHE A 1 349 ? -15.564 -4.976 -1.719 1.00 98.56 349 PHE A O 1
ATOM 2796 N N . LEU A 1 350 ? -16.651 -3.030 -1.496 1.00 98.06 350 LEU A N 1
ATOM 2797 C CA . LEU A 1 350 ? -17.925 -3.667 -1.150 1.00 98.06 350 LEU A CA 1
ATOM 2798 C C . LEU A 1 350 ? -18.438 -4.552 -2.285 1.00 98.06 350 LEU A C 1
ATOM 2800 O O . LEU A 1 350 ? -18.860 -5.674 -2.018 1.00 98.06 350 LEU A O 1
ATOM 2804 N N . GLU A 1 351 ? -18.343 -4.098 -3.535 1.00 97.75 351 GLU A N 1
ATOM 2805 C CA . GLU A 1 351 ? -18.712 -4.904 -4.701 1.00 97.75 351 GLU A CA 1
ATOM 2806 C C . GLU A 1 351 ? -17.914 -6.218 -4.754 1.00 97.75 351 GLU A C 1
ATOM 2808 O O . GLU A 1 351 ? -18.502 -7.301 -4.838 1.00 97.75 351 GLU A O 1
ATOM 2813 N N . ALA A 1 352 ? -16.588 -6.143 -4.588 1.00 97.31 352 ALA A N 1
ATOM 2814 C CA . ALA A 1 352 ? -15.717 -7.316 -4.512 1.00 97.31 352 ALA A CA 1
ATOM 2815 C C . ALA A 1 352 ? -16.147 -8.291 -3.401 1.00 97.31 352 ALA A C 1
ATOM 2817 O O . ALA A 1 352 ? -16.070 -9.513 -3.564 1.00 97.31 352 ALA A O 1
ATOM 2818 N N . MET A 1 353 ? -16.639 -7.747 -2.288 1.00 97.62 353 MET A N 1
ATOM 2819 C CA . MET A 1 353 ? -17.060 -8.472 -1.090 1.00 97.62 353 MET A CA 1
ATOM 2820 C C . MET A 1 353 ? -18.556 -8.827 -1.068 1.00 97.62 353 MET A C 1
ATOM 2822 O O . MET A 1 353 ? -19.126 -9.050 0.002 1.00 97.62 353 MET A O 1
ATOM 2826 N N . MET A 1 354 ? -19.208 -8.891 -2.237 1.00 95.25 354 MET A N 1
ATOM 2827 C CA . MET A 1 354 ? -20.635 -9.231 -2.374 1.00 95.25 354 MET A CA 1
ATOM 2828 C C . MET A 1 354 ? -21.555 -8.314 -1.551 1.00 95.25 354 MET A C 1
ATOM 2830 O O . MET A 1 354 ? -22.581 -8.739 -1.023 1.00 95.25 354 MET A O 1
ATOM 2834 N N . ASN A 1 355 ? -21.171 -7.045 -1.423 1.00 96.44 355 ASN A N 1
ATOM 2835 C CA . ASN A 1 355 ? -21.845 -6.008 -0.647 1.00 96.44 355 ASN A CA 1
ATOM 2836 C C . ASN A 1 355 ? -22.002 -6.318 0.852 1.00 96.44 355 ASN A C 1
ATOM 2838 O O . ASN A 1 355 ? -22.826 -5.695 1.528 1.00 96.44 355 ASN A O 1
ATOM 2842 N N . LYS A 1 356 ? -21.201 -7.236 1.414 1.00 96.56 356 LYS A N 1
ATOM 2843 C CA . LYS A 1 356 ? -21.114 -7.392 2.871 1.00 96.56 356 LYS A CA 1
ATOM 2844 C C . LYS A 1 356 ? -20.408 -6.159 3.445 1.00 96.56 356 LYS A C 1
ATOM 2846 O O . LYS A 1 356 ? -19.233 -5.933 3.183 1.00 96.56 356 LYS A O 1
ATOM 2851 N N . SER A 1 357 ? -21.133 -5.356 4.223 1.00 97.31 357 SER A N 1
ATOM 2852 C CA . SER A 1 357 ? -20.573 -4.191 4.918 1.00 97.31 357 SER A CA 1
ATOM 2853 C C . SER A 1 357 ? -19.854 -4.617 6.204 1.00 97.31 357 SER A C 1
ATOM 2855 O O . SER A 1 357 ? -20.378 -5.470 6.927 1.00 97.31 357 SER A O 1
ATOM 2857 N N . PRO A 1 358 ? -18.715 -3.992 6.560 1.00 97.75 358 PRO A N 1
ATOM 2858 C CA . PRO A 1 358 ? -18.110 -4.183 7.872 1.00 97.75 358 PRO A CA 1
ATOM 2859 C C . PRO A 1 358 ? -19.006 -3.600 8.974 1.00 97.75 358 PRO A C 1
ATOM 2861 O O . PRO A 1 358 ? -19.779 -2.665 8.744 1.00 97.75 358 PRO A O 1
ATOM 2864 N N . ILE A 1 359 ? -18.856 -4.123 10.190 1.00 97.06 359 ILE A N 1
ATOM 2865 C CA . ILE A 1 359 ? -19.500 -3.615 11.408 1.00 97.06 359 ILE A CA 1
ATOM 2866 C C . ILE A 1 359 ? -18.695 -2.447 11.983 1.00 97.06 359 ILE A C 1
ATOM 2868 O O . ILE A 1 359 ? -19.279 -1.484 12.478 1.00 97.06 359 ILE A O 1
ATOM 2872 N N . SER A 1 360 ? -17.364 -2.512 11.904 1.00 97.06 360 SER A N 1
ATOM 2873 C CA . SER A 1 360 ? -16.465 -1.497 12.460 1.00 97.06 360 SER A CA 1
ATOM 2874 C C . SER A 1 360 ? -15.280 -1.202 11.544 1.00 97.06 360 SER A C 1
ATOM 2876 O O . SER A 1 360 ? -14.798 -2.073 10.819 1.00 97.06 360 SER A O 1
ATOM 2878 N N . VAL A 1 361 ? -14.784 0.035 11.615 1.00 96.50 361 VAL A N 1
ATOM 2879 C CA . VAL A 1 361 ? -13.665 0.523 10.797 1.00 96.50 361 VAL A CA 1
ATOM 2880 C C . VAL A 1 361 ? -12.665 1.270 11.669 1.00 96.50 361 VAL A C 1
ATOM 2882 O O . VAL A 1 361 ? -13.058 2.127 12.461 1.00 96.50 361 VAL A O 1
ATOM 2885 N N . VAL A 1 362 ? -11.374 0.989 11.490 1.00 94.88 362 VAL A N 1
ATOM 2886 C CA . VAL A 1 362 ? -10.276 1.675 12.190 1.00 94.88 362 VAL A CA 1
ATOM 2887 C C . VAL A 1 362 ? -9.369 2.388 11.189 1.00 94.88 362 VAL A C 1
ATOM 2889 O O . VAL A 1 362 ? -8.798 1.730 10.319 1.00 94.88 362 VAL A O 1
ATOM 2892 N N . THR A 1 363 ? -9.187 3.705 11.332 1.00 93.62 363 THR A N 1
ATOM 2893 C CA . THR A 1 363 ? -8.270 4.508 10.487 1.00 93.62 363 THR A CA 1
ATOM 2894 C C . THR A 1 363 ? -7.417 5.479 11.307 1.00 93.62 363 THR A C 1
ATOM 2896 O O . THR A 1 363 ? -7.625 5.641 12.509 1.00 93.62 363 THR A O 1
ATOM 2899 N N . ASP A 1 364 ? -6.437 6.132 10.684 1.00 87.06 364 ASP A N 1
ATOM 2900 C CA . ASP A 1 364 ? -5.521 7.101 11.310 1.00 87.06 364 ASP A CA 1
ATOM 2901 C C . ASP A 1 364 ? -6.170 8.458 11.671 1.00 87.06 364 ASP A C 1
ATOM 2903 O O . ASP A 1 364 ? -5.618 9.241 12.448 1.00 87.06 364 ASP A O 1
ATOM 2907 N N . GLY A 1 365 ? -7.382 8.707 11.171 1.00 82.69 365 GLY A N 1
ATOM 2908 C CA . GLY A 1 365 ? -8.136 9.937 11.388 1.00 82.69 365 GLY A CA 1
ATOM 2909 C C . GLY A 1 365 ? -8.040 10.957 10.267 1.00 82.69 365 GLY A C 1
ATOM 2910 O O . GLY A 1 365 ? -8.499 12.086 10.468 1.00 82.69 365 GLY A O 1
ATOM 2911 N N . ASP A 1 366 ? -7.541 10.574 9.093 1.00 89.50 366 ASP A N 1
ATOM 2912 C CA . ASP A 1 366 ? -7.632 11.402 7.901 1.00 89.50 366 ASP A CA 1
ATOM 2913 C C . ASP A 1 366 ? -9.083 11.851 7.615 1.00 89.50 366 ASP A C 1
ATOM 2915 O O . ASP A 1 366 ? -10.060 11.096 7.720 1.00 89.50 366 ASP A O 1
ATOM 2919 N N . ARG A 1 367 ? -9.242 13.138 7.281 1.00 91.44 367 ARG A N 1
ATOM 2920 C CA . ARG A 1 367 ? -10.566 13.742 7.061 1.00 91.44 367 ARG A CA 1
ATOM 2921 C C . ARG A 1 367 ? -11.197 13.265 5.761 1.00 91.44 367 ARG A C 1
ATOM 2923 O O . ARG A 1 367 ? -12.425 13.245 5.669 1.00 91.44 367 ARG A O 1
ATOM 2930 N N . ALA A 1 368 ? -10.390 12.949 4.752 1.00 94.38 368 ALA A N 1
ATOM 2931 C CA . ALA A 1 368 ? -10.896 12.442 3.495 1.00 94.38 368 ALA A CA 1
ATOM 2932 C C . ALA A 1 368 ? -11.429 11.012 3.648 1.00 94.38 368 ALA A C 1
ATOM 2934 O O . ALA A 1 368 ? -12.553 10.770 3.203 1.00 94.38 368 ALA A O 1
ATOM 2935 N N . MET A 1 369 ? -10.721 10.144 4.380 1.00 94.50 369 MET A N 1
ATOM 2936 C CA . MET A 1 369 ? -11.201 8.814 4.775 1.00 94.50 369 MET A CA 1
ATOM 2937 C C . MET A 1 369 ? -12.482 8.895 5.609 1.00 94.50 369 MET A C 1
ATOM 2939 O O . MET A 1 369 ? -13.440 8.182 5.329 1.00 94.50 369 MET A O 1
ATOM 2943 N N . GLN A 1 370 ? -12.551 9.796 6.599 1.00 93.69 370 GLN A N 1
ATOM 2944 C CA . GLN A 1 370 ? -13.762 9.984 7.414 1.00 93.69 370 GLN A CA 1
ATOM 2945 C C . GLN A 1 370 ? -14.996 10.324 6.571 1.00 93.69 370 GLN A C 1
ATOM 2947 O O . GLN A 1 370 ? -16.078 9.781 6.804 1.00 93.69 370 GLN A O 1
ATOM 2952 N N . ARG A 1 371 ? -14.847 11.222 5.588 1.00 96.00 371 ARG A N 1
ATOM 2953 C CA . ARG A 1 371 ? -15.940 11.565 4.667 1.00 96.00 371 ARG A CA 1
ATOM 2954 C C . ARG A 1 371 ? -16.346 10.367 3.814 1.00 96.00 371 ARG A C 1
ATOM 2956 O O . ARG A 1 371 ? -17.538 10.087 3.730 1.00 96.00 371 ARG A O 1
ATOM 2963 N N . ALA A 1 372 ? -15.374 9.628 3.285 1.00 96.94 372 ALA A N 1
ATO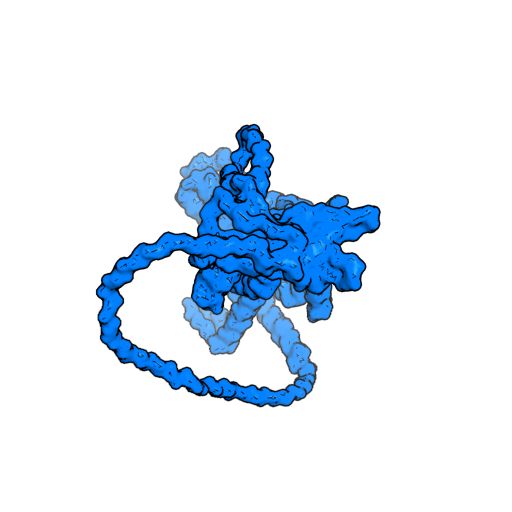M 2964 C CA . ALA A 1 372 ? -15.633 8.450 2.468 1.00 96.94 372 ALA A CA 1
ATOM 2965 C C . ALA A 1 372 ? -16.346 7.333 3.245 1.00 96.94 372 ALA A C 1
ATOM 2967 O O . ALA A 1 372 ? -17.346 6.797 2.777 1.00 96.94 372 ALA A O 1
ATOM 2968 N N . ILE A 1 373 ? -15.905 7.042 4.474 1.00 96.75 373 ILE A N 1
ATOM 2969 C CA . ILE A 1 373 ? -16.549 6.071 5.374 1.00 96.75 373 ILE A CA 1
ATOM 2970 C C . ILE A 1 373 ? -18.001 6.474 5.635 1.00 96.75 373 ILE A C 1
ATOM 2972 O O . ILE A 1 373 ? -18.905 5.654 5.500 1.00 96.75 373 ILE A O 1
ATOM 2976 N N . LYS A 1 374 ? -18.240 7.751 5.961 1.00 96.56 374 LYS A N 1
ATOM 2977 C CA . LYS A 1 374 ? -19.591 8.267 6.210 1.00 96.56 374 LYS A CA 1
ATOM 2978 C C . LYS A 1 374 ? -20.487 8.208 4.966 1.00 96.56 374 LYS A C 1
ATOM 2980 O O . LYS A 1 374 ? -21.698 8.103 5.119 1.00 96.56 374 LYS A O 1
ATOM 2985 N N . SER A 1 375 ? -19.907 8.303 3.772 1.00 97.88 375 SER A N 1
ATOM 2986 C CA . SER A 1 375 ? -20.624 8.230 2.496 1.00 97.88 375 SER A CA 1
ATOM 2987 C C . SER A 1 375 ? -20.973 6.783 2.116 1.00 97.88 375 SER A C 1
ATOM 2989 O O . SER A 1 375 ? -22.123 6.488 1.805 1.00 97.88 375 SER A O 1
ATOM 2991 N N . VAL A 1 376 ? -20.003 5.864 2.195 1.00 97.94 376 VAL A N 1
ATOM 2992 C CA . VAL A 1 376 ? -20.111 4.511 1.614 1.00 97.94 376 VAL A CA 1
ATOM 2993 C C . VAL A 1 376 ? -20.536 3.444 2.626 1.00 97.94 376 VAL A C 1
ATOM 2995 O O . VAL A 1 376 ? -21.301 2.546 2.288 1.00 97.94 376 VAL A O 1
ATOM 2998 N N . ILE A 1 377 ? -20.077 3.535 3.877 1.00 97.19 377 ILE A N 1
ATOM 2999 C CA . ILE A 1 377 ? -20.360 2.565 4.952 1.00 97.19 377 ILE A CA 1
ATOM 3000 C C . ILE A 1 377 ? -20.868 3.279 6.221 1.00 97.19 377 ILE A C 1
ATOM 3002 O O . ILE A 1 377 ? -20.289 3.135 7.300 1.00 97.19 377 ILE A O 1
ATOM 3006 N N . PRO A 1 378 ? -21.976 4.047 6.126 1.00 96.25 378 PRO A N 1
ATOM 3007 C CA . PRO A 1 378 ? -22.437 4.960 7.180 1.00 96.25 378 PRO A CA 1
ATOM 3008 C C . PRO A 1 378 ? -22.810 4.278 8.502 1.00 96.25 378 PRO A C 1
ATOM 3010 O O . PRO A 1 378 ? -22.831 4.930 9.545 1.00 96.25 378 PRO A O 1
ATOM 3013 N N . TYR A 1 379 ? -23.135 2.985 8.462 1.00 95.62 379 TYR A N 1
ATOM 3014 C CA . TYR A 1 379 ? -23.545 2.213 9.635 1.00 95.62 379 TYR A CA 1
ATOM 3015 C C . TYR A 1 379 ? -22.373 1.569 10.378 1.00 95.62 379 TYR A C 1
ATOM 3017 O O . TYR A 1 379 ? -22.549 1.123 11.512 1.00 95.62 379 TYR A O 1
ATOM 3025 N N . ALA A 1 380 ? -21.185 1.526 9.769 1.00 96.19 380 ALA A N 1
ATOM 3026 C CA . ALA A 1 380 ? -20.017 0.961 10.415 1.00 96.19 380 ALA A CA 1
ATOM 3027 C C . ALA A 1 380 ? -19.535 1.882 11.545 1.00 96.19 380 ALA A C 1
ATOM 3029 O O . ALA A 1 380 ? -19.424 3.103 11.391 1.00 96.19 380 ALA A O 1
ATOM 3030 N N . LYS A 1 381 ? -19.206 1.304 12.703 1.00 95.94 381 LYS A N 1
ATOM 3031 C CA . LYS A 1 381 ? -18.647 2.061 13.819 1.00 95.94 381 LYS A CA 1
ATOM 3032 C C . LYS A 1 381 ? -17.207 2.452 13.497 1.00 95.94 381 LYS A C 1
ATOM 3034 O O . LYS A 1 381 ? -16.287 1.639 13.581 1.00 95.94 381 LYS A O 1
ATOM 3039 N N . HIS A 1 382 ? -17.017 3.719 13.150 1.00 95.06 382 HIS A N 1
ATOM 3040 C CA . HIS A 1 382 ? -15.695 4.284 12.905 1.00 95.06 382 HIS A CA 1
ATOM 3041 C C . HIS A 1 382 ? -14.978 4.630 14.214 1.00 95.06 382 HIS A C 1
ATOM 3043 O O . HIS A 1 382 ? -15.556 5.275 15.095 1.00 95.06 382 HIS A O 1
ATOM 3049 N N . ILE A 1 383 ? -13.715 4.213 14.324 1.00 94.50 383 ILE A N 1
ATOM 3050 C CA . ILE A 1 383 ? -12.806 4.605 15.400 1.00 94.50 383 ILE A CA 1
ATOM 3051 C C . ILE A 1 383 ? -11.446 5.046 14.866 1.00 94.50 383 ILE A C 1
ATOM 3053 O O . ILE A 1 383 ? -10.999 4.646 13.789 1.00 94.50 383 ILE A O 1
ATOM 3057 N N . LEU A 1 384 ? -10.775 5.870 15.662 1.00 93.50 384 LEU A N 1
ATOM 3058 C CA . LEU A 1 384 ? -9.443 6.378 15.375 1.00 93.50 384 LEU A CA 1
ATOM 3059 C C . LEU A 1 384 ? -8.363 5.467 15.963 1.00 93.50 384 LEU A C 1
ATOM 3061 O O . LEU A 1 384 ? -8.486 4.966 17.081 1.00 93.50 384 LEU A O 1
ATOM 3065 N N . CYS A 1 385 ? -7.269 5.313 15.223 1.00 92.19 385 CYS A N 1
ATOM 3066 C CA . CYS A 1 385 ? -6.086 4.576 15.635 1.00 92.19 385 CYS A CA 1
ATOM 3067 C C . CYS A 1 385 ? -5.484 5.181 16.911 1.00 92.19 385 CYS A C 1
ATOM 3069 O O . CYS A 1 385 ? -5.026 6.327 16.931 1.00 92.19 385 CYS A O 1
ATOM 3071 N N . SER A 1 386 ? -5.424 4.378 17.972 1.00 91.25 386 SER A N 1
ATOM 3072 C CA . SER A 1 386 ? -4.884 4.782 19.272 1.00 91.25 386 SER A CA 1
ATOM 3073 C C . SER A 1 386 ? -3.409 5.190 19.205 1.00 91.25 386 SER A C 1
ATOM 3075 O O . SER A 1 386 ? -2.995 6.108 19.909 1.00 91.25 386 SER A O 1
ATOM 3077 N N . TRP A 1 387 ? -2.617 4.561 18.330 1.00 88.81 387 TRP A N 1
ATOM 3078 C CA . TRP A 1 387 ? -1.204 4.895 18.143 1.00 88.81 387 TRP A CA 1
ATOM 3079 C C . TRP A 1 387 ? -1.022 6.291 17.537 1.00 88.81 387 TRP A C 1
ATOM 3081 O O . TRP A 1 387 ? -0.294 7.117 18.095 1.00 88.81 387 TRP A O 1
ATOM 3091 N N . HIS A 1 388 ? -1.746 6.587 16.452 1.00 89.00 388 HIS A N 1
ATOM 3092 C CA . HIS A 1 388 ? -1.756 7.913 15.834 1.00 89.00 388 HIS A CA 1
ATOM 3093 C C . HIS A 1 388 ? -2.263 8.980 16.810 1.00 89.00 388 HIS A C 1
ATOM 3095 O O . HIS A 1 388 ? -1.674 10.056 16.912 1.00 89.00 388 HIS A O 1
ATOM 3101 N N . LEU A 1 389 ? -3.290 8.671 17.606 1.00 92.12 389 LEU A N 1
ATOM 3102 C CA . LEU A 1 389 ? -3.780 9.567 18.652 1.00 92.12 389 LEU A CA 1
ATOM 3103 C C . LEU A 1 389 ? -2.734 9.870 19.727 1.00 92.12 389 LEU A C 1
ATOM 3105 O O . LEU A 1 389 ? -2.547 11.040 20.058 1.00 92.12 389 LEU A O 1
ATOM 3109 N N . SER A 1 390 ? -2.021 8.860 20.233 1.00 91.25 390 SER A N 1
ATOM 3110 C CA . SER A 1 390 ? -0.928 9.061 21.194 1.00 91.25 390 SER A CA 1
ATOM 3111 C C . SER A 1 390 ? 0.196 9.920 20.617 1.00 91.25 390 SER A C 1
ATOM 3113 O O . SER A 1 390 ? 0.684 10.831 21.287 1.00 91.25 390 SER A O 1
ATOM 3115 N N . ARG A 1 391 ? 0.591 9.680 19.358 1.00 91.12 391 ARG A N 1
ATOM 3116 C CA . ARG A 1 391 ? 1.603 10.505 18.679 1.00 91.12 391 ARG A CA 1
ATOM 3117 C C . ARG A 1 391 ? 1.139 11.945 18.504 1.00 91.12 391 ARG A C 1
ATOM 3119 O O . ARG A 1 391 ? 1.916 12.864 18.748 1.00 91.12 391 ARG A O 1
ATOM 3126 N N . ASN A 1 392 ? -0.125 12.141 18.141 1.00 92.25 392 ASN A N 1
ATOM 3127 C CA . ASN A 1 392 ? -0.711 13.466 17.988 1.00 92.25 392 ASN A CA 1
ATOM 3128 C C . ASN A 1 392 ? -0.806 14.203 19.329 1.00 92.25 392 ASN A C 1
ATOM 3130 O O . ASN A 1 392 ? -0.520 15.397 19.365 1.00 92.25 392 ASN A O 1
ATOM 3134 N N . ALA A 1 393 ? -1.129 13.512 20.427 1.00 93.69 393 ALA A N 1
ATOM 3135 C CA . ALA A 1 393 ? -1.111 14.092 21.770 1.00 93.69 393 ALA A CA 1
ATOM 3136 C C . ALA A 1 393 ? 0.289 14.608 22.131 1.00 93.69 393 ALA A C 1
ATOM 3138 O O . ALA A 1 393 ? 0.442 15.768 22.518 1.00 93.69 393 ALA A O 1
ATOM 3139 N N . GLN A 1 394 ? 1.314 13.779 21.906 1.00 93.50 394 GLN A N 1
ATOM 3140 C CA . GLN A 1 394 ? 2.703 14.154 22.155 1.00 93.50 394 GLN A CA 1
ATOM 3141 C C . GLN A 1 394 ? 3.161 15.315 21.262 1.00 93.50 394 GLN A C 1
ATOM 3143 O O . GLN A 1 394 ? 3.843 16.212 21.744 1.00 93.50 394 GLN A O 1
ATOM 3148 N N . ALA A 1 395 ? 2.785 15.329 19.981 1.00 94.81 395 ALA A N 1
ATOM 3149 C CA . ALA A 1 395 ? 3.174 16.386 19.047 1.00 94.81 395 ALA A CA 1
ATOM 3150 C C . ALA A 1 395 ? 2.489 17.735 19.334 1.00 94.81 395 ALA A C 1
ATOM 3152 O O . ALA A 1 395 ? 3.098 18.778 19.119 1.00 94.81 395 ALA A O 1
ATOM 3153 N N . ASN A 1 396 ? 1.236 17.723 19.803 1.00 95.31 396 ASN A N 1
ATOM 3154 C CA . ASN A 1 396 ? 0.472 18.948 20.062 1.00 95.31 396 ASN A CA 1
ATOM 3155 C C . ASN A 1 396 ? 0.763 19.547 21.442 1.00 95.31 396 ASN A C 1
ATOM 3157 O O . ASN A 1 396 ? 0.829 20.764 21.562 1.00 95.31 396 ASN A O 1
ATOM 3161 N N . ILE A 1 397 ? 0.905 18.713 22.477 1.00 95.56 397 ILE A N 1
ATOM 3162 C CA . ILE A 1 397 ? 1.041 19.189 23.863 1.00 95.56 397 ILE A CA 1
ATOM 3163 C C . ILE A 1 397 ? 2.483 19.099 24.368 1.00 95.56 397 ILE A C 1
ATOM 3165 O O . ILE A 1 397 ? 2.899 19.918 25.182 1.00 95.56 397 ILE A O 1
ATOM 3169 N N . GLY A 1 398 ? 3.265 18.123 23.904 1.00 93.06 398 GLY A N 1
ATOM 3170 C CA . GLY A 1 398 ? 4.675 17.966 24.273 1.00 93.06 398 GLY A CA 1
ATOM 3171 C C . GLY A 1 398 ? 4.937 17.414 25.679 1.00 93.06 398 GLY A C 1
ATOM 3172 O O . GLY A 1 398 ? 6.037 16.920 25.917 1.00 93.06 398 GLY A O 1
ATOM 3173 N N . ASP A 1 399 ? 3.957 17.434 26.589 1.00 94.38 399 ASP A N 1
ATOM 3174 C CA . ASP A 1 399 ? 4.105 16.947 27.967 1.00 94.38 399 ASP A CA 1
ATOM 3175 C C . ASP A 1 399 ? 3.862 15.421 28.074 1.00 94.38 399 ASP A C 1
ATOM 3177 O O . ASP A 1 399 ? 2.733 14.957 27.872 1.00 94.38 399 ASP A O 1
ATOM 3181 N N . PRO A 1 400 ? 4.875 14.616 28.459 1.00 94.44 400 PRO A N 1
ATOM 3182 C CA . PRO A 1 400 ? 4.718 13.173 28.641 1.00 94.44 400 PRO A CA 1
ATOM 3183 C C . PRO A 1 400 ? 3.671 12.785 29.694 1.00 94.44 400 PRO A C 1
ATOM 3185 O O . PRO A 1 400 ? 3.017 11.749 29.556 1.00 94.44 400 PRO A O 1
ATOM 3188 N N . LYS A 1 401 ? 3.484 13.601 30.742 1.00 96.50 401 LYS A N 1
ATOM 3189 C CA . LYS A 1 401 ? 2.464 13.358 31.772 1.00 96.50 401 LYS A CA 1
ATOM 3190 C C . LYS A 1 401 ? 1.064 13.545 31.197 1.00 96.50 401 LYS A C 1
ATOM 3192 O O . LYS A 1 401 ? 0.188 12.726 31.477 1.00 96.50 401 LYS A O 1
ATOM 3197 N N . PHE A 1 402 ? 0.871 14.550 30.339 1.00 96.44 402 PHE A N 1
ATOM 3198 C CA . PHE A 1 402 ? -0.384 14.717 29.608 1.00 96.44 402 PHE A CA 1
ATOM 3199 C C . PHE A 1 402 ? -0.627 13.519 28.692 1.00 96.44 402 PHE A C 1
ATOM 3201 O O . PHE A 1 402 ? -1.708 12.941 28.720 1.00 96.44 402 PHE A O 1
ATOM 3208 N N . THR A 1 403 ? 0.380 13.087 27.927 1.00 95.00 403 THR A N 1
ATOM 3209 C CA . THR A 1 403 ? 0.268 11.923 27.033 1.00 95.00 403 THR A CA 1
ATOM 3210 C C . THR A 1 403 ? -0.113 10.647 27.797 1.00 95.00 403 THR A C 1
ATOM 3212 O O . THR A 1 403 ? -0.948 9.868 27.327 1.00 95.00 403 THR A O 1
ATOM 3215 N N . ALA A 1 404 ? 0.425 10.443 29.005 1.00 95.31 404 ALA A N 1
ATOM 3216 C CA . ALA A 1 404 ? 0.046 9.331 29.877 1.00 95.31 404 ALA A CA 1
ATOM 3217 C C . ALA A 1 404 ? -1.405 9.451 30.383 1.00 95.31 404 ALA A C 1
ATOM 3219 O O . ALA A 1 404 ? -2.169 8.484 30.314 1.00 95.31 404 ALA A O 1
ATOM 3220 N N . ALA A 1 405 ? -1.817 10.639 30.837 1.00 96.50 405 ALA A N 1
ATOM 3221 C CA . ALA A 1 405 ? -3.185 10.904 31.282 1.00 96.50 405 ALA A CA 1
ATOM 3222 C C . ALA A 1 405 ? -4.209 10.755 30.139 1.00 96.50 405 ALA A C 1
ATOM 3224 O O . ALA A 1 405 ? -5.268 10.146 30.312 1.00 96.50 405 ALA A O 1
ATOM 3225 N N . PHE A 1 406 ? -3.863 11.231 28.943 1.00 96.12 406 PHE A N 1
ATOM 3226 C CA . PHE A 1 406 ? -4.630 11.058 27.716 1.00 96.12 406 PHE A CA 1
ATOM 3227 C C . PHE A 1 406 ? -4.761 9.572 27.357 1.00 96.12 406 PHE A C 1
ATOM 3229 O O . PHE A 1 406 ? -5.870 9.088 27.138 1.00 96.12 406 PHE A O 1
ATOM 3236 N N . SER A 1 407 ? -3.661 8.814 27.397 1.00 94.12 407 SER A N 1
ATOM 3237 C CA . SER A 1 407 ? -3.666 7.363 27.154 1.00 94.12 407 SER A CA 1
ATOM 3238 C C . SER A 1 407 ? -4.564 6.612 28.141 1.00 94.12 407 SER A C 1
ATOM 3240 O O . SER A 1 407 ? -5.307 5.711 27.746 1.00 94.12 407 SER A O 1
ATOM 3242 N N . LYS A 1 408 ? -4.571 7.026 29.414 1.00 94.81 408 LYS A N 1
ATOM 3243 C CA . LYS A 1 408 ? -5.502 6.502 30.421 1.00 94.81 408 LYS A CA 1
ATOM 3244 C C . LYS A 1 408 ? -6.955 6.798 30.044 1.00 94.81 408 LYS A C 1
ATOM 3246 O O . LYS A 1 408 ? -7.787 5.898 30.137 1.00 94.81 408 LYS A O 1
ATOM 3251 N N . CYS A 1 409 ? -7.260 8.006 29.567 1.00 95.50 409 CYS A N 1
ATOM 3252 C CA . CYS A 1 409 ? -8.597 8.350 29.074 1.00 95.50 409 CYS A CA 1
ATOM 3253 C C . CYS A 1 409 ? -9.009 7.500 27.861 1.00 95.50 409 CYS A C 1
ATOM 3255 O O . CYS A 1 409 ? -10.171 7.116 27.755 1.00 95.50 409 CYS A O 1
ATOM 3257 N N . MET A 1 410 ? -8.071 7.164 26.970 1.00 93.81 410 MET A N 1
ATOM 3258 C CA . MET A 1 410 ? -8.355 6.300 25.821 1.00 93.81 410 MET A CA 1
ATOM 3259 C C . MET A 1 410 ? -8.708 4.867 26.237 1.00 93.81 410 MET A C 1
ATOM 3261 O O . MET A 1 410 ? -9.641 4.287 25.689 1.00 93.81 410 MET A O 1
ATOM 3265 N N . ALA A 1 411 ? -7.958 4.282 27.177 1.00 91.94 411 ALA A N 1
ATOM 3266 C CA . ALA A 1 411 ? -8.008 2.845 27.457 1.00 91.94 411 ALA A CA 1
ATOM 3267 C C . ALA A 1 411 ? -8.947 2.437 28.606 1.00 91.94 411 ALA A C 1
ATOM 3269 O O . ALA A 1 411 ? -9.321 1.267 28.691 1.00 91.94 411 ALA A O 1
ATOM 3270 N N . SER A 1 412 ? -9.316 3.365 29.494 1.00 93.44 412 SER A N 1
ATOM 3271 C CA . SER A 1 412 ? -10.052 3.032 30.720 1.00 93.44 412 SER A CA 1
ATOM 3272 C C . SER A 1 412 ? -11.503 2.622 30.460 1.00 93.44 412 SER A C 1
ATOM 3274 O O . SER A 1 412 ? -12.244 3.294 29.741 1.00 93.44 412 SER A O 1
ATOM 3276 N N . TRP A 1 413 ? -11.927 1.542 31.117 1.00 90.94 413 TRP A N 1
ATOM 3277 C CA . TRP A 1 413 ? -13.296 1.015 31.099 1.00 90.94 413 TRP A CA 1
ATOM 3278 C C . TRP A 1 413 ? -14.208 1.789 32.050 1.00 90.94 413 TRP A C 1
ATOM 3280 O O . TRP A 1 413 ? -14.703 1.265 33.043 1.00 90.94 413 TRP A O 1
ATOM 3290 N N . TRP A 1 414 ? -14.380 3.069 31.754 1.00 94.62 414 TRP A N 1
ATOM 3291 C CA . TRP A 1 414 ? -15.263 3.957 32.493 1.00 94.62 414 TRP A CA 1
ATOM 3292 C C . TRP A 1 414 ? -16.649 4.005 31.867 1.00 94.62 414 TRP A C 1
ATOM 3294 O O . TRP A 1 414 ? -16.821 3.803 30.666 1.00 94.62 414 TRP A O 1
ATOM 3304 N N . THR A 1 415 ? -17.641 4.358 32.674 1.00 96.00 415 THR A N 1
ATOM 3305 C CA . THR A 1 415 ? -18.896 4.898 32.154 1.00 96.00 415 THR A CA 1
ATOM 3306 C C . THR A 1 415 ? -18.638 6.232 31.447 1.00 96.00 415 THR A C 1
ATOM 3308 O O . THR A 1 415 ? -17.661 6.934 31.720 1.00 96.00 415 THR A O 1
ATOM 3311 N N . THR A 1 416 ? -19.541 6.639 30.555 1.00 96.00 416 THR A N 1
ATOM 3312 C CA . THR A 1 416 ? -19.436 7.938 29.864 1.00 96.00 416 THR A CA 1
ATOM 3313 C C . THR A 1 416 ? -19.395 9.120 30.841 1.00 96.00 416 THR A C 1
ATOM 3315 O O . THR A 1 416 ? -18.670 10.085 30.606 1.00 96.00 416 THR A O 1
ATOM 3318 N N . LYS A 1 417 ? -20.098 9.020 31.979 1.00 96.44 417 LYS A N 1
ATOM 3319 C CA . LYS A 1 417 ? -20.084 10.028 33.053 1.00 96.44 417 LYS A CA 1
ATOM 3320 C C . LYS A 1 417 ? -18.728 10.117 33.750 1.00 96.44 417 LYS A C 1
ATOM 3322 O O . LYS A 1 417 ? -18.212 11.215 33.939 1.00 96.44 417 LYS A O 1
ATOM 3327 N N . GLU A 1 418 ? -18.151 8.977 34.123 1.00 97.38 418 GLU A N 1
ATOM 3328 C CA . GLU A 1 418 ? -16.818 8.920 34.733 1.00 97.38 418 GLU A CA 1
ATOM 3329 C C . GLU A 1 418 ? -15.755 9.457 33.774 1.00 97.38 418 GLU A C 1
ATOM 3331 O O . GLU A 1 418 ? -14.920 10.260 34.187 1.00 97.38 418 GLU A O 1
ATOM 3336 N N . PHE A 1 419 ? -15.833 9.101 32.487 1.00 97.44 419 PHE A N 1
ATOM 3337 C CA . PHE A 1 419 ? -14.949 9.668 31.473 1.00 97.44 419 PHE A CA 1
ATOM 3338 C C . PHE A 1 419 ? -15.045 11.193 31.430 1.00 97.44 419 PHE A C 1
ATOM 3340 O O . PHE A 1 419 ? -14.016 11.858 31.470 1.00 97.44 419 PHE A O 1
ATOM 3347 N N . ASP A 1 420 ? -16.251 11.767 31.373 1.00 96.00 420 ASP A N 1
ATOM 3348 C CA . ASP A 1 420 ? -16.413 13.221 31.265 1.00 96.00 420 ASP A CA 1
ATOM 3349 C C . ASP A 1 420 ? -15.847 13.961 32.494 1.00 96.00 420 ASP A C 1
ATOM 3351 O O . ASP A 1 420 ? -15.321 15.067 32.361 1.00 96.00 420 ASP A O 1
ATOM 3355 N N . ILE A 1 421 ? -15.913 13.354 33.686 1.00 97.25 421 ILE A N 1
ATOM 3356 C CA . ILE A 1 421 ? -15.278 13.883 34.905 1.00 97.25 421 ILE A CA 1
ATOM 3357 C C . ILE A 1 421 ? -13.752 13.830 34.776 1.00 97.25 421 ILE A C 1
ATOM 3359 O O . ILE A 1 421 ? -13.082 14.845 34.971 1.00 97.25 421 ILE A O 1
ATOM 3363 N N . GLN A 1 422 ? -13.200 12.668 34.417 1.00 97.44 422 GLN A N 1
ATOM 3364 C CA . GLN A 1 422 ? -11.753 12.472 34.307 1.00 97.44 422 GLN A CA 1
ATOM 3365 C C . GLN A 1 422 ? -11.145 13.334 33.197 1.00 97.44 422 GLN A C 1
ATOM 3367 O O . GLN A 1 422 ? -10.125 13.983 33.413 1.00 97.44 422 GLN A O 1
ATOM 3372 N N . TRP A 1 423 ? -11.803 13.427 32.041 1.00 97.50 423 TRP A N 1
ATOM 3373 C CA . TRP A 1 423 ? -11.376 14.272 30.930 1.00 97.50 423 TRP A CA 1
ATOM 3374 C C . TRP A 1 423 ? -11.293 15.743 31.339 1.00 97.50 423 TRP A C 1
ATOM 3376 O O . TRP A 1 423 ? -10.272 16.384 31.107 1.00 97.50 423 TRP A O 1
ATOM 3386 N N . ARG A 1 424 ? -12.322 16.279 32.013 1.00 97.12 424 ARG A N 1
ATOM 3387 C CA . ARG A 1 424 ? -12.291 17.660 32.528 1.00 97.12 424 ARG A CA 1
ATOM 3388 C C . ARG A 1 424 ? -11.167 17.869 33.540 1.00 97.12 424 ARG A C 1
ATOM 3390 O O . ARG A 1 424 ? -10.520 18.912 33.494 1.00 97.12 424 ARG A O 1
ATOM 3397 N N . SER A 1 425 ? -10.920 16.888 34.411 1.00 97.50 425 SER A N 1
ATOM 3398 C CA . SER A 1 425 ? -9.813 16.933 35.372 1.00 97.50 425 SER A CA 1
ATOM 3399 C C . SER A 1 425 ? -8.465 17.039 34.661 1.00 97.50 425 SER A C 1
ATOM 3401 O O . SER A 1 425 ? -7.716 17.965 34.943 1.00 97.50 425 SER A O 1
ATOM 3403 N N . VAL A 1 426 ? -8.191 16.162 33.686 1.00 96.88 426 VAL A N 1
ATOM 3404 C CA . VAL A 1 426 ? -6.949 16.189 32.894 1.00 96.88 426 VAL A CA 1
ATOM 3405 C C . VAL A 1 426 ? -6.810 17.520 32.155 1.00 96.88 426 VAL A C 1
ATOM 3407 O O . VAL A 1 426 ? -5.787 18.188 32.239 1.00 96.88 426 VAL A O 1
ATOM 3410 N N . VAL A 1 427 ? -7.857 17.969 31.466 1.00 97.44 427 VAL A N 1
ATOM 3411 C CA . VAL A 1 427 ? -7.817 19.233 30.718 1.00 97.44 427 VAL A CA 1
ATOM 3412 C C . VAL A 1 427 ? -7.546 20.437 31.634 1.00 97.44 427 VAL A C 1
ATOM 3414 O O . VAL A 1 427 ? -6.864 21.377 31.221 1.00 97.44 427 VAL A O 1
ATOM 3417 N N . SER A 1 428 ? -8.040 20.399 32.877 1.00 97.44 428 SER A N 1
ATOM 3418 C CA . SER A 1 428 ? -7.787 21.435 33.878 1.00 97.44 428 SER A CA 1
ATOM 3419 C C . SER A 1 428 ? -6.392 21.360 34.493 1.00 97.44 428 SER A C 1
ATOM 3421 O O . SER A 1 428 ? -5.740 22.390 34.619 1.00 97.44 428 SER A O 1
ATOM 3423 N N . GLU A 1 429 ? -5.935 20.166 34.870 1.00 97.31 429 GLU A N 1
ATOM 3424 C CA . GLU A 1 429 ? -4.633 19.927 35.506 1.00 97.31 429 GLU A CA 1
ATOM 3425 C C . GLU A 1 429 ? -3.478 20.424 34.631 1.00 97.31 429 GLU A C 1
ATOM 3427 O O . GLU A 1 429 ? -2.538 21.041 35.124 1.00 97.31 429 GLU A O 1
ATOM 3432 N N . PHE A 1 430 ? -3.593 20.220 33.319 1.00 97.00 430 PHE A N 1
ATOM 3433 C CA . PHE A 1 430 ? -2.577 20.624 32.350 1.00 97.00 430 PHE A CA 1
ATOM 3434 C C . PHE A 1 430 ? -2.800 22.029 31.763 1.00 97.00 430 PHE A C 1
ATOM 3436 O O . PHE A 1 430 ? -2.024 22.457 30.915 1.00 97.00 430 PHE A O 1
ATOM 3443 N N . ASN A 1 431 ? -3.835 22.769 32.190 1.00 96.44 431 ASN A N 1
ATOM 3444 C CA . ASN A 1 431 ? -4.174 24.104 31.667 1.00 96.44 431 ASN A CA 1
ATOM 3445 C C . ASN A 1 431 ? -4.315 24.175 30.131 1.00 96.44 431 ASN A C 1
ATOM 3447 O O . ASN A 1 431 ? -3.939 25.154 29.483 1.00 96.44 431 ASN A O 1
ATOM 3451 N N . VAL A 1 432 ? -4.902 23.136 29.533 1.00 97.00 432 VAL A N 1
ATOM 3452 C CA . VAL A 1 432 ? -5.077 23.009 28.074 1.00 97.00 432 VAL A CA 1
ATOM 3453 C C . VAL A 1 432 ? -6.523 23.238 27.622 1.00 97.00 432 VAL A C 1
ATOM 3455 O O . VAL A 1 432 ? -6.895 22.872 26.508 1.00 97.00 432 VAL A O 1
ATOM 3458 N N . GLN A 1 433 ? -7.356 23.882 28.450 1.00 96.69 433 GLN A N 1
ATOM 3459 C CA . GLN A 1 433 ? -8.790 24.085 28.182 1.00 96.69 433 GLN A CA 1
ATOM 3460 C C . GLN A 1 433 ? -9.051 24.835 26.865 1.00 96.69 433 GLN A C 1
ATOM 3462 O O . GLN A 1 433 ? -10.060 24.602 26.204 1.00 96.69 433 GLN A O 1
ATOM 3467 N N . LYS A 1 434 ? -8.146 25.747 26.487 1.00 96.50 434 LYS A N 1
ATOM 3468 C CA . LYS A 1 434 ? -8.249 26.571 25.272 1.00 96.50 434 LYS A CA 1
ATOM 3469 C C . LYS A 1 434 ? -7.483 25.992 24.078 1.00 96.50 434 LYS A C 1
ATOM 3471 O O . LYS A 1 434 ? -7.496 26.598 23.010 1.00 96.50 434 LYS A O 1
ATOM 3476 N N . HIS A 1 435 ? -6.800 24.856 24.239 1.00 97.38 435 HIS A N 1
ATOM 3477 C CA . HIS A 1 435 ? -5.977 24.289 23.177 1.00 97.38 435 HIS A CA 1
ATOM 3478 C C . HIS A 1 435 ? -6.875 23.695 22.072 1.00 97.38 435 HIS A C 1
ATOM 3480 O O . HIS A 1 435 ? -7.634 22.763 22.358 1.00 97.38 435 HIS A O 1
ATOM 3486 N N . PRO A 1 436 ? -6.795 24.161 20.808 1.00 96.81 436 PRO A N 1
ATOM 3487 C CA . PRO A 1 436 ? -7.733 23.757 19.754 1.00 96.81 436 PRO A CA 1
ATOM 3488 C C . PRO A 1 436 ? -7.814 22.242 19.541 1.00 96.81 436 PRO A C 1
ATOM 3490 O O . PRO A 1 436 ? -8.905 21.688 19.420 1.00 96.81 436 PRO A O 1
ATOM 3493 N N . TRP A 1 437 ? -6.667 21.556 19.571 1.00 95.56 437 TRP A N 1
ATOM 3494 C CA . TRP A 1 437 ? -6.610 20.096 19.450 1.00 95.56 437 TRP A CA 1
ATOM 3495 C C . TRP A 1 437 ? -7.308 19.375 20.618 1.00 95.56 437 TRP A C 1
ATOM 3497 O O . TRP A 1 437 ? -7.996 18.382 20.407 1.00 95.56 437 TRP A O 1
ATOM 3507 N N . VAL A 1 438 ? -7.206 19.894 21.848 1.00 97.00 438 VAL A N 1
ATOM 3508 C CA . VAL A 1 438 ? -7.849 19.285 23.028 1.00 97.00 438 VAL A CA 1
ATOM 3509 C C . VAL A 1 438 ? -9.362 19.472 22.973 1.00 97.00 438 VAL A C 1
ATOM 3511 O O . VAL A 1 438 ? -10.108 18.540 23.273 1.00 97.00 438 VAL A O 1
ATOM 3514 N N . ILE A 1 439 ? -9.821 20.648 22.536 1.00 97.06 439 ILE A N 1
ATOM 3515 C CA . ILE A 1 439 ? -11.245 20.923 22.305 1.00 97.06 439 ILE A CA 1
ATOM 3516 C C . ILE A 1 439 ? -11.798 19.958 21.250 1.00 97.06 439 ILE A C 1
ATOM 3518 O O . ILE A 1 439 ? -12.824 19.315 21.476 1.00 97.06 439 ILE A O 1
ATOM 3522 N N . GLU A 1 440 ? -11.100 19.811 20.121 1.00 95.44 440 GLU A N 1
ATOM 3523 C CA . GLU A 1 440 ? -11.484 18.883 19.055 1.00 95.44 440 GLU A CA 1
ATOM 3524 C C . GLU A 1 440 ? -11.564 17.442 19.569 1.00 95.44 440 GLU A C 1
ATOM 3526 O O . GLU A 1 440 ? -12.592 16.797 19.375 1.00 95.44 440 GLU A O 1
ATOM 3531 N N . LYS A 1 441 ? -10.558 16.963 20.310 1.00 95.50 441 LYS A N 1
ATOM 3532 C CA . LYS A 1 441 ? -10.557 15.602 20.871 1.00 95.50 441 LYS A CA 1
ATOM 3533 C C . LYS A 1 441 ? -11.646 15.376 21.908 1.00 95.50 441 LYS A C 1
ATOM 3535 O O . LYS A 1 441 ? -12.248 14.303 21.921 1.00 95.50 441 LYS A O 1
ATOM 3540 N N . GLY A 1 442 ? -11.953 16.383 22.723 1.00 95.88 442 GLY A N 1
ATOM 3541 C CA . GLY A 1 442 ? -13.106 16.359 23.617 1.00 95.88 442 GLY A CA 1
ATOM 3542 C C . GLY A 1 442 ? -14.420 16.194 22.849 1.00 95.88 442 GLY A C 1
ATOM 3543 O O . GLY A 1 442 ? -15.257 15.375 23.231 1.00 95.88 442 GLY A O 1
ATOM 3544 N N . ASN A 1 443 ? -14.590 16.904 21.732 1.00 95.88 443 ASN A N 1
ATOM 3545 C CA . ASN A 1 443 ? -15.779 16.802 20.879 1.00 95.88 443 ASN A CA 1
ATOM 3546 C C . ASN A 1 443 ? -15.856 15.456 20.135 1.00 95.88 443 ASN A C 1
ATOM 3548 O O . ASN A 1 443 ? -16.941 14.899 19.967 1.00 95.88 443 ASN A O 1
ATOM 3552 N N . THR A 1 444 ? -14.710 14.889 19.752 1.00 94.69 444 THR A N 1
ATOM 3553 C CA . THR A 1 444 ? -14.607 13.620 19.014 1.00 94.69 444 THR A CA 1
ATOM 3554 C C . THR A 1 444 ? -14.364 12.394 19.902 1.00 94.69 444 THR A C 1
ATOM 3556 O O . THR A 1 444 ? -14.064 11.317 19.392 1.00 94.69 444 THR A O 1
ATOM 3559 N N . ARG A 1 445 ? -14.556 12.501 21.229 1.00 95.38 445 ARG A N 1
ATOM 3560 C CA . ARG A 1 445 ? -14.336 11.414 22.214 1.00 95.38 445 ARG A CA 1
ATOM 3561 C C . ARG A 1 445 ? -15.021 10.088 21.886 1.00 95.38 445 ARG A C 1
ATOM 3563 O O . ARG A 1 445 ? -14.483 9.024 22.175 1.00 95.38 445 ARG A O 1
ATOM 3570 N N . HIS A 1 446 ? -16.161 10.138 21.206 1.00 93.44 446 HIS A N 1
ATOM 3571 C CA . HIS A 1 446 ? -16.915 8.962 20.772 1.00 93.44 446 HIS A CA 1
ATOM 3572 C C . HIS A 1 446 ? -16.229 8.118 19.680 1.00 93.44 446 HIS A C 1
ATOM 3574 O O . HIS A 1 446 ? -16.702 7.017 19.396 1.00 93.44 446 HIS A O 1
ATOM 3580 N N . LEU A 1 447 ? -15.147 8.624 19.076 1.00 93.62 447 LEU A N 1
ATOM 3581 C CA . LEU A 1 447 ? -14.340 7.923 18.074 1.00 93.62 447 LEU A CA 1
ATOM 3582 C C . LEU A 1 447 ? -13.101 7.238 18.667 1.00 93.62 447 LEU A C 1
ATOM 3584 O O . LEU A 1 447 ? -12.398 6.541 17.942 1.00 93.62 447 LEU A O 1
ATOM 3588 N N . TRP A 1 448 ? -12.776 7.453 19.947 1.00 94.31 448 TRP A N 1
ATOM 3589 C CA . TRP A 1 448 ? -11.492 6.991 20.490 1.00 94.31 448 TRP A CA 1
ATOM 3590 C C . TRP A 1 448 ? -11.489 6.575 21.960 1.00 94.31 448 TRP A C 1
ATOM 3592 O O . TRP A 1 448 ? -10.638 5.787 22.367 1.00 94.31 448 TRP A O 1
ATOM 3602 N N . ALA A 1 449 ? -12.408 7.084 22.779 1.00 95.19 449 ALA A N 1
ATOM 3603 C CA . ALA A 1 449 ? -12.434 6.777 24.202 1.00 95.19 449 ALA A CA 1
ATOM 3604 C C . ALA A 1 449 ? -13.169 5.462 24.468 1.00 95.19 449 ALA A C 1
ATOM 3606 O O . ALA A 1 449 ? -14.346 5.339 24.130 1.00 95.19 449 ALA A O 1
ATOM 3607 N N . GLN A 1 450 ? -12.527 4.514 25.160 1.00 93.19 450 GLN A N 1
ATOM 3608 C CA . GLN A 1 450 ? -13.116 3.206 25.476 1.00 93.19 450 GLN A CA 1
ATOM 3609 C C . GLN A 1 450 ? -14.504 3.305 26.132 1.00 93.19 450 GLN A C 1
ATOM 3611 O O . GLN A 1 450 ? -15.399 2.521 25.811 1.00 93.19 450 GLN A O 1
ATOM 3616 N N . ALA A 1 451 ? -14.717 4.310 26.983 1.00 94.75 451 ALA A N 1
ATOM 3617 C CA . ALA A 1 451 ? -16.006 4.583 27.617 1.00 94.75 451 ALA A CA 1
ATOM 3618 C C . ALA A 1 451 ? -17.172 4.743 26.619 1.00 94.75 451 ALA A C 1
ATOM 3620 O O . ALA A 1 451 ? -18.299 4.359 26.917 1.00 94.75 451 ALA A O 1
ATOM 3621 N N . TYR A 1 452 ? -16.900 5.267 25.421 1.00 93.44 452 TYR A N 1
ATOM 3622 C CA . TYR A 1 452 ? -17.881 5.480 24.351 1.00 93.44 452 TYR A CA 1
ATOM 3623 C C . TYR A 1 452 ? -17.884 4.372 23.287 1.00 93.44 452 TYR A C 1
ATOM 3625 O O . TYR A 1 452 ? -18.736 4.372 22.398 1.00 93.44 452 TYR A O 1
ATOM 3633 N N . LEU A 1 453 ? -16.922 3.451 23.352 1.00 92.25 453 LEU A N 1
ATOM 3634 C CA . LEU A 1 453 ? -16.781 2.326 22.424 1.00 92.25 453 LEU A CA 1
ATOM 3635 C C . LEU A 1 453 ? -17.327 1.014 23.003 1.00 92.25 453 LEU A C 1
ATOM 3637 O O . LEU A 1 453 ? -17.470 0.030 22.279 1.00 92.25 453 LEU A O 1
ATOM 3641 N N . THR A 1 454 ? -17.646 0.998 24.298 1.00 88.12 454 THR A N 1
ATOM 3642 C CA . THR A 1 454 ? -18.265 -0.146 24.977 1.00 88.12 454 THR A CA 1
ATOM 3643 C C . THR A 1 454 ? -19.563 -0.552 24.273 1.00 88.12 454 THR A C 1
ATOM 3645 O O . THR A 1 454 ? -20.416 0.289 24.005 1.00 88.12 454 THR A O 1
ATOM 3648 N N . GLY A 1 455 ? -19.708 -1.847 23.977 1.00 88.19 455 GLY A N 1
ATOM 3649 C CA . GLY A 1 455 ? -20.861 -2.400 23.253 1.00 88.19 455 GLY A CA 1
ATOM 3650 C C . GLY A 1 455 ? -20.661 -2.550 21.741 1.00 88.19 455 GLY A C 1
ATOM 3651 O O . GLY A 1 455 ? -21.509 -3.145 21.085 1.00 88.19 455 GLY A O 1
ATOM 3652 N N . HIS A 1 456 ? -19.540 -2.077 21.189 1.00 91.88 456 HIS A N 1
ATOM 3653 C CA . HIS A 1 456 ? -19.173 -2.294 19.788 1.00 91.88 456 HIS A CA 1
ATOM 3654 C C . HIS A 1 456 ? -18.045 -3.328 19.654 1.00 91.88 456 HIS A C 1
ATOM 3656 O O . HIS A 1 456 ? -17.142 -3.401 20.492 1.00 91.88 456 HIS A O 1
ATOM 3662 N N . PHE A 1 457 ? -18.091 -4.127 18.586 1.00 92.75 457 PHE A N 1
ATOM 3663 C CA . PHE A 1 457 ? -17.087 -5.149 18.296 1.00 92.75 457 PHE A CA 1
ATOM 3664 C C . PHE A 1 457 ? -15.957 -4.591 17.423 1.00 92.75 457 PHE A C 1
ATOM 3666 O O . PHE A 1 457 ? -16.217 -3.977 16.393 1.00 92.75 457 PHE A O 1
ATOM 3673 N N . PHE A 1 458 ? -14.704 -4.829 17.822 1.00 90.81 458 PHE A N 1
ATOM 3674 C CA . PHE A 1 458 ? -13.511 -4.357 17.102 1.00 90.81 458 PHE A CA 1
ATOM 3675 C C . PHE A 1 458 ? -12.436 -5.436 16.910 1.00 90.81 458 PHE A C 1
ATOM 3677 O O . PHE A 1 458 ? -11.327 -5.100 16.519 1.00 90.81 458 PHE A O 1
ATOM 3684 N N . ALA A 1 459 ? -12.707 -6.713 17.218 1.00 89.62 459 ALA A N 1
ATOM 3685 C CA . ALA A 1 459 ? -11.726 -7.806 17.091 1.00 89.62 459 ALA A CA 1
ATOM 3686 C C . ALA A 1 459 ? -10.345 -7.501 17.731 1.00 89.62 459 ALA A C 1
ATOM 3688 O O . ALA A 1 459 ? -9.296 -7.890 17.223 1.00 89.62 459 ALA A O 1
ATOM 3689 N N . ASN A 1 460 ? -10.340 -6.734 18.831 1.00 85.25 460 ASN A N 1
ATOM 3690 C CA . ASN A 1 460 ? -9.137 -6.211 19.494 1.00 85.25 460 ASN A CA 1
ATOM 3691 C C . ASN A 1 460 ? -8.216 -5.338 18.601 1.00 85.25 460 ASN A C 1
ATOM 3693 O O . ASN A 1 460 ? -7.061 -5.077 18.939 1.00 85.25 460 ASN A O 1
ATOM 3697 N N . ILE A 1 461 ? -8.721 -4.841 17.471 1.00 85.31 461 ILE A N 1
ATOM 3698 C CA . ILE A 1 461 ? -8.054 -3.872 16.603 1.00 85.31 461 ILE A CA 1
ATOM 3699 C C . ILE A 1 461 ? -8.336 -2.475 17.156 1.00 85.31 461 ILE A C 1
ATOM 3701 O O . ILE A 1 461 ? -9.460 -1.981 17.115 1.00 85.31 461 ILE A O 1
ATOM 3705 N N . ARG A 1 462 ? -7.301 -1.825 17.693 1.00 81.25 462 ARG A N 1
ATOM 3706 C CA . ARG A 1 462 ? -7.364 -0.416 18.134 1.00 81.25 462 ARG A CA 1
ATOM 3707 C C . ARG A 1 462 ? -6.375 0.490 17.417 1.00 81.25 462 ARG A C 1
ATOM 3709 O O . ARG A 1 462 ? -6.354 1.690 17.671 1.00 81.25 462 ARG A O 1
ATOM 3716 N N . SER A 1 463 ? -5.542 -0.073 16.551 1.00 81.00 463 SER A N 1
ATOM 3717 C CA . SER A 1 463 ? -4.530 0.659 15.807 1.00 81.00 463 SER A CA 1
ATOM 3718 C C . SER A 1 463 ? -4.418 0.148 14.376 1.00 81.00 463 SER A C 1
ATOM 3720 O O . SER A 1 463 ? -4.702 -1.013 14.083 1.00 81.00 463 SER A O 1
ATOM 3722 N N . THR A 1 464 ? -3.926 1.024 13.507 1.00 76.12 464 THR A N 1
ATOM 3723 C CA . THR A 1 464 ? -3.482 0.742 12.136 1.00 76.12 464 THR A CA 1
ATOM 3724 C C . THR A 1 464 ? -2.107 0.070 12.101 1.00 76.12 464 THR A C 1
ATOM 3726 O O . THR A 1 464 ? -1.554 -0.122 11.025 1.00 76.12 464 THR A O 1
ATOM 3729 N N . GLN A 1 465 ? -1.548 -0.352 13.244 1.00 73.50 465 GLN A N 1
ATOM 3730 C CA . GLN A 1 465 ? -0.208 -0.953 13.324 1.00 73.50 465 GLN A CA 1
ATOM 3731 C C . GLN A 1 465 ? -0.056 -2.174 12.404 1.00 73.50 465 GLN A C 1
ATOM 3733 O O . GLN A 1 465 ? 1.033 -2.473 11.919 1.00 73.50 465 GLN A O 1
ATOM 3738 N N . ARG A 1 466 ? -1.152 -2.892 12.145 1.00 74.31 466 ARG A N 1
ATOM 3739 C CA . ARG A 1 466 ? -1.174 -4.027 11.213 1.00 74.31 466 ARG A CA 1
ATOM 3740 C C . ARG A 1 466 ? -0.990 -3.575 9.765 1.00 74.31 466 ARG A C 1
ATOM 3742 O O . ARG A 1 466 ? -0.212 -4.202 9.049 1.00 74.31 466 ARG A O 1
ATOM 3749 N N . CYS A 1 467 ? -1.619 -2.464 9.379 1.00 69.31 467 CYS A N 1
ATOM 3750 C CA . CYS A 1 467 ? -1.318 -1.779 8.126 1.00 69.31 467 CYS A CA 1
ATOM 3751 C C . CYS A 1 467 ? 0.151 -1.355 8.128 1.00 69.31 467 CYS A C 1
ATOM 3753 O O . CYS A 1 467 ? 0.892 -1.762 7.248 1.00 69.31 467 CYS A O 1
ATOM 3755 N N . GLU A 1 468 ? 0.615 -0.643 9.158 1.00 70.75 468 GLU A N 1
ATOM 3756 C CA . GLU A 1 468 ? 1.994 -0.137 9.258 1.00 70.75 468 GLU A CA 1
ATOM 3757 C C . GLU A 1 468 ? 3.057 -1.242 9.161 1.00 70.75 468 GLU A C 1
ATOM 3759 O O . GLU A 1 468 ? 4.070 -1.060 8.495 1.00 70.75 468 GLU A O 1
ATOM 3764 N N . SER A 1 469 ? 2.833 -2.409 9.770 1.00 71.88 469 SER A N 1
ATOM 3765 C CA . SER A 1 469 ? 3.740 -3.560 9.688 1.00 71.88 469 SER A CA 1
ATOM 3766 C C . SER A 1 469 ? 3.820 -4.124 8.270 1.00 71.88 469 SER A C 1
ATOM 3768 O O . SER A 1 469 ? 4.914 -4.420 7.772 1.00 71.88 469 SER A O 1
ATOM 3770 N N . MET A 1 470 ? 2.680 -4.228 7.587 1.00 70.75 470 MET A N 1
ATOM 3771 C CA . MET A 1 470 ? 2.666 -4.619 6.185 1.00 70.75 470 MET A CA 1
ATOM 3772 C C . MET A 1 470 ? 3.313 -3.552 5.308 1.00 70.75 470 MET A C 1
ATOM 3774 O O . MET A 1 470 ? 4.128 -3.870 4.451 1.00 70.75 470 MET A O 1
ATOM 3778 N N . ASN A 1 471 ? 3.030 -2.288 5.581 1.00 68.94 471 ASN A N 1
ATOM 3779 C CA . ASN A 1 471 ? 3.572 -1.151 4.861 1.00 68.94 471 ASN A CA 1
ATOM 3780 C C . ASN A 1 471 ? 5.092 -1.047 5.047 1.00 68.94 471 ASN A C 1
ATOM 3782 O O . ASN A 1 471 ? 5.808 -0.781 4.089 1.00 68.94 471 ASN A O 1
ATOM 3786 N N . ALA A 1 472 ? 5.618 -1.373 6.229 1.00 69.50 472 ALA A N 1
ATOM 3787 C CA . ALA A 1 472 ? 7.050 -1.503 6.482 1.00 69.50 472 ALA A CA 1
ATOM 3788 C C . ALA A 1 472 ? 7.665 -2.690 5.723 1.00 69.50 472 ALA A C 1
ATOM 3790 O O . ALA A 1 472 ? 8.754 -2.573 5.159 1.00 69.50 472 ALA A O 1
ATOM 3791 N N . SER A 1 473 ? 6.957 -3.821 5.658 1.00 68.12 473 SER A N 1
ATOM 3792 C CA . SER A 1 473 ? 7.389 -4.993 4.884 1.00 68.12 473 SER A CA 1
ATOM 3793 C C . SER A 1 473 ? 7.440 -4.682 3.383 1.00 68.12 473 SER A C 1
ATOM 3795 O O . SER A 1 473 ? 8.423 -5.007 2.713 1.00 68.12 473 SER A O 1
ATOM 3797 N N . LEU A 1 474 ? 6.427 -3.980 2.870 1.00 66.69 474 LEU A N 1
ATOM 3798 C CA . LEU A 1 474 ? 6.382 -3.467 1.503 1.00 66.69 474 LEU A CA 1
ATOM 3799 C C . LEU A 1 474 ? 7.479 -2.428 1.268 1.00 66.69 474 LEU A C 1
ATOM 3801 O O . LEU A 1 474 ? 8.165 -2.505 0.259 1.00 66.69 474 LEU A O 1
ATOM 3805 N N . ALA A 1 475 ? 7.741 -1.519 2.209 1.00 65.88 475 ALA A N 1
ATOM 3806 C CA . ALA A 1 475 ? 8.812 -0.532 2.084 1.00 65.88 475 ALA A CA 1
ATOM 3807 C C . ALA A 1 475 ? 10.194 -1.187 1.915 1.00 65.88 475 ALA A C 1
ATOM 3809 O O . ALA A 1 475 ? 11.025 -0.681 1.162 1.00 65.88 475 ALA A O 1
ATOM 3810 N N . ILE A 1 476 ? 10.444 -2.332 2.565 1.00 65.31 476 ILE A N 1
ATOM 3811 C CA . ILE A 1 476 ? 11.674 -3.115 2.375 1.00 65.31 476 ILE A CA 1
ATOM 3812 C C . ILE A 1 476 ? 11.712 -3.743 0.975 1.00 65.31 476 ILE A C 1
ATOM 3814 O O . ILE A 1 476 ? 12.726 -3.608 0.284 1.00 65.31 476 ILE A O 1
ATOM 3818 N N . ALA A 1 477 ? 10.622 -4.388 0.549 1.00 64.50 477 ALA A N 1
ATOM 3819 C CA . ALA A 1 477 ? 10.520 -5.044 -0.758 1.00 64.50 477 ALA A CA 1
ATOM 3820 C C . ALA A 1 477 ? 10.573 -4.047 -1.937 1.00 64.50 477 ALA A C 1
ATOM 3822 O O . ALA A 1 477 ? 11.104 -4.347 -3.008 1.00 64.50 477 ALA A O 1
ATOM 3823 N N . LEU A 1 478 ? 10.080 -2.827 -1.719 1.00 67.62 478 LEU A N 1
ATOM 3824 C CA . LEU A 1 478 ? 9.932 -1.773 -2.720 1.00 67.62 478 LEU A CA 1
ATOM 3825 C C . LEU A 1 478 ? 11.032 -0.699 -2.630 1.00 67.62 478 LEU A C 1
ATOM 3827 O O . LEU A 1 478 ? 10.892 0.370 -3.208 1.00 67.62 478 LEU A O 1
ATOM 3831 N N . LYS A 1 479 ? 12.176 -0.959 -1.976 1.00 62.94 479 LYS A N 1
ATOM 3832 C CA . LYS A 1 479 ? 13.296 0.003 -1.783 1.00 62.94 479 LYS A CA 1
ATOM 3833 C C . LYS A 1 479 ? 13.856 0.694 -3.049 1.00 62.94 479 LYS A C 1
ATOM 3835 O O . LYS A 1 479 ? 14.729 1.552 -2.943 1.00 62.94 479 LYS A O 1
ATOM 3840 N N . GLN A 1 480 ? 13.425 0.322 -4.252 1.00 64.50 480 GLN A N 1
ATOM 3841 C CA . GLN A 1 480 ? 13.806 0.947 -5.523 1.00 64.50 480 GLN A CA 1
ATOM 3842 C C . GLN A 1 480 ? 12.535 1.335 -6.276 1.00 64.50 480 GLN A C 1
ATOM 3844 O O . GLN A 1 480 ? 11.621 0.528 -6.277 1.00 64.50 480 GLN A O 1
ATOM 3849 N N . LYS A 1 481 ? 12.507 2.471 -6.995 1.00 67.50 481 LYS A N 1
ATOM 3850 C CA . LYS A 1 481 ? 11.371 2.873 -7.856 1.00 67.50 481 LYS A CA 1
ATOM 3851 C C . LYS A 1 481 ? 10.883 1.693 -8.721 1.00 67.50 481 LYS A C 1
ATOM 3853 O O . LYS A 1 481 ? 11.550 1.330 -9.704 1.00 67.50 481 LYS A O 1
ATOM 3858 N N . LYS A 1 482 ? 9.794 1.062 -8.274 1.00 76.19 482 LYS A N 1
ATOM 3859 C CA . LYS A 1 482 ? 9.158 -0.138 -8.833 1.00 76.19 482 LYS A CA 1
ATOM 3860 C C . LYS A 1 482 ? 7.998 0.267 -9.744 1.00 76.19 482 LYS A C 1
ATOM 3862 O O . LYS A 1 482 ? 7.372 1.300 -9.497 1.00 76.19 482 LYS A O 1
ATOM 3867 N N . THR A 1 483 ? 7.765 -0.528 -10.782 1.00 84.31 483 THR A N 1
ATOM 3868 C CA . THR A 1 483 ? 6.605 -0.437 -11.684 1.00 84.31 483 THR A CA 1
ATOM 3869 C C . THR A 1 483 ? 5.315 -0.862 -10.965 1.00 84.31 483 THR A C 1
ATOM 3871 O O . THR A 1 483 ? 5.378 -1.326 -9.824 1.00 84.31 483 THR A O 1
ATOM 3874 N N . TYR A 1 484 ? 4.140 -0.711 -11.582 1.00 86.38 484 TYR A N 1
ATOM 3875 C CA . TYR A 1 484 ? 2.896 -1.188 -10.972 1.00 86.38 484 TYR A CA 1
ATOM 3876 C C . TYR A 1 484 ? 2.890 -2.711 -10.848 1.00 86.38 484 TYR A C 1
ATOM 3878 O O . TYR A 1 484 ? 2.552 -3.232 -9.785 1.00 86.38 484 TYR A O 1
ATOM 3886 N N . LEU A 1 485 ? 3.331 -3.426 -11.889 1.00 86.00 485 LEU A N 1
ATOM 3887 C CA . LEU A 1 485 ? 3.405 -4.886 -11.855 1.00 86.00 485 LEU A CA 1
ATOM 3888 C C . LEU A 1 485 ? 4.371 -5.392 -10.769 1.00 86.00 485 LEU A C 1
ATOM 3890 O O . LEU A 1 485 ? 4.041 -6.325 -10.036 1.00 86.00 485 LEU A O 1
ATOM 3894 N N . ASP A 1 486 ? 5.531 -4.745 -10.613 1.00 84.56 486 ASP A N 1
ATOM 3895 C CA . ASP A 1 486 ? 6.474 -5.041 -9.525 1.00 84.56 486 ASP A CA 1
ATOM 3896 C C . ASP A 1 486 ? 5.820 -4.878 -8.142 1.00 84.56 486 ASP A C 1
ATOM 3898 O O . ASP A 1 486 ? 6.052 -5.681 -7.237 1.00 84.56 486 ASP A O 1
ATOM 3902 N N . VAL A 1 487 ? 5.032 -3.810 -7.965 1.00 87.12 487 VAL A N 1
ATOM 3903 C CA . VAL A 1 487 ? 4.335 -3.514 -6.706 1.00 87.12 487 VAL A CA 1
ATOM 3904 C C . VAL A 1 487 ? 3.296 -4.590 -6.403 1.00 87.12 487 VAL A C 1
ATOM 3906 O O . VAL A 1 487 ? 3.280 -5.110 -5.288 1.00 87.12 487 VAL A O 1
ATOM 3909 N N . VAL A 1 488 ? 2.469 -4.955 -7.386 1.00 89.75 488 VAL A N 1
ATOM 3910 C CA . VAL A 1 488 ? 1.429 -5.983 -7.228 1.00 89.75 488 VAL A CA 1
ATOM 3911 C C . VAL A 1 488 ? 2.041 -7.329 -6.850 1.00 89.75 488 VAL A C 1
ATOM 3913 O O . VAL A 1 488 ? 1.626 -7.920 -5.855 1.00 89.75 488 VAL A O 1
ATOM 3916 N N . ARG A 1 489 ? 3.093 -7.771 -7.550 1.00 87.81 489 ARG A N 1
ATOM 3917 C CA . ARG A 1 489 ? 3.789 -9.030 -7.232 1.00 87.81 489 ARG A CA 1
ATOM 3918 C C . ARG A 1 489 ? 4.370 -9.036 -5.818 1.00 87.81 489 ARG A C 1
ATOM 3920 O O . ARG A 1 489 ? 4.189 -9.997 -5.079 1.00 87.81 489 ARG A O 1
ATOM 3927 N N . ALA A 1 490 ? 5.000 -7.938 -5.397 1.00 86.25 490 ALA A N 1
ATOM 3928 C CA . ALA A 1 490 ? 5.545 -7.831 -4.044 1.00 86.25 490 ALA A CA 1
ATOM 3929 C C . ALA A 1 490 ? 4.460 -7.908 -2.950 1.00 86.25 490 ALA A C 1
ATOM 3931 O O . ALA A 1 490 ? 4.711 -8.448 -1.866 1.00 86.25 490 ALA A O 1
ATOM 3932 N N . ILE A 1 491 ? 3.265 -7.369 -3.221 1.00 88.56 491 ILE A N 1
ATOM 3933 C CA . ILE A 1 491 ? 2.104 -7.469 -2.328 1.00 88.56 491 ILE A CA 1
ATOM 3934 C C . ILE A 1 491 ? 1.608 -8.915 -2.263 1.00 88.56 491 ILE A C 1
ATOM 3936 O O . ILE A 1 491 ? 1.435 -9.437 -1.162 1.00 88.56 491 ILE A O 1
ATO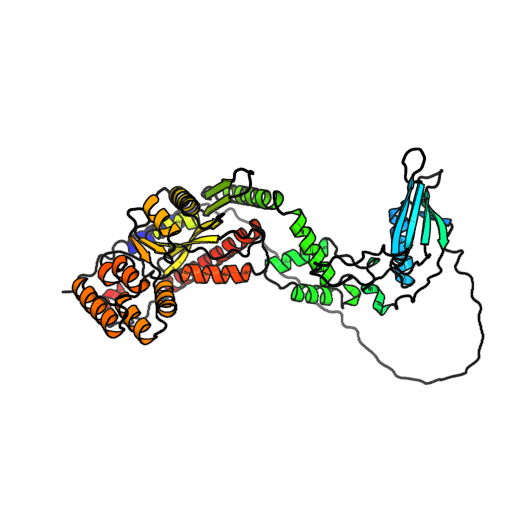M 3940 N N . GLU A 1 492 ? 1.443 -9.584 -3.405 1.00 88.69 492 GLU A N 1
ATOM 3941 C CA . GLU A 1 492 ? 1.019 -10.989 -3.463 1.00 88.69 492 GLU A CA 1
ATOM 3942 C C . GLU A 1 492 ? 1.992 -11.931 -2.737 1.00 88.69 492 GLU A C 1
ATOM 3944 O O . GLU A 1 492 ? 1.564 -12.804 -1.976 1.00 88.69 492 GLU A O 1
ATOM 3949 N N . ASP A 1 493 ? 3.300 -11.712 -2.877 1.00 85.31 493 ASP A N 1
ATOM 3950 C CA . ASP A 1 493 ? 4.316 -12.449 -2.120 1.00 85.31 493 ASP A CA 1
ATOM 3951 C C . ASP A 1 493 ? 4.168 -12.218 -0.608 1.00 85.31 493 ASP A C 1
ATOM 3953 O O . ASP A 1 493 ? 4.342 -13.130 0.206 1.00 85.31 493 ASP A O 1
ATOM 3957 N N . GLY A 1 494 ? 3.835 -10.987 -0.206 1.00 85.81 494 GLY A N 1
ATOM 3958 C CA . GLY A 1 494 ? 3.515 -10.641 1.178 1.00 85.81 494 GLY A CA 1
ATOM 3959 C C . GLY A 1 494 ? 2.301 -11.397 1.706 1.00 85.81 494 GLY A C 1
ATOM 3960 O O . GLY A 1 494 ? 2.371 -11.984 2.789 1.00 85.81 494 GLY A O 1
ATOM 3961 N N . ILE A 1 495 ? 1.220 -11.428 0.928 1.00 89.75 495 ILE A N 1
ATOM 3962 C CA . ILE A 1 495 ? -0.012 -12.155 1.253 1.00 89.75 495 ILE A CA 1
ATOM 3963 C C . ILE A 1 495 ? 0.261 -13.656 1.371 1.00 89.75 495 ILE A C 1
ATOM 3965 O O . ILE A 1 495 ? -0.144 -14.280 2.352 1.00 89.75 495 ILE A O 1
ATOM 3969 N N . SER A 1 496 ? 1.035 -14.223 0.447 1.00 87.75 496 SER A N 1
ATOM 3970 C CA . SER A 1 496 ? 1.419 -15.639 0.465 1.00 87.75 496 SER A CA 1
ATOM 3971 C C . SER A 1 496 ? 2.184 -16.013 1.739 1.00 87.75 496 SER A C 1
ATOM 3973 O O . SER A 1 496 ? 1.893 -17.032 2.370 1.00 87.75 496 SER A O 1
ATOM 3975 N N . ARG A 1 497 ? 3.108 -15.154 2.197 1.00 85.81 497 ARG A N 1
ATOM 3976 C CA . ARG A 1 497 ? 3.796 -15.344 3.488 1.00 85.81 497 ARG A CA 1
ATOM 3977 C C . ARG A 1 497 ? 2.837 -15.279 4.680 1.00 85.81 497 ARG A C 1
ATOM 3979 O O . ARG A 1 497 ? 2.987 -16.064 5.613 1.00 85.81 497 ARG A O 1
ATOM 3986 N N . MET A 1 498 ? 1.857 -14.373 4.666 1.00 87.31 498 MET A N 1
ATOM 3987 C CA . MET A 1 498 ? 0.851 -14.280 5.735 1.00 87.31 498 MET A CA 1
ATOM 3988 C C . MET A 1 498 ? -0.020 -15.538 5.807 1.00 87.31 498 MET A C 1
ATOM 3990 O O . MET A 1 498 ? -0.209 -16.077 6.896 1.00 87.31 498 MET A O 1
ATOM 3994 N N . ARG A 1 499 ? -0.449 -16.070 4.658 1.00 89.44 499 ARG A N 1
ATOM 3995 C CA . ARG A 1 499 ? -1.202 -17.333 4.576 1.00 89.44 499 ARG A CA 1
ATOM 3996 C C . ARG A 1 499 ? -0.394 -18.527 5.080 1.00 89.44 499 ARG A C 1
ATOM 3998 O O . ARG A 1 499 ? -0.912 -19.350 5.825 1.00 89.44 499 ARG A O 1
ATOM 4005 N N . MET A 1 500 ? 0.898 -18.593 4.753 1.00 88.81 500 MET A N 1
ATOM 4006 C CA . MET A 1 500 ? 1.788 -19.629 5.292 1.00 88.81 500 MET A CA 1
ATOM 4007 C C . MET A 1 500 ? 1.898 -19.556 6.825 1.00 88.81 500 MET A C 1
ATOM 4009 O O . MET A 1 500 ? 1.895 -20.582 7.505 1.00 88.81 500 MET A O 1
ATOM 4013 N N . ASN A 1 501 ? 1.957 -18.346 7.389 1.00 86.69 501 ASN A N 1
ATOM 4014 C CA . ASN A 1 501 ? 1.970 -18.162 8.841 1.00 86.69 501 ASN A CA 1
ATOM 4015 C C . ASN A 1 501 ? 0.642 -18.577 9.496 1.00 86.69 501 ASN A C 1
ATOM 4017 O O . ASN A 1 501 ? 0.670 -19.142 10.588 1.00 86.69 501 ASN A O 1
ATOM 4021 N N . GLU A 1 502 ? -0.501 -18.341 8.842 1.00 88.50 502 GLU A N 1
ATOM 4022 C CA . GLU A 1 502 ? -1.799 -18.867 9.287 1.00 88.50 502 GLU A CA 1
ATOM 4023 C C . GLU A 1 502 ? -1.814 -20.396 9.285 1.00 88.50 502 GLU A C 1
ATOM 4025 O O . GLU A 1 502 ? -2.120 -20.984 10.317 1.00 88.50 502 GLU A O 1
ATOM 4030 N N . LEU A 1 503 ? -1.396 -21.041 8.192 1.00 87.00 503 LEU A N 1
ATOM 4031 C CA . LEU A 1 503 ? -1.334 -22.506 8.109 1.00 87.00 503 LEU A CA 1
ATOM 4032 C C . LEU A 1 503 ? -0.456 -23.108 9.211 1.00 87.00 503 LEU A C 1
ATOM 4034 O O . LEU A 1 503 ? -0.797 -24.126 9.813 1.00 87.00 503 LEU A O 1
ATOM 4038 N N . LYS A 1 504 ? 0.669 -22.459 9.522 1.00 87.38 504 LYS A N 1
ATOM 4039 C CA . LYS A 1 504 ? 1.516 -22.853 10.650 1.00 87.38 504 LYS A CA 1
ATOM 4040 C C . LYS A 1 504 ? 0.786 -22.710 11.990 1.00 87.38 504 LYS A C 1
ATOM 4042 O O . LYS A 1 504 ? 0.950 -23.572 12.852 1.0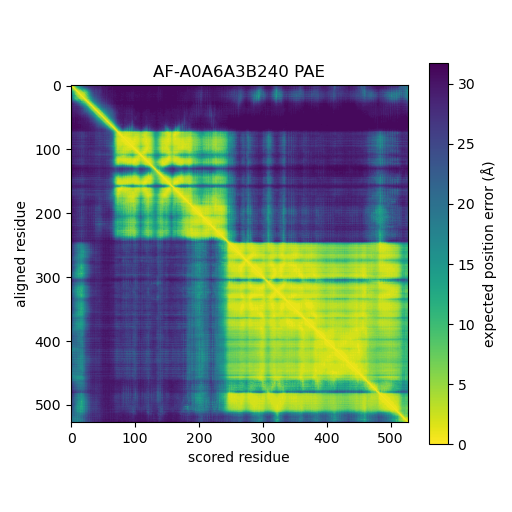0 87.38 504 LYS A O 1
ATOM 4047 N N . ALA A 1 505 ? 0.008 -21.646 12.183 1.00 86.75 505 ALA A N 1
ATOM 4048 C CA . ALA A 1 505 ? -0.781 -21.448 13.396 1.00 86.75 505 ALA A CA 1
ATOM 4049 C C . ALA A 1 505 ? -1.904 -22.492 13.526 1.00 86.75 505 ALA A C 1
ATOM 4051 O O . ALA A 1 505 ? -2.061 -23.054 14.606 1.00 86.75 505 ALA A O 1
ATOM 4052 N N . ASP A 1 506 ? -2.597 -22.826 12.433 1.00 87.81 506 ASP A N 1
ATOM 4053 C CA . ASP A 1 506 ? -3.592 -23.910 12.376 1.00 87.81 506 ASP A CA 1
ATOM 4054 C C . ASP A 1 506 ? -2.977 -25.274 12.710 1.00 87.81 506 ASP A C 1
ATOM 4056 O O . ASP A 1 506 ? -3.543 -26.068 13.467 1.00 87.81 506 ASP A O 1
ATOM 4060 N N . TYR A 1 507 ? -1.788 -25.558 12.173 1.00 88.88 507 TYR A N 1
ATOM 4061 C CA . TYR A 1 507 ? -1.053 -26.773 12.509 1.00 88.88 507 TYR A CA 1
ATOM 4062 C C . TYR A 1 507 ? -0.720 -26.814 14.005 1.00 88.88 507 TYR A C 1
ATOM 4064 O O . TYR A 1 507 ? -1.004 -27.799 14.680 1.00 88.88 507 TYR A O 1
ATOM 4072 N N . LEU A 1 508 ? -0.162 -25.736 14.559 1.00 85.25 508 LEU A N 1
ATOM 4073 C CA . LEU A 1 508 ? 0.200 -25.701 15.974 1.00 85.25 508 LEU A CA 1
ATOM 4074 C C . LEU A 1 508 ? -1.029 -25.818 16.883 1.00 85.25 508 LEU A C 1
ATOM 4076 O O . LEU A 1 508 ? -0.980 -26.583 17.842 1.00 85.25 508 LEU A O 1
ATOM 4080 N N . SER A 1 509 ? -2.132 -25.130 16.585 1.00 84.38 509 SER A N 1
ATOM 4081 C CA . SER A 1 509 ? -3.348 -25.199 17.407 1.00 84.38 509 SER A CA 1
ATOM 4082 C C . SER A 1 509 ? -4.007 -26.579 17.379 1.00 84.38 509 SER A C 1
ATOM 4084 O O . SER A 1 509 ? -4.544 -27.017 18.389 1.00 84.38 509 SER A O 1
ATOM 4086 N N . SER A 1 510 ? -3.933 -27.294 16.254 1.00 83.00 510 SER A N 1
ATOM 4087 C CA . SER A 1 510 ? -4.481 -28.653 16.132 1.00 83.00 510 SER A CA 1
ATOM 4088 C C . SER A 1 510 ? -3.597 -29.738 16.758 1.00 83.00 510 SER A C 1
ATOM 4090 O O . SER A 1 510 ? -4.097 -30.814 17.085 1.00 83.00 510 SER A O 1
ATOM 4092 N N . HIS A 1 511 ? -2.302 -29.469 16.953 1.00 81.38 511 HIS A N 1
ATOM 4093 C CA . HIS A 1 511 ? -1.325 -30.452 17.443 1.00 81.38 511 HIS A CA 1
ATOM 4094 C C . HIS A 1 511 ? -0.798 -30.152 18.851 1.00 81.38 511 HIS A C 1
ATOM 4096 O O . HIS A 1 511 ? -0.019 -30.930 19.402 1.00 81.38 511 HIS A O 1
ATOM 4102 N N . THR A 1 512 ? -1.206 -29.036 19.453 1.00 81.12 512 THR A N 1
ATOM 4103 C CA . THR A 1 512 ? -0.806 -28.649 20.809 1.00 81.12 512 THR A CA 1
ATOM 4104 C C . THR A 1 512 ? -2.031 -28.322 21.649 1.00 81.12 512 THR A C 1
ATOM 4106 O O . THR A 1 512 ? -3.087 -27.981 21.127 1.00 81.12 512 THR A O 1
ATOM 4109 N N . LYS A 1 513 ? -1.905 -28.456 22.971 1.00 75.56 513 LYS A N 1
ATOM 4110 C CA . LYS A 1 513 ? -2.928 -27.990 23.908 1.00 75.56 513 LYS A CA 1
ATOM 4111 C C . LYS A 1 513 ? -2.459 -26.671 24.516 1.00 75.56 513 LYS A C 1
ATOM 4113 O O . LYS A 1 513 ? -1.307 -26.619 24.961 1.00 75.56 513 LYS A O 1
ATOM 4118 N N . PRO A 1 514 ? -3.300 -25.626 24.540 1.00 70.31 514 PRO A N 1
ATOM 4119 C CA . PRO A 1 514 ? -2.935 -24.373 25.178 1.00 70.31 514 PRO A CA 1
ATOM 4120 C C . PRO A 1 514 ? -2.643 -24.609 26.662 1.00 70.31 514 PRO A C 1
ATOM 4122 O O . PRO A 1 514 ? -3.312 -25.393 27.338 1.00 70.31 514 PRO A O 1
ATOM 4125 N N . PHE A 1 515 ? -1.604 -23.946 27.163 1.0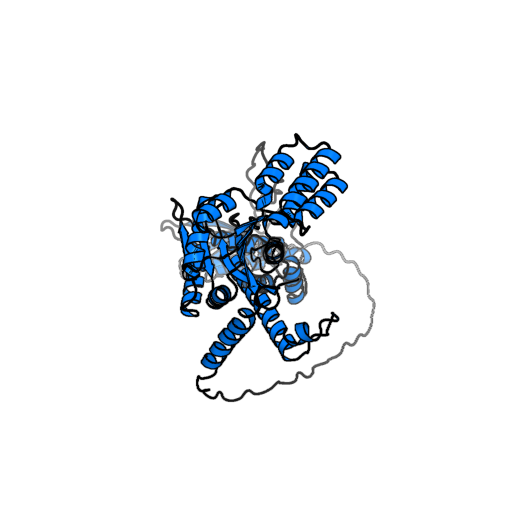0 70.69 515 PHE A N 1
ATOM 4126 C CA . PHE A 1 515 ? -1.315 -23.928 28.590 1.00 70.69 515 PHE A CA 1
ATOM 4127 C C . PHE A 1 515 ? -2.361 -23.054 29.283 1.00 70.69 515 PHE A C 1
ATOM 4129 O O . PHE A 1 515 ? -2.573 -21.919 28.860 1.00 70.69 515 PHE A O 1
ATOM 4136 N N . GLN A 1 516 ? -3.005 -23.570 30.328 1.00 71.44 516 GLN A N 1
ATOM 4137 C CA . GLN A 1 516 ? -4.010 -22.821 31.080 1.00 71.44 516 GLN A CA 1
ATOM 4138 C C . GLN A 1 516 ? -3.335 -21.701 31.873 1.00 71.44 516 GLN A C 1
ATOM 4140 O O . GLN A 1 516 ? -2.457 -21.952 32.701 1.00 71.44 516 GLN A O 1
ATOM 4145 N N . ILE A 1 517 ? -3.697 -20.455 31.572 1.00 71.25 517 ILE A N 1
ATOM 4146 C CA . ILE A 1 517 ? -3.019 -19.265 32.109 1.00 71.25 517 ILE A CA 1
ATOM 4147 C C . ILE A 1 517 ? -3.766 -18.743 33.336 1.00 71.25 517 ILE A C 1
ATOM 4149 O O . ILE A 1 517 ? -3.158 -18.164 34.241 1.00 71.25 517 ILE A O 1
ATOM 4153 N N . THR A 1 518 ? -5.080 -18.948 33.397 1.00 73.06 518 THR A N 1
ATOM 4154 C CA . THR A 1 518 ? -5.908 -18.467 34.499 1.00 73.06 518 THR A CA 1
ATOM 4155 C C . THR A 1 518 ? -6.454 -19.609 35.348 1.00 73.06 518 THR A C 1
ATOM 4157 O O . THR A 1 518 ? -6.404 -20.786 35.008 1.00 73.06 518 THR A O 1
ATOM 4160 N N . LYS A 1 519 ? -7.014 -19.246 36.506 1.00 72.44 519 LYS A N 1
ATOM 4161 C CA . LYS A 1 519 ? -7.730 -20.189 37.376 1.00 72.44 519 LYS A CA 1
ATOM 4162 C C . LYS A 1 519 ? -9.122 -20.555 36.837 1.00 72.44 519 LYS A C 1
ATOM 4164 O O . LYS A 1 519 ? -9.844 -21.288 37.505 1.00 72.44 519 LYS A O 1
ATOM 4169 N N . LEU A 1 520 ? -9.519 -20.034 35.672 1.00 70.38 520 LEU A N 1
ATOM 4170 C CA . LEU A 1 520 ? -10.820 -20.275 35.043 1.00 70.38 520 LEU A CA 1
ATOM 4171 C C . LEU A 1 520 ? -10.727 -21.445 34.056 1.00 70.38 520 LEU A C 1
ATOM 4173 O O . LEU A 1 520 ? -11.033 -21.309 32.874 1.00 70.38 520 LEU A O 1
ATOM 4177 N N . VAL A 1 521 ? -10.302 -22.594 34.580 1.00 65.69 521 VAL A N 1
ATOM 4178 C CA . VAL A 1 521 ? -10.042 -23.840 33.841 1.00 65.69 521 VAL A CA 1
ATOM 4179 C C . VAL A 1 521 ? -11.228 -24.235 32.959 1.00 65.69 521 VAL A C 1
ATOM 4181 O O . VAL A 1 521 ? -11.028 -24.575 31.798 1.00 65.69 521 VAL A O 1
ATOM 4184 N N . ASP A 1 522 ? -12.456 -24.119 33.471 1.00 68.62 522 ASP A N 1
ATOM 4185 C CA . ASP A 1 522 ? -13.663 -24.501 32.731 1.00 68.62 522 ASP A CA 1
ATOM 4186 C C . ASP A 1 522 ? -13.888 -23.613 31.499 1.00 68.62 522 ASP A C 1
ATOM 4188 O O . ASP A 1 522 ? -14.193 -24.114 30.421 1.00 68.62 522 ASP A O 1
ATOM 4192 N N . LEU A 1 523 ? -13.661 -22.299 31.615 1.00 61.88 523 LEU A N 1
ATOM 4193 C CA . LEU A 1 523 ? -13.793 -21.366 30.490 1.00 61.88 523 LEU A CA 1
ATOM 4194 C C . LEU A 1 523 ? -12.674 -21.559 29.461 1.00 61.88 523 LEU A C 1
ATOM 4196 O O . LEU A 1 523 ? -12.944 -21.540 28.264 1.00 61.88 523 LEU A O 1
ATOM 4200 N N . GLU A 1 524 ? -11.441 -21.779 29.919 1.00 62.34 524 GLU A N 1
ATOM 4201 C CA . GLU A 1 524 ? -10.290 -22.023 29.041 1.00 62.34 524 GLU A CA 1
ATOM 4202 C C . GLU A 1 524 ? -10.346 -23.396 28.362 1.00 62.34 524 GLU A C 1
ATOM 4204 O O . GLU A 1 524 ? -9.795 -23.560 27.284 1.00 62.34 524 GLU A O 1
ATOM 4209 N N . SER A 1 525 ? -11.031 -24.380 28.954 1.00 60.97 525 SER A N 1
ATOM 4210 C CA . SER A 1 525 ? -11.204 -25.716 28.365 1.00 60.97 525 SER A CA 1
ATOM 4211 C C . SER A 1 525 ? -12.183 -25.759 27.183 1.00 60.97 525 SER A C 1
ATOM 4213 O O . SER A 1 525 ? -12.230 -26.754 26.458 1.00 60.97 525 SER A O 1
ATOM 4215 N N . HIS A 1 526 ? -12.960 -24.688 26.994 1.00 59.34 526 HIS A N 1
ATOM 4216 C CA . HIS A 1 526 ? -13.920 -24.518 25.901 1.00 59.34 526 HIS A CA 1
ATOM 4217 C C . HIS A 1 526 ? -13.440 -23.554 24.800 1.00 59.34 526 HIS A C 1
ATOM 4219 O O . HIS A 1 526 ? -14.165 -23.366 23.819 1.00 59.34 526 HIS A O 1
ATOM 4225 N N . MET A 1 527 ? -12.266 -22.933 24.971 1.00 50.66 527 MET A N 1
ATOM 4226 C CA . MET A 1 527 ? -11.577 -22.102 23.973 1.00 50.66 527 MET A CA 1
ATOM 4227 C C . MET A 1 527 ? -10.539 -22.927 23.220 1.00 50.66 527 MET A C 1
ATOM 4229 O O . MET A 1 527 ? -10.374 -22.653 22.011 1.00 50.66 527 MET A O 1
#

Organism: Hibiscus syriacus (NCBI:txid106335)

Nearest PDB structures (foldseek):
  6xg8-assembly1_B  TM=5.646E-01  e=8.557E-07  Acetivibrio thermocellus ATCC 27405
  6xg8-assembly1_A  TM=5.230E-01  e=4.674E-07  Acetivibrio thermocellus ATCC 27405
  6xgx-assembly1_B  TM=5.076E-01  e=1.198E-05  Acetivibrio thermocellus ATCC 27405
  1lo9-assembly1_A  TM=4.212E-01  e=1.173E+00  Pseudomonas sp. CBS3

Solvent-accessible surface area (backbone atoms only — not comparable to full-atom values): 30763 Å² total; per-residue (Å²): 140,84,84,80,86,80,75,71,65,65,63,55,53,56,51,55,56,55,57,52,55,60,64,71,70,72,65,84,85,80,87,83,86,83,88,82,85,87,85,86,88,80,89,86,86,82,84,90,85,87,86,82,88,85,90,85,86,85,81,91,76,93,75,85,78,81,88,73,82,74,75,67,77,60,46,69,47,74,26,83,34,72,64,57,47,46,52,51,51,44,50,51,24,53,78,65,24,44,34,46,35,86,50,63,73,41,61,47,96,87,67,48,78,39,35,41,30,41,25,40,60,29,38,45,71,74,81,84,79,79,86,67,93,85,65,94,64,81,83,78,79,88,70,40,78,52,29,69,21,28,38,32,35,31,58,43,96,83,73,72,26,28,27,25,76,42,68,40,82,62,68,83,62,89,64,48,53,81,89,49,46,44,73,30,72,64,61,38,56,82,52,69,67,58,50,54,53,52,49,56,45,41,74,78,66,50,50,72,70,58,51,52,52,49,50,20,57,76,47,73,32,73,70,58,50,27,48,50,77,67,53,51,52,52,50,55,51,52,56,53,63,73,36,68,73,66,52,40,56,51,51,36,49,56,49,48,53,52,45,34,71,77,35,78,62,39,39,73,56,71,45,59,46,98,86,66,46,86,34,34,38,39,39,31,47,48,64,25,39,53,48,34,76,77,33,37,49,30,38,32,45,53,72,73,41,50,62,43,67,81,49,36,35,35,35,48,35,29,33,44,49,98,85,70,44,72,39,65,41,33,42,30,41,32,64,53,91,42,34,65,51,43,32,54,49,54,49,55,48,28,58,67,46,76,62,60,74,43,52,14,38,37,29,75,66,55,68,31,55,52,51,17,42,56,70,72,47,62,83,29,51,62,34,42,11,51,61,51,49,51,52,47,43,37,73,73,68,63,44,69,68,56,37,50,54,50,51,46,56,33,68,40,91,39,53,60,67,55,43,56,54,51,52,51,48,53,35,55,76,70,70,40,73,82,38,68,69,54,49,50,48,64,75,46,33,66,31,55,23,34,33,58,44,68,95,63,72,43,91,88,60,54,49,49,59,67,50,50,54,52,47,51,54,46,50,63,77,47,74,52,73,33,56,67,47,56,50,52,52,55,48,52,56,50,52,52,54,44,52,52,53,47,54,52,48,54,52,48,60,77,75,49,78,84,78,83,85,60,94,56,55,74,65,61,74,76,108

InterPro domains:
  IPR004330 FAR1, DNA binding domain [PF03101] (88-176)
  IPR018289 MULE transposase domain [PF10551] (298-392)

Foldseek 3Di:
DDDDDDPPLLVVLVVVVVVVVVVVPPDDDDDDDDDDDDDDDDDDDDDDDDDDDDDDDDDDDDDDDDPDPPFPPQFFDKALDPVRVVVVVCVVQLVFQFGKDWDDWDADPVRHTFKTKIATPLADFDDDDPDDPDDPDDDDDTSHDNFPFMWMWGQDPPRRMIGGHGGDHDGPDDGHDNQCSLVHPNQADQDPVNLVVCVVCVLVPDDLVNSVVVLQVVLVHPSRSSHDSVNSVVVNVVVVVVCPDPNLVVVVVVVVVVVCVVAVLKDKDFDADPVRGTAKIKIFGPVLLVQCVSWVQEWEWDWFDLQALLRWTKIWIWTADPVRFIATNMIMTHNDLALVRLLVHLQSSCVSNVNDAHQAYEYQPDPSNVSSCCVRVVNHQAAYALVSVLVVQCVQLVDVVLSVLVSCQQPDQDAPVVSVVSLVVSCVVSVVVPPPVSVVCVVVVCRGGNNNCPPGDHSPDRHCVSVVVLSVQLCSSCVDNHGPNSSVVSSVVVNVVSVVVVVVVVVPPVVDQDDDPDPPCVVSVVD